Protein 6UUD (pdb70)

Nearest PDB structures (foldseek):
  6uud-assembly1_L  TM=1.005E+00  e=2.590E-44  Mus musculus
  3mxw-assembly1_L  TM=9.969E-01  e=3.767E-42  Homo sapiens
  3iu4-assembly1_L  TM=9.833E-01  e=3.767E-41  unclassified
  7ps3-assembly1_L  TM=1.002E+00  e=1.599E-39  Homo sapiens
  7o4y-assembly1_L  TM=9.789E-01  e=1.437E-39  Homo sapiens

Radius of gyration: 24.21 Å; Cα contacts (8 Å, |Δi|>4): 1210; chains: 3; bounding box: 56×44×71 Å

Solvent-accessible surface area: 19679 Å² total; per-residue (Å²): 192,37,93,5,80,3,34,20,9,62,33,12,145,75,59,42,54,10,106,0,27,0,108,6,56,49,43,97,10,37,14,64,0,0,0,0,0,9,14,99,124,83,47,29,10,77,3,0,0,0,3,0,4,126,59,41,68,51,35,52,20,128,80,15,110,60,40,5,72,6,59,36,56,123,107,38,32,9,0,60,0,65,1,129,43,3,61,94,114,6,38,5,30,1,5,0,0,6,0,145,20,48,15,1,2,17,64,31,0,80,13,1,42,0,30,20,25,58,55,95,49,85,23,12,47,18,26,15,5,28,1,37,95,80,0,56,33,86,54,54,0,0,0,0,0,8,0,19,35,0,21,1,58,47,12,85,25,43,1,45,103,42,95,34,102,77,35,38,21,48,4,63,27,28,103,24,131,85,33,39,45,10,16,6,0,1,1,39,10,73,45,105,22,35,80,115,93,66,19,52,0,28,3,32,0,90,21,30,139,31,164,48,99,56,107,5,96,58,78,161,108,8,88,11,75,1,65,52,122,126,31,83,16,41,65,44,59,160,4,65,1,50,0,108,4,74,103,59,0,36,61,12,0,8,0,3,8,22,53,68,88,99,24,3,101,12,1,0,70,70,2,63,70,103,63,126,73,12,49,118,36,4,54,10,59,30,156,11,39,73,0,44,0,15,0,48,59,1,70,20,79,1,16,4,45,0,3,0,1,0,2,94,24,28,37,3,28,20,2,62,6,0,109,1,28,2,96,82,102,68,20,42,9,41,7,2,0,1,50,11,14,111,68,2,25,182,80,35,41,0,3,0,0,0,0,0,13,43,0,25,33,106,129,33,123,21,56,7,48,6,64,123,56,111,47,110,84,40,53,71,89,14,53,10,91,10,34,55,168,53,6,3,13,0,12,8,2,27,0,55,22,55,87,76,78,7,66,75,67,106,38,0,8,0,37,0,58,9,133,31,34,128,68,70,44,70,60,34,12,50,77,82,166,155,22,8,29,137,103,0,108,90,16,33,205

B-factor: mean 33.1, std 12.99, range [13.78, 101.02]

Organism: Plasmodium falciparum (NCBI:txid5833)

GO terms:
  GO:0085017 entry into host cell by a symbiont-containing vacuole (P, IMP)

Secondary structure (DSSP, 8-state):
--SHHHHHHHH-/--EEEEPPPEEE-TTS-EEEEEEEESS-GGGS-EEEEEE-TTS-EEEEEEEETTTTEEEE-GGGTTTEEEEEEGGGTEEEEEE-S--GGG-EEEEEEEEETTEEEEEE---EEEEE-SSPPBPPEEEEE---GGGEETTEEEEEEEEEEEBSS--EEEEGGGTB-TTEEEPPPEE-TTS-EEEEEEEEEEGGGTTT---EEEEEEGGGTEEEEEE-----/---EEEE-SEEEEETT--EEEEEEESS--TT-EEEEEE-TTSPPEEEEETTTEEPTT--TTEEEEEETTEEEEEESS--GGG-EEEEEEE-SSSSPEE---EEEEEE---BPPEEEEEPPPHHHHTTTEEEEEEEEEEEBSS--EEEEEETTEEP-SSEEEEEPPPPTTT--EEEEEEEEEEHHHHHT--EEEEEEE-TTSSS-EEEEEETT-

Foldseek 3Di:
DWAWAKAAAAEAAAQAKDKIKIAIDDDQLQPWKKWKWWAAVPDDIDTAWIARQVVRDIGGDPVCVVAWDWGADNVRSMIMIMGGNDDQVPFTWMKMAIADDPRRGDHIYPTYGYGHHPDDWDFWDKDKQAWDPVQDDPQKGKIWIKTDFGDDDDKDKDKPVNPDDPAKDKDDWDQDPVRGIITMIMGIGGPVCQVPDWIKMWMAGSNVRDIDIDIHHHDD/DKAKAKDDQEAEEAFFDKDKIKIFIPWFLFQAKWKWWAAPPGDTHTADGSFFDGDPPHDPQWGKDDTTTMIMIMRRGDALLSQTWMKMWRPRDPPTDIYPTYGYAYADDFDFWDKDKDWADPVVLVVFKTKIKIKTPFGPDPDKDKWKAFLHHTDDDFKDKDKDQQDSHRRGIMMMIMGMDTSVVVVVTFKIKMWMDDPNDPDIDIDIGTVPD/DDCCVVCVVVVD

InterPro domains:
  IPR000884 Thrombospondin type-1 (TSP1) repeat [PF00090] (343-389)
  IPR000884 Thrombospondin type-1 (TSP1) repeat [PS50092] (344-390)
  IPR000884 Thrombospondin type-1 (TSP1) repeat [SM00209] (340-390)
  IPR003067 Plasmodium circumsporozoite protein [PR01303] (2-18)
  IPR003067 Plasmodium circumsporozoite protein [PR01303] (34-49)
  IPR003067 Plasmodium circumsporozoite protein [PR01303] (328-346)
  IPR003067 Plasmodium circumsporozoite protein [PR01303] (347-364)
  IPR003067 Plasmodium circumsporozoite protein [PR01303] (374-392)
  IPR003067 Plasmodium circumsporozoite protein [PR01303] (393-412)
  IPR036383 Thrombospondin type-1 repeat superfamily [G3DSA:2.20.100.10] (319-396)
  IPR036383 Thrombospondin type-1 repeat superfamily [SSF82895] (343-389)
  IPR051860 Plasmodium Circumsporozoite Invasion Protein [PTHR44826] (123-288)

Sequence (445 aa):
QVHLQQSGGEVARPGASVKLSCKASGYTFTGYGLSWVKQRTGQGLEWIGEIYPRSGNTYYNEKFKGKATLTADKSSSTAYMELRSLTSEDSAVYFCARSWGNSSFVYWGQGTLVTVSAASTKGPSVFPLAPSSKSTSGGTAALGCLVKDYFPEPVTVSWNSGALTSGVHTFPAVLQSSGLYSLSSVVTVPSSSSLGTQTYICNVNHKPSNTKVDKKVEPKSSIVMTQTPKFLLVSAGDRVTITCCCKASQSVTNDVTWYQQKPGQSPKLLIYYASNRYTGVPDRFTGSGYGTDFTFTISTVQAEDLAVYFCQQDYSSPFTFGSGTKLEIKRTVAAPSVFIFPPSDEEQLKSGTASVVCLLNNFYPREAKVQWKVDNALQSGNSQESVTEQDSKDSTYSLSSTLTLSKADYEKHKVYACCEVTHQGLSSPVTKSFNRGEEDNEKLRKPKHK

Structure (mmCIF, N/CA/C/O backbone):
data_6UUD
#
_entry.id   6UUD
#
_cell.length_a   52.601
_cell.length_b   60.901
_cell.length_c   72.435
_cell.angle_alpha   90.000
_cell.angle_beta   97.666
_cell.angle_gamma   90.000
#
_symmetry.space_group_name_H-M   'P 1 21 1'
#
loop_
_entity.id
_entity.type
_entity.pdbx_description
1 polymer '5D5 Antibody Fab, heavy chain'
2 polymer '5D5 Antibody Fab, light chain'
3 polymer 'Circumsporozoite protein'
4 branched 2-acetamido-2-deoxy-beta-D-glucopyranose-(1-4)-[alpha-L-fucopyranose-(1-6)]2-acetamido-2-deoxy-beta-D-glucopyranose
5 non-polymer 1,2-ETHANEDIOL
6 water water
#
loop_
_atom_site.group_PDB
_atom_site.id
_atom_site.type_symbol
_atom_site.label_atom_id
_atom_site.label_alt_id
_atom_site.label_comp_id
_atom_site.label_asym_id
_atom_site.label_entity_id
_atom_site.label_seq_id
_atom_site.pdbx_PDB_ins_code
_atom_site.Cartn_x
_atom_site.Cartn_y
_atom_site.Cartn_z
_atom_site.occupancy
_atom_site.B_iso_or_equiv
_atom_site.auth_seq_id
_atom_site.auth_comp_id
_atom_site.auth_asym_id
_atom_site.auth_atom_id
_atom_site.pdbx_PDB_model_num
ATOM 1 N N . GLN A 1 1 ? -12.77633 -28.96593 -6.03348 1.000 64.71991 1 GLN H N 1
ATOM 2 C CA . GLN A 1 1 ? -14.13216 -28.95870 -6.56509 1.000 56.84698 1 GLN H CA 1
ATOM 3 C C . GLN A 1 1 ? -14.79500 -27.60957 -6.31159 1.000 48.23386 1 GLN H C 1
ATOM 4 O O . GLN A 1 1 ? -16.02004 -27.47882 -6.39393 1.000 45.68757 1 GLN H O 1
ATOM 10 N N . VAL A 1 2 ? -13.96400 -26.61211 -5.99764 1.000 42.90881 2 VAL H N 1
ATOM 11 C CA . VAL A 1 2 ? -14.46153 -25.26437 -5.75689 1.000 34.92657 2 VAL H CA 1
ATOM 12 C C . VAL A 1 2 ? -15.24875 -24.78981 -6.96543 1.000 32.21527 2 VAL H C 1
ATOM 13 O O . VAL A 1 2 ? -14.80224 -24.91462 -8.11250 1.000 33.59972 2 VAL H O 1
ATOM 17 N N . HIS A 1 3 ? -16.43436 -24.24335 -6.71781 1.000 34.37669 3 HIS H N 1
ATOM 18 C CA . HIS A 1 3 ? -17.22392 -23.65981 -7.79267 1.000 33.78129 3 HIS H CA 1
ATOM 19 C C . HIS A 1 3 ? -17.96219 -22.44379 -7.26504 1.000 31.94873 3 HIS H C 1
ATOM 20 O O . HIS A 1 3 ? -18.56471 -22.50688 -6.19031 1.000 30.52999 3 HIS H O 1
ATOM 27 N N . LEU A 1 4 ? -17.90538 -21.34743 -8.02281 1.000 29.64318 4 LEU H N 1
ATOM 28 C CA . LEU A 1 4 ? -18.63114 -20.11878 -7.72577 1.000 28.41757 4 LEU H CA 1
ATOM 29 C C . LEU A 1 4 ? -19.58316 -19.85907 -8.88144 1.000 32.49797 4 LEU H C 1
ATOM 30 O O . LEU A 1 4 ? -19.13468 -19.67454 -10.01944 1.000 37.54288 4 LEU H O 1
ATOM 35 N N . GLN A 1 5 ? -20.88918 -19.84473 -8.59605 1.000 24.31884 5 GLN H N 1
ATOM 36 C CA . GLN A 1 5 ? -21.92753 -19.69261 -9.61433 1.000 24.71415 5 GLN H CA 1
ATOM 37 C C . GLN A 1 5 ? -22.61556 -18.34598 -9.43966 1.000 23.15451 5 GLN H C 1
ATOM 38 O O . GLN A 1 5 ? -23.34253 -18.13517 -8.46121 1.000 23.50131 5 GLN H O 1
ATOM 44 N N . GLN A 1 6 ? -22.40314 -17.44357 -10.39380 1.000 22.20788 6 GLN H N 1
ATOM 45 C CA . GLN A 1 6 ? -22.96184 -16.10209 -10.30264 1.000 22.53065 6 GLN H CA 1
ATOM 46 C C . GLN A 1 6 ? -24.32061 -16.01297 -10.99459 1.000 23.76809 6 GLN H C 1
ATOM 47 O O . GLN A 1 6 ? -24.63534 -16.77423 -11.91069 1.000 22.75952 6 GLN H O 1
ATOM 53 N N . SER A 1 7 ? -25.12287 -15.05196 -10.53918 1.000 22.74223 7 SER H N 1
ATOM 54 C CA . SER A 1 7 ? -26.43414 -14.79324 -11.11965 1.000 25.62977 7 SER H CA 1
ATOM 55 C C . SER A 1 7 ? -26.31865 -14.25315 -12.55075 1.000 27.70394 7 SER H C 1
ATOM 56 O O . SER A 1 7 ? -25.26278 -13.78823 -12.99705 1.000 25.83462 7 SER H O 1
ATOM 59 N N . GLY A 1 8 ? -27.43883 -14.31433 -13.27993 1.000 26.38250 8 GLY H N 1
ATOM 60 C CA . GLY A 1 8 ? -27.43468 -13.93010 -14.67553 1.000 27.49203 8 GLY H CA 1
ATOM 61 C C . GLY A 1 8 ? -27.36345 -12.41818 -14.89143 1.000 28.24153 8 GLY H C 1
ATOM 62 O O . GLY A 1 8 ? -27.57574 -11.62674 -13.96809 1.000 22.87744 8 GLY H O 1
ATOM 63 N N . GLY A 1 9 ? -27.05370 -12.04327 -16.13757 1.000 20.90178 9 GLY H N 1
ATOM 64 C CA . GLY A 1 9 ? -26.98817 -10.63027 -16.49211 1.000 19.82474 9 GLY H CA 1
ATOM 65 C C . GLY A 1 9 ? -28.31490 -9.92990 -16.26343 1.000 21.07727 9 GLY H C 1
ATOM 66 O O . GLY A 1 9 ? -29.38166 -10.55025 -16.28820 1.000 25.03133 9 GLY H O 1
ATOM 67 N N . GLU A 1 10 ? -28.24724 -8.62208 -15.99834 1.000 20.47916 10 GLU H N 1
ATOM 68 C CA . GLU A 1 10 ? -29.42872 -7.86027 -15.60878 1.000 27.92967 10 GLU H CA 1
ATOM 69 C C . GLU A 1 10 ? -29.35119 -6.45377 -16.17882 1.000 20.64795 10 GLU H C 1
ATOM 70 O O . GLU A 1 10 ? -28.27073 -5.87646 -16.29064 1.000 22.01637 10 GLU H O 1
ATOM 76 N N . VAL A 1 11 ? -30.50504 -5.90371 -16.53236 1.000 19.51250 11 VAL H N 1
ATOM 77 C CA . VAL A 1 11 ? -30.62070 -4.46662 -16.73363 1.000 21.47839 11 VAL H CA 1
ATOM 78 C C . VAL A 1 11 ? -31.10678 -3.86096 -15.41956 1.000 21.66204 11 VAL H C 1
ATOM 79 O O . VAL A 1 11 ? -31.83885 -4.49395 -14.65099 1.000 22.45324 11 VAL H O 1
ATOM 83 N N . ALA A 1 12 ? -30.65187 -2.64680 -15.12627 1.000 26.17449 12 ALA H N 1
ATOM 84 C CA . ALA A 1 12 ? -31.10012 -1.94879 -13.93012 1.000 27.44873 12 ALA H CA 1
ATOM 85 C C . ALA A 1 12 ? -31.14654 -0.46282 -14.23896 1.000 23.42235 12 ALA H C 1
ATOM 86 O O . ALA A 1 12 ? -30.35800 0.03963 -15.04232 1.000 22.41561 12 ALA H O 1
ATOM 88 N N . ARG A 1 13 ? -32.08805 0.23501 -13.60367 1.000 23.95018 13 ARG H N 1
ATOM 89 C CA . ARG A 1 13 ? -32.31105 1.62513 -13.9696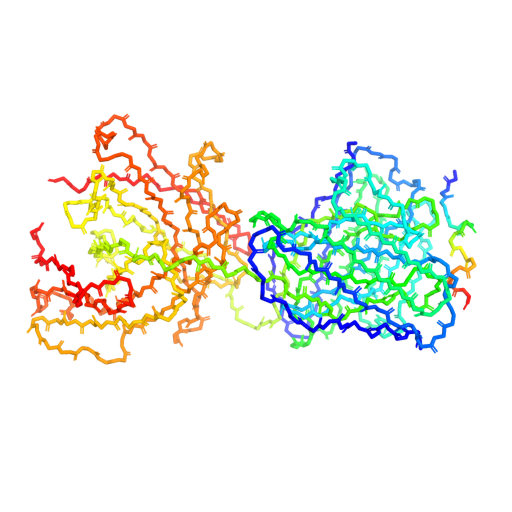7 1.000 25.09890 13 ARG H CA 1
ATOM 90 C C . ARG A 1 13 ? -31.25403 2.53794 -13.35041 1.000 25.10197 13 ARG H C 1
ATOM 91 O O . ARG A 1 13 ? -30.81767 2.31098 -12.22012 1.000 29.40701 13 ARG H O 1
ATOM 99 N N . PRO A 1 14 ? -30.85301 3.59793 -14.05444 1.000 27.41231 14 PRO H N 1
ATOM 100 C CA . PRO A 1 14 ? -30.02051 4.62679 -13.41577 1.000 29.63731 14 PRO H CA 1
ATOM 101 C C . PRO A 1 14 ? -30.66371 5.12657 -12.12886 1.000 27.02193 14 PRO H C 1
ATOM 102 O O . PRO A 1 14 ? -31.88074 5.30109 -12.04594 1.000 28.16244 14 PRO H O 1
ATOM 106 N N . GLY A 1 15 ? -29.82656 5.35933 -11.11924 1.000 30.80763 15 GLY H N 1
ATOM 107 C CA . GLY A 1 15 ? -30.27718 5.78380 -9.81536 1.000 31.42545 15 GLY H CA 1
ATOM 108 C C . GLY A 1 15 ? -30.78809 4.67519 -8.92538 1.000 31.72719 15 GLY H C 1
ATOM 109 O O . GLY A 1 15 ? -30.88426 4.87413 -7.70697 1.000 37.02326 15 GLY H O 1
ATOM 110 N N . ALA A 1 16 ? -31.11775 3.51469 -9.48650 1.000 28.11983 16 ALA H N 1
ATOM 111 C CA . ALA A 1 16 ? -31.63663 2.40063 -8.71084 1.000 37.03260 16 ALA H CA 1
ATOM 112 C C . ALA A 1 16 ? -30.47123 1.58275 -8.16077 1.000 31.07203 16 ALA H C 1
ATOM 113 O O . ALA A 1 16 ? -29.30755 1.96830 -8.27363 1.000 29.07866 16 ALA H O 1
ATOM 115 N N . SER A 1 17 ? -30.77894 0.45807 -7.52442 1.000 29.43916 17 SER H N 1
ATOM 116 C CA . SER A 1 17 ? -29.77706 -0.46756 -7.02125 1.000 28.99825 17 SER H CA 1
ATOM 117 C C . SER A 1 17 ? -29.93644 -1.81313 -7.71606 1.000 27.17929 17 SER H C 1
ATOM 118 O O . SER A 1 17 ? -30.96954 -2.10647 -8.32218 1.000 30.90873 17 SER H O 1
ATOM 121 N N . VAL A 1 18 ? -28.89919 -2.63788 -7.61163 1.000 26.50851 18 VAL H N 1
ATOM 122 C CA . VAL A 1 18 ? -28.95152 -4.00982 -8.10629 1.000 26.31876 18 VAL H CA 1
ATOM 123 C C . VAL A 1 18 ? -28.09007 -4.86239 -7.18623 1.000 26.45529 18 VAL H C 1
ATOM 124 O O . VAL A 1 18 ? -27.03882 -4.42050 -6.71745 1.000 27.61034 18 VAL H O 1
ATOM 128 N N . LYS A 1 19 ? -28.55854 -6.07274 -6.89049 1.000 23.79698 19 LYS H N 1
ATOM 129 C CA . LYS A 1 19 ? -27.86705 -6.98058 -5.98278 1.000 21.60824 19 LYS H CA 1
ATOM 130 C C . LYS A 1 19 ? -27.45873 -8.22590 -6.75869 1.000 25.93893 19 LYS H C 1
ATOM 131 O O . LYS A 1 19 ? -28.31973 -8.98334 -7.22204 1.000 27.81638 19 LYS H O 1
ATOM 137 N N . LEU A 1 20 ? -26.15684 -8.43481 -6.89249 1.000 24.38157 20 LEU H N 1
ATOM 138 C CA . LEU A 1 20 ? -25.61593 -9.59428 -7.58254 1.000 21.82531 20 LEU H CA 1
ATOM 139 C C . LEU A 1 20 ? -25.31420 -10.69400 -6.56848 1.000 23.68402 20 LEU H C 1
ATOM 140 O O . LEU A 1 20 ? -25.04525 -10.42293 -5.39834 1.000 21.62046 20 LEU H O 1
ATOM 145 N N . SER A 1 21 ? -25.37668 -11.94873 -7.01638 1.000 24.71195 21 SER H N 1
ATOM 146 C CA . SER A 1 21 ? -25.15361 -13.06272 -6.10862 1.000 23.86219 21 SER H CA 1
ATOM 147 C C . SER A 1 21 ? -24.06459 -13.98430 -6.64092 1.000 24.26274 21 SER H C 1
ATOM 148 O O . SER A 1 21 ? -23.81131 -14.05689 -7.84587 1.000 22.56247 21 SER H O 1
ATOM 151 N N . CYS A 1 22 ? -23.40892 -14.66989 -5.70648 1.000 23.44944 22 CYS H N 1
ATOM 152 C CA . CYS A 1 22 ? -22.30121 -15.58029 -5.99475 1.000 24.26830 22 CYS H CA 1
ATOM 153 C C . CYS A 1 22 ? -22.51019 -16.77390 -5.06564 1.000 25.19265 22 CYS H C 1
ATOM 154 O O . CYS A 1 22 ? -22.27552 -16.66216 -3.86158 1.000 26.38129 22 CYS H O 1
ATOM 157 N N . LYS A 1 23 ? -22.99343 -17.89055 -5.61182 1.000 22.29202 23 LYS H N 1
ATOM 158 C CA . LYS A 1 23 ? -23.26096 -19.08387 -4.81619 1.000 26.80601 23 LYS H CA 1
ATOM 159 C C . LYS A 1 23 ? -22.04320 -19.99505 -4.86043 1.000 27.29619 23 LYS H C 1
ATOM 160 O O . LYS A 1 23 ? -21.54241 -20.31985 -5.94403 1.000 26.57173 23 LYS H O 1
ATOM 166 N N . ALA A 1 24 ? -21.56979 -20.38995 -3.68409 1.000 25.16353 24 ALA H N 1
ATOM 167 C CA . ALA A 1 24 ? -20.34884 -21.16590 -3.54188 1.000 28.19809 24 ALA H CA 1
ATOM 168 C C . ALA A 1 24 ? -20.66083 -22.62283 -3.22315 1.000 29.39171 24 ALA H C 1
ATOM 169 O O . ALA A 1 24 ? -21.58095 -22.92714 -2.45589 1.000 28.27860 24 ALA H O 1
ATOM 171 N N . SER A 1 25 ? -19.87866 -23.52377 -3.80983 1.000 28.34419 25 SER H N 1
ATOM 172 C CA . SER A 1 25 ? -20.03147 -24.94594 -3.54499 1.000 32.78553 25 SER H CA 1
ATOM 173 C C . SER A 1 25 ? -18.66310 -25.60259 -3.62355 1.000 31.58565 25 SER H C 1
ATOM 174 O O . SER A 1 25 ? -17.72684 -25.05705 -4.21265 1.000 31.25516 25 SER H O 1
ATOM 177 N N . GLY A 1 26 ? -18.56050 -26.78255 -3.02074 1.000 33.44836 26 GLY H N 1
ATOM 178 C CA . GLY A 1 26 ? -17.33699 -27.55862 -3.04923 1.000 39.58731 26 GLY H CA 1
ATOM 179 C C . GLY A 1 26 ? -16.30293 -27.19315 -2.00888 1.000 40.52118 26 GLY H C 1
ATOM 180 O O . GLY A 1 26 ? -15.16290 -27.66575 -2.10424 1.000 44.04609 26 GLY H O 1
ATOM 181 N N . TYR A 1 27 ? -16.65625 -26.37368 -1.02154 1.000 32.35631 27 TYR H N 1
ATOM 182 C CA . TYR A 1 27 ? -15.74205 -26.03213 0.05983 1.000 35.30609 27 TYR H CA 1
ATOM 183 C C . TYR A 1 27 ? -16.55636 -25.41558 1.18969 1.000 37.04455 27 TYR H C 1
ATOM 184 O O . TYR A 1 27 ? -17.73877 -25.10718 1.03120 1.000 36.44515 27 TYR H O 1
ATOM 193 N N . THR A 1 28 ? -15.90577 -25.24587 2.33910 1.000 40.27780 28 THR H N 1
ATOM 194 C CA . THR A 1 28 ? -16.53920 -24.62636 3.50159 1.000 42.52485 28 THR H CA 1
ATOM 195 C C . THR A 1 28 ? -16.57662 -23.11852 3.27890 1.000 36.30538 28 THR H C 1
ATOM 196 O O . THR A 1 28 ? -15.53449 -22.45399 3.27672 1.000 33.49708 28 THR H O 1
ATOM 200 N N . PHE A 1 29 ? -17.78783 -22.59085 3.07947 1.000 35.30274 29 PHE H N 1
ATOM 201 C CA . PHE A 1 29 ? -17.98452 -21.18778 2.72504 1.000 31.16891 29 PHE H CA 1
ATOM 202 C C . PHE A 1 29 ? -17.29400 -20.24134 3.70974 1.000 29.51493 29 PHE H C 1
ATOM 203 O O . PHE A 1 29 ? -16.65360 -19.26660 3.30117 1.000 31.59425 29 PHE H O 1
ATOM 211 N N . THR A 1 30 ? -17.38707 -20.52514 5.00783 1.000 31.06616 30 THR H N 1
ATOM 212 C CA . THR A 1 30 ? -16.80090 -19.65528 6.02487 1.000 31.75511 30 THR H CA 1
ATOM 213 C C . THR A 1 30 ? -15.28086 -19.74853 6.10636 1.000 35.81089 30 THR H C 1
ATOM 214 O O . THR A 1 30 ? -14.67731 -18.99767 6.87847 1.000 31.45381 30 THR H O 1
ATOM 218 N N . GLY A 1 31 ? -14.63826 -20.61508 5.32122 1.000 35.16079 31 GLY H N 1
ATOM 219 C CA . GLY A 1 31 ? -13.20094 -20.76654 5.43772 1.000 36.67436 31 GLY H CA 1
ATOM 220 C C . GLY A 1 31 ? -12.37199 -19.67437 4.78847 1.000 33.93015 31 GLY H C 1
ATOM 221 O O . GLY A 1 31 ? -11.20190 -19.51522 5.15265 1.000 33.33940 31 GLY H O 1
ATOM 222 N N . TYR A 1 32 ? -12.93042 -18.91491 3.84023 1.000 29.96841 32 TYR H N 1
ATOM 223 C CA . TYR A 1 32 ? -12.08164 -18.06977 3.00524 1.000 30.65047 32 TYR H CA 1
ATOM 224 C C . TYR A 1 32 ? -12.71609 -16.73391 2.66265 1.000 30.37735 32 TYR H C 1
ATOM 225 O O . TYR A 1 32 ? -13.91606 -16.65078 2.38720 1.000 27.86312 32 TYR H O 1
ATOM 234 N N . GLY A 1 33 ? -11.87904 -15.69791 2.63116 1.000 30.09891 33 GLY H N 1
ATOM 235 C CA . GLY A 1 33 ? -12.31911 -14.42156 2.10789 1.000 28.52701 33 GLY H CA 1
ATOM 236 C C . GLY A 1 33 ? -12.71083 -14.51857 0.64656 1.000 30.80809 33 GLY H C 1
ATOM 237 O O . GLY A 1 33 ? -12.15304 -15.30611 -0.12546 1.000 33.01648 33 GLY H O 1
ATOM 238 N N . LEU A 1 34 ? -13.69143 -13.70391 0.27244 1.000 28.09869 34 LEU H N 1
ATOM 239 C CA . LEU A 1 34 ? -14.27057 -13.70048 -1.06503 1.000 27.94516 34 LEU H CA 1
ATOM 240 C C . LEU A 1 34 ? -14.37645 -12.25973 -1.54094 1.000 29.16363 34 LEU H C 1
ATOM 241 O O . LEU A 1 34 ? -14.92956 -11.41003 -0.83043 1.000 25.48422 34 LEU H O 1
ATOM 246 N N . SER A 1 35 ? -13.85553 -11.98485 -2.73604 1.000 27.02027 35 SER H N 1
ATOM 247 C CA . SER A 1 35 ? -13.83717 -10.63532 -3.27946 1.000 23.91350 35 SER H CA 1
ATOM 248 C C . SER A 1 35 ? -14.73622 -10.51158 -4.50449 1.000 26.08590 35 SER H C 1
ATOM 249 O O . SER A 1 35 ? -15.15884 -11.49304 -5.12127 1.000 24.78899 35 SER H O 1
ATOM 252 N N . TRP A 1 36 ? -14.98705 -9.26287 -4.87070 1.000 26.57547 36 TRP H N 1
ATOM 253 C CA . TRP A 1 36 ? -15.65988 -8.91760 -6.10876 1.000 24.41826 36 TRP H CA 1
ATOM 254 C C . TRP A 1 36 ? -14.73955 -8.03449 -6.93634 1.000 23.99532 36 TRP H C 1
ATOM 255 O O . TRP A 1 36 ? -14.01861 -7.19156 -6.38888 1.000 25.01994 36 TRP H O 1
ATOM 266 N N . VAL A 1 37 ? -14.76480 -8.24925 -8.25145 1.000 23.88968 37 VAL H N 1
ATOM 267 C CA . VAL A 1 37 ? -13.86742 -7.59804 -9.19610 1.000 23.69828 37 VAL H CA 1
ATOM 268 C C . VAL A 1 37 ? -14.68746 -7.09533 -10.37283 1.000 22.21718 37 VAL H C 1
ATOM 269 O O . VAL A 1 37 ? -15.54555 -7.81442 -10.90227 1.000 21.53111 37 VAL H O 1
ATOM 273 N N . LYS A 1 38 ? -14.41962 -5.86118 -10.77910 1.000 19.68947 38 LYS H N 1
ATOM 274 C CA . LYS A 1 38 ? -15.12570 -5.21759 -11.87806 1.000 23.81598 38 LYS H CA 1
ATOM 275 C C . LYS A 1 38 ? -14.23996 -5.21933 -13.11288 1.000 22.59546 38 LYS H C 1
ATOM 276 O O . LYS A 1 38 ? -13.05400 -4.89343 -13.02285 1.000 24.70997 38 LYS H O 1
ATOM 282 N N . GLN A 1 39 ? -14.81506 -5.58836 -14.25559 1.000 24.36743 39 GLN H N 1
ATOM 283 C CA . GLN A 1 39 ? -14.13091 -5.50424 -15.54306 1.000 27.53036 39 GLN H CA 1
ATOM 284 C C . GLN A 1 39 ? -15.02389 -4.81423 -16.55654 1.000 30.25956 39 GLN H C 1
ATOM 285 O O . GLN A 1 39 ? -16.12204 -5.29645 -16.84210 1.000 33.53051 39 GLN H O 1
ATOM 291 N N . ARG A 1 40 ? -14.54250 -3.71419 -17.12765 1.000 36.42932 40 ARG H N 1
ATOM 292 C CA . ARG A 1 40 ? -15.16160 -3.16724 -18.32828 1.000 48.19993 40 ARG H CA 1
ATOM 293 C C . ARG A 1 40 ? -14.63521 -3.92774 -19.54084 1.000 55.77485 40 ARG H C 1
ATOM 294 O O . ARG A 1 40 ? -13.42527 -4.14638 -19.66218 1.000 58.56126 40 ARG H O 1
ATOM 302 N N . THR A 1 41 ? -15.54630 -4.33608 -20.42908 1.000 58.60795 41 THR H N 1
ATOM 303 C CA . THR A 1 41 ? -15.20434 -5.24243 -21.52329 1.000 62.83897 41 THR H CA 1
ATOM 304 C C . THR A 1 41 ? -14.01117 -4.72620 -22.31695 1.000 70.63672 41 THR H C 1
ATOM 305 O O . THR A 1 41 ? -14.00693 -3.58636 -22.79111 1.000 72.86514 41 THR H O 1
ATOM 309 N N . GLY A 1 42 ? -12.99220 -5.57570 -22.44879 1.000 74.57471 42 GLY H N 1
ATOM 310 C CA . GLY A 1 42 ? -11.77546 -5.21323 -23.13940 1.000 78.23802 42 GLY H CA 1
ATOM 311 C C . GLY A 1 42 ? -10.83507 -4.33630 -22.34775 1.000 73.07751 42 GLY H C 1
ATOM 312 O O . GLY A 1 42 ? -9.72646 -4.05758 -22.82209 1.000 76.70814 42 GLY H O 1
ATOM 313 N N . GLN A 1 43 ? -11.23275 -3.89614 -21.15739 1.000 64.63765 43 GLN H N 1
ATOM 314 C CA . GLN A 1 43 ? -10.36541 -3.05614 -20.34486 1.000 66.39066 43 GLN H CA 1
ATOM 315 C C . GLN A 1 43 ? -9.92458 -3.77266 -19.07322 1.000 61.50280 43 GLN H C 1
ATOM 316 O O . GLN A 1 43 ? -9.99508 -5.00456 -18.97753 1.000 54.88151 43 GLN H O 1
ATOM 318 N N . GLY A 1 44 ? -9.48095 -2.99783 -18.08770 1.000 57.14586 44 GLY H N 1
ATOM 319 C CA . GLY A 1 44 ? -8.79154 -3.53816 -16.94166 1.000 50.02010 44 GLY H CA 1
ATOM 320 C C . GLY A 1 44 ? -9.71313 -4.08895 -15.87126 1.000 44.12581 44 GLY H C 1
ATOM 321 O O . GLY A 1 44 ? -10.93890 -3.98292 -15.92313 1.000 38.65021 44 GLY H O 1
ATOM 322 N N . LEU A 1 45 ? -9.08048 -4.69323 -14.87431 1.000 31.42017 45 LEU H N 1
ATOM 323 C CA . LEU A 1 45 ? -9.75438 -5.28390 -13.73073 1.000 31.95898 45 LEU H CA 1
ATOM 324 C C . LEU A 1 45 ? -9.50231 -4.42747 -12.49495 1.000 33.69414 45 LEU H C 1
ATOM 325 O O . LEU A 1 45 ? -8.37953 -3.96069 -12.26763 1.000 37.20871 45 LEU H O 1
ATOM 330 N N . GLU A 1 46 ? -10.56009 -4.20455 -11.71869 1.000 27.90204 46 GLU H N 1
ATOM 331 C CA . GLU A 1 46 ? -10.52891 -3.40301 -10.49912 1.000 27.40798 46 GLU H CA 1
ATOM 332 C C . GLU A 1 46 ? -11.08196 -4.21981 -9.34273 1.000 24.25410 46 GLU H C 1
ATOM 333 O O . GLU A 1 46 ? -12.19472 -4.74635 -9.43404 1.000 24.77559 46 GLU H O 1
ATOM 339 N N . TRP A 1 47 ? -10.32823 -4.29379 -8.24941 1.000 26.59048 47 TRP H N 1
ATOM 340 C CA . TRP A 1 47 ? -10.83050 -4.90430 -7.02346 1.000 23.59205 47 TRP H CA 1
ATOM 341 C C . TRP A 1 47 ? -11.84599 -3.98287 -6.35000 1.000 24.85588 47 TRP H C 1
ATOM 342 O O . TRP A 1 47 ? -11.56351 -2.80392 -6.10863 1.000 27.50470 47 TRP H O 1
ATOM 353 N N . ILE A 1 48 ? -13.01645 -4.52802 -6.02230 1.000 23.45196 48 ILE H N 1
ATOM 354 C CA . ILE A 1 48 ? -14.07355 -3.76759 -5.34364 1.000 23.56185 48 ILE H CA 1
ATOM 355 C C . ILE A 1 48 ? -13.97146 -3.89199 -3.82905 1.000 26.49608 48 ILE H C 1
ATOM 356 O O . ILE A 1 48 ? -13.96481 -2.89225 -3.10378 1.000 31.40800 48 ILE H O 1
ATOM 361 N N . GLY A 1 49 ? -13.93149 -5.11635 -3.32181 1.000 24.21121 49 GLY H N 1
ATOM 362 C CA . GLY A 1 49 ? -13.92510 -5.32343 -1.88413 1.000 26.75050 49 GLY H CA 1
ATOM 363 C C . GLY A 1 49 ? -13.88261 -6.80415 -1.57781 1.000 28.75147 49 GLY H C 1
ATOM 364 O O . GLY A 1 49 ? -13.99542 -7.65277 -2.47086 1.000 27.62147 49 GLY H O 1
ATOM 365 N N . GLU A 1 50 ? -13.72061 -7.10277 -0.29027 1.000 30.06796 50 GLU H N 1
ATOM 366 C CA . GLU A 1 50 ? -13.61697 -8.47610 0.18456 1.000 25.18771 50 GLU H CA 1
ATOM 367 C C . GLU A 1 50 ? -14.47248 -8.65244 1.42699 1.000 28.65467 50 GLU H C 1
ATOM 368 O O . GLU A 1 50 ? -14.57706 -7.73830 2.25208 1.000 28.30465 50 GLU H O 1
ATOM 374 N N . ILE A 1 51 ? -15.08121 -9.83189 1.55600 1.000 27.04469 51 ILE H N 1
ATOM 375 C CA . ILE A 1 51 ? -15.86598 -10.18436 2.73130 1.000 28.75663 51 ILE H CA 1
ATOM 376 C C . ILE A 1 51 ? -15.41301 -11.55171 3.21847 1.000 29.88943 51 ILE H C 1
ATOM 377 O O . ILE A 1 51 ? -15.02082 -12.42068 2.42946 1.000 29.21156 51 ILE H O 1
ATOM 382 N N . TYR A 1 52 ? -15.43436 -11.72222 4.53683 1.000 30.91030 52 TYR H N 1
ATOM 383 C CA . TYR A 1 52 ? -15.13145 -12.98924 5.19036 1.000 33.41410 52 TYR H CA 1
ATOM 384 C C . TYR A 1 52 ? -16.41039 -13.54916 5.79863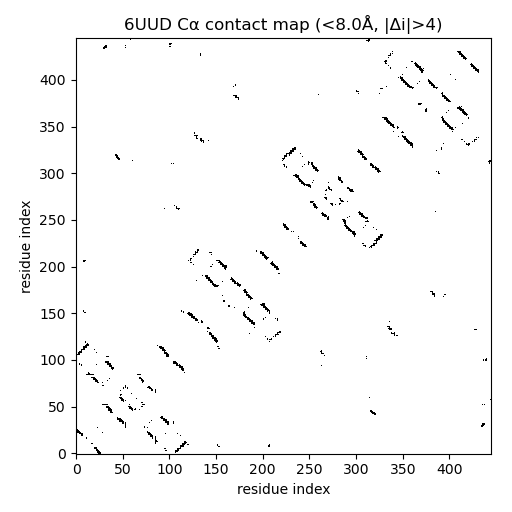 1.000 40.65288 52 TYR H C 1
ATOM 385 O O . TYR A 1 52 ? -16.87678 -13.03611 6.82797 1.000 39.08469 52 TYR H O 1
ATOM 394 N N . PRO A 1 53 A -17.01581 -14.57532 5.19493 1.000 32.15293 52 PRO H N 1
ATOM 395 C CA . PRO A 1 53 A -18.35520 -15.00943 5.63260 1.000 35.35699 52 PRO H CA 1
ATOM 396 C C . PRO A 1 53 A -18.41707 -15.54975 7.05359 1.000 36.62896 52 PRO H C 1
ATOM 397 O O . PRO A 1 53 A -19.51241 -15.60128 7.62507 1.000 37.91680 52 PRO H O 1
ATOM 401 N N . ARG A 1 54 ? -17.29100 -15.95783 7.64390 1.000 32.91823 53 ARG H N 1
ATOM 402 C CA . ARG A 1 54 ? -17.30837 -16.44017 9.02309 1.000 31.80778 53 ARG H CA 1
ATOM 403 C C . ARG A 1 54 ? -17.74750 -15.33862 9.98267 1.000 34.45153 53 ARG H C 1
ATOM 404 O O . ARG A 1 54 ? -18.54947 -15.57255 10.89672 1.000 34.50797 53 ARG H O 1
ATOM 412 N N . SER A 1 55 ? -17.23814 -14.12496 9.77546 1.000 33.45137 54 SER H N 1
ATOM 413 C CA . SER A 1 55 ? -17.47645 -12.99176 10.65497 1.000 36.45971 54 SER H CA 1
ATOM 414 C C . SER A 1 55 ? -18.38028 -11.93334 10.05123 1.000 35.43965 54 SER H C 1
ATOM 415 O O . SER A 1 55 ? -18.96863 -11.14663 10.80170 1.000 34.41278 54 SER H O 1
ATOM 418 N N . GLY A 1 56 ? -18.49153 -11.88839 8.72596 1.000 37.27491 55 GLY H N 1
ATOM 419 C CA . GLY A 1 56 ? -19.10905 -10.77815 8.03528 1.000 38.44927 55 GLY H CA 1
ATOM 420 C C . GLY A 1 56 ? -18.21783 -9.56757 7.85274 1.000 34.73894 55 GLY H C 1
ATOM 421 O O . GLY A 1 56 ? -18.68290 -8.55674 7.31435 1.000 32.08467 55 GLY H O 1
ATOM 422 N N . ASN A 1 57 ? -16.96041 -9.63281 8.28825 1.000 32.98373 56 ASN H N 1
ATOM 423 C CA . ASN A 1 57 ? -16.05953 -8.49306 8.18309 1.000 33.44545 56 ASN H CA 1
ATOM 424 C C . ASN A 1 57 ? -15.77154 -8.17235 6.72049 1.000 32.13508 56 ASN H C 1
ATOM 425 O O . ASN A 1 57 ? -15.57031 -9.07181 5.89763 1.000 31.42097 56 ASN H O 1
ATOM 430 N N . THR A 1 58 ? -15.74182 -6.87854 6.40105 1.000 33.28006 57 THR H N 1
ATOM 431 C CA . THR A 1 58 ? -15.60531 -6.41597 5.02684 1.000 32.63644 57 THR H CA 1
ATOM 432 C C . THR A 1 58 ? -14.44933 -5.43187 4.90604 1.000 33.31910 57 THR H C 1
ATOM 433 O O . THR A 1 58 ? -14.14352 -4.68400 5.83605 1.000 37.78845 57 THR H O 1
ATOM 437 N N . TYR A 1 59 ? -13.80386 -5.45058 3.74487 1.000 32.34564 58 TYR H N 1
ATOM 438 C CA . TYR A 1 59 ? -12.73661 -4.52064 3.40384 1.000 35.18364 58 TYR H CA 1
ATOM 439 C C . TYR A 1 59 ? -13.05040 -3.97602 2.02421 1.000 35.11421 58 TYR H C 1
ATOM 440 O O . TYR A 1 59 ? -13.35520 -4.74850 1.11399 1.000 34.46322 58 TYR H O 1
ATOM 449 N N . TYR A 1 60 ? -12.98137 -2.66421 1.85642 1.000 35.34554 59 TYR H N 1
ATOM 450 C CA . TYR A 1 60 ? -13.39424 -2.05943 0.60193 1.000 36.55075 59 TYR H CA 1
ATOM 451 C C . TYR A 1 60 ? -12.24847 -1.29662 -0.04106 1.000 34.79223 59 TYR H C 1
ATOM 452 O O . TYR A 1 60 ? -11.44678 -0.65312 0.64291 1.000 36.76099 59 TYR H O 1
ATOM 461 N N . ASN A 1 61 ? -12.17144 -1.39246 -1.36187 1.000 33.27734 60 ASN H N 1
ATOM 462 C CA . ASN A 1 61 ? -11.44185 -0.40275 -2.13070 1.000 34.64292 60 ASN H CA 1
ATOM 463 C C . ASN A 1 61 ? -12.08443 0.95585 -1.89645 1.000 37.07117 60 ASN H C 1
ATOM 464 O O . ASN A 1 61 ? -13.30120 1.11005 -2.04194 1.000 37.89872 60 ASN H O 1
ATOM 469 N N . GLU A 1 62 ? -11.25864 1.93994 -1.53266 1.000 37.87818 61 GLU H N 1
ATOM 470 C CA . GLU A 1 62 ? -11.77218 3.26227 -1.19521 1.000 39.84339 61 GLU H CA 1
ATOM 471 C C . GLU A 1 62 ? -12.66581 3.82406 -2.29116 1.000 42.91561 61 GLU H C 1
ATOM 472 O O . GLU A 1 62 ? -13.65781 4.50028 -1.99640 1.000 47.47161 61 GLU H O 1
ATOM 478 N N . LYS A 1 63 ? -12.34093 3.54428 -3.55807 1.000 44.14553 62 LYS H N 1
ATOM 479 C CA . LYS A 1 63 ? -13.11096 4.07698 -4.67514 1.000 43.05632 62 LYS H CA 1
ATOM 480 C C . LYS A 1 63 ? -14.53738 3.53774 -4.71977 1.000 39.19212 62 LYS H C 1
ATOM 481 O O . LYS A 1 63 ? -15.41145 4.18765 -5.30454 1.000 37.77742 62 LYS H O 1
ATOM 483 N N . PHE A 1 64 ? -14.79650 2.37787 -4.11635 1.000 32.39878 63 PHE H N 1
ATOM 484 C CA . PHE A 1 64 ? -16.11532 1.76434 -4.16487 1.000 29.72329 63 PHE H CA 1
ATOM 485 C C . PHE A 1 64 ? -16.88080 1.88892 -2.85467 1.000 34.21258 63 PHE H C 1
ATOM 486 O O . PHE A 1 64 ? -17.99994 1.37392 -2.75478 1.000 33.73144 63 PHE H O 1
ATOM 494 N N . LYS A 1 65 ? -16.31607 2.55815 -1.85370 1.000 36.32862 64 LYS H N 1
ATOM 495 C CA . LYS A 1 65 ? -17.09268 2.91602 -0.67514 1.000 41.39992 64 LYS H CA 1
ATOM 496 C C . LYS A 1 65 ? -18.21873 3.85562 -1.08133 1.000 48.15262 64 LYS H C 1
ATOM 497 O O . LYS A 1 65 ? -17.99020 4.85840 -1.76246 1.000 53.96977 64 LYS H O 1
ATOM 503 N N . GLY A 1 66 ? -19.44016 3.52524 -0.67441 1.000 47.50814 65 GLY H N 1
ATOM 504 C CA . GLY A 1 66 ? -20.59884 4.28549 -1.08050 1.000 48.78328 65 GLY H CA 1
ATOM 505 C C . GLY A 1 66 ? -21.20282 3.86549 -2.40169 1.000 47.96736 65 GLY H C 1
ATOM 506 O O . GLY A 1 66 ? -22.26961 4.37668 -2.76780 1.000 57.28009 65 GLY H O 1
ATOM 507 N N . LYS A 1 67 ? -20.55132 2.96808 -3.13802 1.000 37.57062 66 LYS H N 1
ATOM 508 C CA . LYS A 1 67 ? -21.12083 2.36336 -4.33422 1.000 30.89844 66 LYS H CA 1
ATOM 509 C C . LYS A 1 67 ? -21.54463 0.92274 -4.10692 1.000 26.23556 66 LYS H C 1
ATOM 510 O O . LYS A 1 67 ? -22.64603 0.53008 -4.50179 1.000 27.11220 66 LYS H O 1
ATOM 516 N N . ALA A 1 68 ? -20.69022 0.12710 -3.46851 1.000 26.96722 67 ALA H N 1
ATOM 517 C CA . ALA A 1 68 ? -20.86883 -1.31207 -3.34395 1.000 24.70103 67 ALA H CA 1
ATOM 518 C C . ALA A 1 68 ? -20.97532 -1.70447 -1.87960 1.000 29.36608 67 ALA H C 1
ATOM 519 O O . ALA A 1 68 ? -20.24991 -1.17384 -1.03322 1.000 30.83134 67 ALA H O 1
ATOM 521 N N . THR A 1 69 ? -21.87239 -2.64766 -1.59094 1.000 28.85626 68 THR H N 1
ATOM 522 C CA . THR A 1 69 ? -22.03022 -3.21794 -0.25758 1.000 28.35273 68 THR H CA 1
ATOM 523 C C . THR A 1 69 ? -21.98451 -4.73141 -0.38359 1.000 27.31470 68 THR H C 1
ATOM 524 O O . THR A 1 69 ? -22.80701 -5.31849 -1.09244 1.000 27.69469 68 THR H O 1
ATOM 528 N N . LEU A 1 70 ? -21.01787 -5.35544 0.28887 1.000 26.91328 69 LEU H N 1
ATOM 529 C CA . LEU A 1 70 ? -20.85062 -6.80504 0.28920 1.000 24.98693 69 LEU H CA 1
ATOM 530 C C . LEU A 1 70 ? -21.51331 -7.41719 1.52416 1.000 30.05467 69 LEU H C 1
ATOM 531 O O . LEU A 1 70 ? -21.31486 -6.93222 2.64529 1.000 27.84882 69 LEU H O 1
ATOM 536 N N . THR A 1 71 ? -22.30294 -8.47845 1.31543 1.000 28.85078 70 THR H N 1
ATOM 537 C CA . THR A 1 71 ? -22.89458 -9.26304 2.39911 1.000 30.27310 70 THR H CA 1
ATOM 538 C C . THR A 1 71 ? -22.67553 -10.74355 2.11043 1.000 27.68304 70 THR H C 1
ATOM 539 O O . THR A 1 71 ? -22.14600 -11.12446 1.05948 1.000 28.79732 70 THR H O 1
ATOM 543 N N . ALA A 1 72 ? -23.08591 -11.58963 3.05205 1.000 25.07037 71 ALA H N 1
ATOM 544 C CA . ALA A 1 72 ? -22.99185 -13.02997 2.84936 1.000 29.38160 71 ALA H CA 1
ATOM 545 C C . ALA A 1 72 ? -24.03071 -13.72699 3.71351 1.000 35.51031 71 ALA H C 1
ATOM 546 O O . ALA A 1 72 ? -24.37761 -13.25196 4.79729 1.000 40.04259 71 ALA H O 1
ATOM 548 N N . ASP A 1 73 ? -24.52496 -14.85746 3.21689 1.000 33.90280 72 ASP H N 1
ATOM 549 C CA . ASP A 1 73 ? -25.49883 -15.67908 3.92646 1.000 31.62644 72 ASP H CA 1
ATOM 550 C C . ASP A 1 73 ? -24.90091 -17.06827 4.12068 1.000 36.53492 72 ASP H C 1
ATOM 551 O O . ASP A 1 73 ? -24.74946 -17.82404 3.15251 1.000 35.69258 72 ASP H O 1
ATOM 556 N N . LYS A 1 74 ? -24.56086 -17.39686 5.37276 1.000 43.73949 73 LYS H N 1
ATOM 557 C CA . LYS A 1 74 ? -23.95376 -18.69247 5.67347 1.000 45.78153 73 LYS H CA 1
ATOM 558 C C . LYS A 1 74 ? -24.87754 -19.84668 5.30508 1.000 48.96511 73 LYS H C 1
ATOM 559 O O . LYS A 1 74 ? -24.42109 -20.87678 4.79568 1.000 55.01844 73 LYS H O 1
ATOM 565 N N . SER A 1 75 ? -26.17968 -19.69751 5.56330 1.000 45.28324 74 SER H N 1
ATOM 566 C CA . SER A 1 75 ? -27.09790 -20.82228 5.41472 1.000 47.25046 74 SER H CA 1
ATOM 567 C C . SER A 1 75 ? -27.21320 -21.27733 3.96594 1.000 44.72076 74 SER H C 1
ATOM 568 O O . SER A 1 75 ? -27.47976 -22.45772 3.70589 1.000 48.84143 74 SER H O 1
ATOM 571 N N . SER A 1 76 ? -27.02270 -20.36427 3.01508 1.000 36.87380 75 SER H N 1
ATOM 572 C CA . SER A 1 76 ? -27.13242 -20.67241 1.59733 1.000 38.81254 75 SER H CA 1
ATOM 573 C C . SER A 1 76 ? -25.79567 -20.63755 0.87166 1.000 33.74487 75 SER H C 1
ATOM 574 O O . SER A 1 76 ? -25.77404 -20.81070 -0.34971 1.000 32.61249 75 SER H O 1
ATOM 577 N N . SER A 1 77 ? -24.68981 -20.40853 1.58336 1.000 32.10377 76 SER H N 1
ATOM 578 C CA . SER A 1 77 ? -23.35979 -20.30876 0.97648 1.000 29.04716 76 SER H CA 1
ATOM 579 C C . SER A 1 77 ? -23.35350 -19.32491 -0.18690 1.000 26.77386 76 SER H C 1
ATOM 580 O O . SER A 1 77 ? -22.81400 -19.59815 -1.26050 1.000 26.48086 76 SER H O 1
ATOM 583 N N . THR A 1 78 ? -23.96946 -18.16430 0.02245 1.000 28.63310 77 THR H N 1
ATOM 584 C CA . THR A 1 78 ? -24.10775 -17.18162 -1.04235 1.000 25.87280 77 THR H CA 1
ATOM 585 C C . THR A 1 78 ? -23.52618 -15.84536 -0.61312 1.000 27.31729 77 THR H C 1
ATOM 586 O O . THR A 1 78 ? -23.81013 -15.36165 0.48971 1.000 27.42428 77 THR H O 1
ATOM 590 N N . ALA A 1 79 ? -22.70393 -15.26844 -1.48393 1.000 23.81202 78 ALA H N 1
ATOM 591 C CA . ALA A 1 79 ? -22.19623 -13.91327 -1.33566 1.000 23.46009 78 ALA H CA 1
ATOM 592 C C . ALA A 1 79 ? -22.99115 -12.97316 -2.23364 1.000 23.63365 78 ALA H C 1
ATOM 593 O O . ALA A 1 79 ? -23.38201 -13.34128 -3.34511 1.000 25.34356 78 ALA H O 1
ATOM 595 N N . TYR A 1 80 ? -23.23029 -11.76312 -1.74323 1.000 21.58593 79 TYR H N 1
ATOM 596 C CA . TYR A 1 80 ? -24.00974 -10.75614 -2.44472 1.000 19.96602 79 TYR H CA 1
ATOM 597 C C . TYR A 1 80 ? -23.20180 -9.47262 -2.54320 1.000 29.38644 79 TYR H C 1
ATOM 598 O O . TYR A 1 80 ? -22.45583 -9.12681 -1.62348 1.000 26.76173 79 TYR H O 1
ATOM 607 N N . MET A 1 81 ? -23.34758 -8.77416 -3.66576 1.000 25.30341 80 MET H N 1
ATOM 608 C CA . MET A 1 81 ? -22.86039 -7.40978 -3.80038 1.000 21.40420 80 MET H CA 1
ATOM 609 C C . MET A 1 81 ? -23.98981 -6.54503 -4.33728 1.000 24.18504 80 MET H C 1
ATOM 610 O O . MET A 1 81 ? -24.51525 -6.81021 -5.42597 1.000 26.86387 80 MET H O 1
ATOM 615 N N . GLU A 1 82 ? -24.37070 -5.52983 -3.57262 1.000 22.05725 81 GLU H N 1
ATOM 616 C CA . GLU A 1 82 ? -25.36493 -4.56324 -4.01377 1.000 23.88446 81 GLU H CA 1
ATOM 617 C C . GLU A 1 82 ? -24.66783 -3.28987 -4.48180 1.000 27.61339 81 GLU H C 1
ATOM 618 O O . GLU A 1 82 ? -23.86491 -2.70870 -3.74280 1.000 30.33781 81 GLU H O 1
ATOM 624 N N . LEU A 1 83 ? -24.97898 -2.86260 -5.70763 1.000 23.75813 82 LEU H N 1
ATOM 625 C CA . LEU A 1 83 ? -24.50986 -1.59289 -6.24452 1.000 27.20685 82 LEU H CA 1
ATOM 626 C C . LEU A 1 83 ? -25.64434 -0.58289 -6.17267 1.000 30.48694 82 LEU H C 1
ATOM 627 O O . LEU A 1 83 ? -26.75210 -0.86814 -6.63038 1.000 31.12120 82 LEU H O 1
ATOM 632 N N . ARG A 1 84 A -25.37002 0.58818 -5.60802 1.000 30.03538 82 ARG H N 1
ATOM 633 C CA . ARG A 1 84 A -26.39209 1.60793 -5.42201 1.000 30.49182 82 ARG H CA 1
ATOM 634 C C . ARG A 1 84 A -26.12629 2.82087 -6.30922 1.000 32.54526 82 ARG H C 1
ATOM 635 O O . ARG A 1 84 A -25.02148 3.01248 -6.82949 1.000 30.16152 82 ARG H O 1
ATOM 643 N N . SER A 1 85 B -27.17511 3.63184 -6.48413 1.000 30.40365 82 SER H N 1
ATOM 644 C CA . SER A 1 85 B -27.10222 4.89879 -7.20747 1.000 34.52430 82 SER H CA 1
ATOM 645 C C . SER A 1 85 B -26.44986 4.72779 -8.57747 1.000 35.76379 82 SER H C 1
ATOM 646 O O . SER A 1 85 B -25.51108 5.44223 -8.94151 1.000 31.30401 82 SER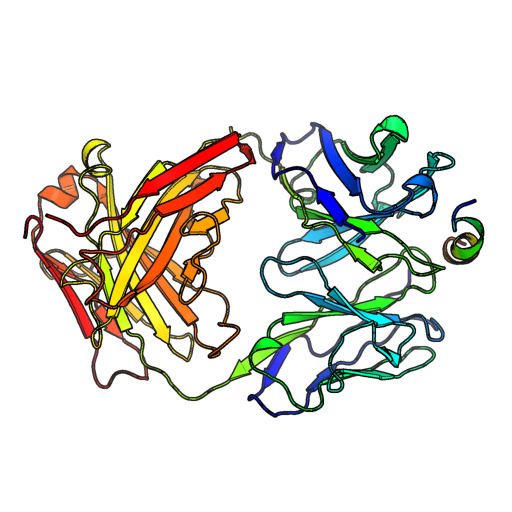 H O 1
ATOM 649 N N . LEU A 1 86 C -26.99429 3.78985 -9.35329 1.000 28.49999 82 LEU H N 1
ATOM 650 C CA . LEU A 1 86 C -26.33058 3.32354 -10.56521 1.000 29.48370 82 LEU H CA 1
ATOM 651 C C . LEU A 1 86 C -26.19188 4.42553 -11.61004 1.000 30.63658 82 LEU H C 1
ATOM 652 O O . LEU A 1 86 C -27.10393 5.23004 -11.82457 1.000 29.77912 82 LEU H O 1
ATOM 657 N N . THR A 1 87 ? -25.04073 4.43574 -12.28211 1.000 31.64506 83 THR H N 1
ATOM 658 C CA . THR A 1 87 ? -24.75464 5.34223 -13.38519 1.000 29.90400 83 THR H CA 1
ATOM 659 C C . THR A 1 87 ? -24.20918 4.53566 -14.55707 1.000 29.43487 83 THR H C 1
ATOM 660 O O . THR A 1 87 ? -23.91134 3.34731 -14.43041 1.000 24.92478 83 THR H O 1
ATOM 664 N N . SER A 1 88 ? -24.04764 5.21165 -15.70274 1.000 31.75033 84 SER H N 1
ATOM 665 C CA . SER A 1 88 ? -23.51518 4.55253 -16.89140 1.000 33.18410 84 SER H CA 1
ATOM 666 C C . SER A 1 88 ? -22.16956 3.89360 -16.62523 1.000 32.37870 84 SER H C 1
ATOM 667 O O . SER A 1 88 ? -21.85009 2.86531 -17.23813 1.000 28.26078 84 SER H O 1
ATOM 670 N N . GLU A 1 89 ? -21.37185 4.46614 -15.72012 1.000 30.69024 85 GLU H N 1
ATOM 671 C CA . GLU A 1 89 ? -20.06307 3.91824 -15.38904 1.000 33.69919 85 GLU H CA 1
ATOM 672 C C . GLU A 1 89 ? -20.14674 2.62017 -14.59413 1.000 33.49433 85 GLU H C 1
ATOM 673 O O . GLU A 1 89 ? -19.12416 1.94582 -14.42451 1.000 35.05492 85 GLU H O 1
ATOM 679 N N . ASP A 1 90 ? -21.32568 2.24682 -14.11199 1.000 25.68518 86 ASP H N 1
ATOM 680 C CA . ASP A 1 90 ? -21.46970 0.97687 -13.41952 1.000 22.22845 86 ASP H CA 1
ATOM 681 C C . ASP A 1 90 ? -21.77303 -0.18184 -14.36002 1.000 24.37959 86 ASP H C 1
ATOM 682 O O . ASP A 1 90 ? -21.72641 -1.33855 -13.92642 1.000 23.91415 86 ASP H O 1
ATOM 687 N N . SER A 1 91 ? -22.07531 0.08450 -15.63204 1.000 23.16100 87 SER H N 1
ATOM 688 C CA . SER A 1 91 ? -22.26089 -1.00523 -16.58727 1.000 20.97568 87 SER H CA 1
ATOM 689 C C . SER A 1 91 ? -20.91177 -1.66909 -16.83243 1.000 23.54103 87 SER H C 1
ATOM 690 O O . SER A 1 91 ? -19.95820 -1.00876 -17.26910 1.000 24.63720 87 SER H O 1
ATOM 693 N N . ALA A 1 92 ? -20.82463 -2.95896 -16.51830 1.000 25.21942 88 ALA H N 1
ATOM 694 C CA . ALA A 1 92 ? -19.57450 -3.71757 -16.57382 1.000 22.36385 88 ALA H CA 1
ATOM 695 C C . ALA A 1 92 ? -19.90408 -5.17123 -16.28093 1.000 22.87478 88 ALA H C 1
ATOM 696 O O . ALA A 1 92 ? -21.04478 -5.50941 -15.94711 1.000 22.38937 88 ALA H O 1
ATOM 698 N N . VAL A 1 93 ? -18.87989 -6.04321 -16.41165 1.000 23.67288 89 VAL H N 1
ATOM 699 C CA . VAL A 1 93 ? -18.94352 -7.40806 -15.89890 1.000 18.83869 89 VAL H CA 1
ATOM 700 C C . VAL A 1 93 ? -18.38635 -7.41750 -14.48295 1.000 21.92477 89 VAL H C 1
ATOM 701 O O . VAL A 1 93 ? -17.36023 -6.78373 -14.20144 1.000 23.62683 89 VAL H O 1
ATOM 705 N N . TYR A 1 94 ? -19.06946 -8.11933 -13.57969 1.000 17.23308 90 TYR H N 1
ATOM 706 C CA . TYR A 1 94 ? -18.63208 -8.24904 -12.19614 1.000 21.11578 90 TYR H CA 1
ATOM 707 C C . TYR A 1 94 ? -18.32865 -9.70936 -11.89876 1.000 18.70970 90 TYR H C 1
ATOM 708 O O . TYR A 1 94 ? -19.16963 -10.58197 -12.13915 1.000 22.95304 90 TYR H O 1
ATOM 717 N N . PHE A 1 95 ? -17.12779 -9.97163 -11.38825 1.000 19.34299 91 PHE H N 1
ATOM 718 C CA . PHE A 1 95 ? -16.74262 -11.30986 -10.96685 1.000 21.75254 91 PHE H CA 1
ATOM 719 C C . PHE A 1 95 ? -16.70491 -11.40401 -9.44757 1.000 21.87193 91 PHE H C 1
A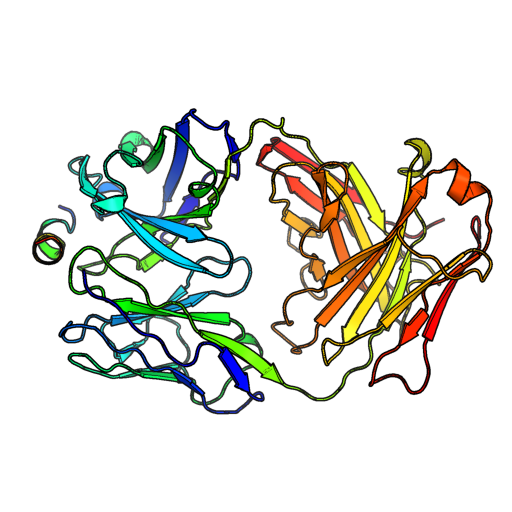TOM 720 O O . PHE A 1 95 ? -16.35058 -10.44396 -8.76039 1.000 22.91260 91 PHE H O 1
ATOM 728 N N . CYS A 1 96 ? -17.03341 -12.58284 -8.92958 1.000 21.46558 92 CYS H N 1
ATOM 729 C CA . CYS A 1 96 ? -16.59990 -12.95159 -7.59051 1.000 23.36422 92 CYS H CA 1
ATOM 730 C C . CYS A 1 96 ? -15.38447 -13.85995 -7.69771 1.000 22.16558 92 CYS H C 1
ATOM 731 O O . CYS A 1 96 ? -15.27927 -14.67061 -8.62058 1.000 25.17889 92 CYS H O 1
ATOM 734 N N . ALA A 1 97 ? -14.45653 -13.70285 -6.75784 1.000 25.78711 93 ALA H N 1
ATOM 735 C CA . ALA A 1 97 ? -13.23237 -14.48368 -6.74923 1.000 28.56737 93 ALA H CA 1
ATOM 736 C C . ALA A 1 97 ? -12.90031 -14.83063 -5.30966 1.000 31.69064 93 ALA H C 1
ATOM 737 O O . ALA A 1 97 ? -13.00548 -13.98499 -4.42068 1.000 30.36629 93 ALA H O 1
ATOM 739 N N . ARG A 1 98 ? -12.50858 -16.07691 -5.08845 1.000 33.80307 94 ARG H N 1
ATOM 740 C CA . ARG A 1 98 ? -12.29289 -16.60475 -3.75306 1.000 34.83640 94 ARG H CA 1
ATOM 741 C C . ARG A 1 98 ? -10.79678 -16.67814 -3.46345 1.000 36.92593 94 ARG H C 1
ATOM 742 O O . ARG A 1 98 ? -9.99818 -16.98348 -4.35748 1.000 28.79254 94 ARG H O 1
ATOM 750 N N . SER A 1 99 ? -10.42533 -16.37525 -2.21547 1.000 27.37102 95 SER H N 1
ATOM 751 C CA . SER A 1 99 ? -9.03452 -16.35274 -1.77973 1.000 29.13054 95 SER H CA 1
ATOM 752 C C . SER A 1 99 ? -8.53589 -17.75079 -1.40614 1.000 31.14001 95 SER H C 1
ATOM 753 O O . SER A 1 99 ? -9.29667 -18.71017 -1.28999 1.000 31.87298 95 SER H O 1
ATOM 756 N N . TRP A 1 100 ? -7.22302 -17.85144 -1.21652 1.000 33.86755 96 TRP H N 1
ATOM 757 C CA . TRP A 1 100 ? -6.58556 -19.07414 -0.74290 1.000 39.27607 96 TRP H CA 1
ATOM 758 C C . TRP A 1 100 ? -5.26260 -18.67355 -0.11253 1.000 43.43596 96 TRP H C 1
ATOM 759 O O . TRP A 1 100 ? -4.47768 -17.95322 -0.73812 1.000 43.55749 96 TRP H O 1
ATOM 770 N N . GLY A 1 101 ? -5.01768 -19.13427 1.11281 1.000 44.87098 97 GLY H N 1
ATOM 771 C CA . GLY A 1 101 ? -3.85876 -18.63623 1.83311 1.000 46.95174 97 GLY H CA 1
ATOM 772 C C . GLY A 1 101 ? -3.95112 -17.13139 1.94002 1.000 43.96576 97 GLY H C 1
ATOM 773 O O . GLY A 1 101 ? -5.02162 -16.57534 2.19412 1.000 45.03172 97 GLY H O 1
ATOM 774 N N . ASN A 1 102 ? -2.83519 -16.44835 1.70227 1.000 41.15227 98 ASN H N 1
ATOM 775 C CA . ASN A 1 102 ? -2.86482 -14.99444 1.68581 1.000 42.84786 98 ASN H CA 1
ATOM 776 C C . ASN A 1 102 ? -3.11693 -14.41957 0.29156 1.000 38.64913 98 ASN H C 1
ATOM 777 O O . ASN A 1 102 ? -3.05395 -13.19752 0.12755 1.000 39.54101 98 ASN H O 1
ATOM 782 N N . SER A 1 103 ? -3.43275 -15.26248 -0.69884 1.000 40.36727 99 SER H N 1
ATOM 783 C CA . SER A 1 103 ? -3.63973 -14.82277 -2.07994 1.000 40.40593 99 SER H CA 1
ATOM 784 C C . SER A 1 103 ? -5.10852 -14.49967 -2.33430 1.000 40.87686 99 SER H C 1
ATOM 785 O O . SER A 1 103 ? -5.99872 -15.21963 -1.87650 1.000 39.72660 99 SER H O 1
ATOM 788 N N . SER A 1 104 ? -5.35549 -13.42898 -3.10148 1.000 38.07558 100 SER H N 1
ATOM 789 C CA . SER A 1 104 ? -6.68172 -12.80877 -3.11574 1.000 36.10613 100 SER H CA 1
ATOM 790 C C . SER A 1 104 ? -7.66929 -13.51659 -4.04353 1.000 35.43004 100 SER H C 1
ATOM 791 O O . SER A 1 104 ? -8.81178 -13.77395 -3.64681 1.000 35.75817 100 SER H O 1
ATOM 794 N N . PHE A 1 105 A -7.27343 -13.79452 -5.30771 1.000 32.59069 100 PHE H N 1
ATOM 795 C CA . PHE A 1 105 A -8.22348 -14.19239 -6.36011 1.000 26.30376 100 PHE H CA 1
ATOM 796 C C . PHE A 1 105 A -7.75205 -15.49210 -7.02563 1.000 30.20412 100 PHE H C 1
ATOM 797 O O . PHE A 1 105 A -7.15537 -15.46688 -8.10041 1.000 32.20046 100 PHE H O 1
ATOM 805 N N . VAL A 1 106 ? -8.04608 -16.63059 -6.40820 1.000 30.98827 101 VAL H N 1
ATOM 806 C CA . VAL A 1 106 ? -7.57986 -17.91515 -6.91212 1.000 33.24470 101 VAL H CA 1
ATOM 807 C C . VAL A 1 106 ? -8.66637 -18.64836 -7.68944 1.000 34.88191 101 VAL H C 1
ATOM 808 O O . VAL A 1 106 ? -8.39806 -19.19794 -8.75674 1.000 34.65846 101 VAL H O 1
ATOM 812 N N . TYR A 1 107 ? -9.90104 -18.65177 -7.19479 1.000 31.55395 102 TYR H N 1
ATOM 813 C CA . TYR A 1 107 ? -11.01881 -19.29227 -7.88086 1.000 30.02074 102 TYR H CA 1
ATOM 814 C C . TYR A 1 107 ? -12.02706 -18.22570 -8.27853 1.000 28.37911 102 TYR H C 1
ATOM 815 O O . TYR A 1 107 ? -12.36878 -17.36721 -7.46083 1.000 24.09496 102 TYR H O 1
ATOM 824 N N . TRP A 1 108 ? -12.50813 -18.28110 -9.52388 1.000 28.53082 103 TRP H N 1
ATOM 825 C CA . TRP A 1 108 ? -13.32447 -17.21031 -10.08482 1.000 29.69362 103 TRP H CA 1
ATOM 826 C C . TRP A 1 108 ? -14.69309 -17.71424 -10.52166 1.000 22.48354 103 TRP H C 1
ATOM 827 O O . TRP A 1 108 ? -14.81293 -18.79970 -11.09263 1.000 23.76392 103 TRP H O 1
ATOM 838 N N . GLY A 1 109 ? -15.71514 -16.90406 -10.28256 1.000 22.06375 104 GLY H N 1
ATOM 839 C CA . GLY A 1 109 ? -17.00890 -17.12564 -10.89361 1.000 23.28361 104 GLY H CA 1
ATOM 840 C C . GLY A 1 109 ? -16.97728 -16.77174 -12.36525 1.000 25.92002 104 GLY H C 1
ATOM 841 O O . GLY A 1 109 ? -15.98883 -16.26798 -12.89487 1.000 26.07133 104 GLY H O 1
ATOM 842 N N . GLN A 1 11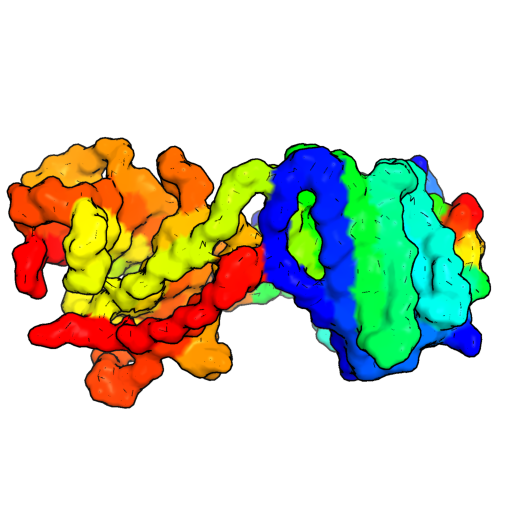0 ? -18.10361 -17.02736 -13.04106 1.000 24.47330 105 GLN H N 1
ATOM 843 C CA . GLN A 1 110 ? -18.16855 -16.84390 -14.48511 1.000 26.12040 105 GLN H CA 1
ATOM 844 C C . GLN A 1 110 ? -18.49047 -15.41253 -14.89385 1.000 24.76000 105 GLN H C 1
ATOM 845 O O . GLN A 1 110 ? -18.39601 -15.09208 -16.08412 1.000 23.38652 105 GLN H O 1
ATOM 851 N N . GLY A 1 111 ? -18.85285 -14.55308 -13.95554 1.000 22.45053 106 GLY H N 1
ATOM 852 C CA . GLY A 1 111 ? -19.10008 -13.15837 -14.25999 1.000 19.87817 106 GLY H CA 1
ATOM 853 C C . GLY A 1 111 ? -20.56816 -12.86634 -14.50355 1.000 21.16825 106 GLY H C 1
ATOM 854 O O . GLY A 1 111 ? -21.33758 -13.71746 -14.97526 1.000 20.36158 106 GLY H O 1
ATOM 855 N N . THR A 1 112 ? -20.96761 -11.64454 -14.16795 1.000 22.40633 107 THR H N 1
ATOM 856 C CA . THR A 1 112 ? -22.33663 -11.16745 -14.34636 1.000 21.84270 107 THR H CA 1
ATOM 857 C C . THR A 1 112 ? -22.28225 -9.81619 -15.03875 1.000 22.46963 107 THR H C 1
ATOM 858 O O . THR A 1 112 ? -21.63771 -8.89254 -14.53753 1.000 21.88457 107 THR H O 1
ATOM 862 N N . LEU A 1 113 ? -22.97393 -9.68868 -16.16719 1.000 20.18131 108 LEU H N 1
ATOM 863 C CA . LEU A 1 113 ? -22.99059 -8.43427 -16.90791 1.000 22.90548 108 LEU H CA 1
ATOM 864 C C . LEU A 1 113 ? -24.14627 -7.57131 -16.41559 1.000 20.42924 108 LEU H C 1
ATOM 865 O O . LEU A 1 113 ? -25.30871 -7.98835 -16.47015 1.000 21.28988 108 LEU H O 1
ATOM 870 N N . VAL A 1 114 ? -23.82702 -6.36608 -15.95997 1.000 19.41659 109 VAL H N 1
ATOM 871 C CA . VAL A 1 114 ? -24.81516 -5.38252 -15.53564 1.000 19.70652 109 VAL H CA 1
ATOM 872 C C . VAL A 1 114 ? -24.88801 -4.29729 -16.59936 1.000 28.74859 109 VAL H C 1
ATOM 873 O O . VAL A 1 114 ? -23.86301 -3.70558 -16.95862 1.000 23.82475 109 VAL H O 1
ATOM 877 N N . THR A 1 115 ? -26.09517 -4.02411 -17.09088 1.000 25.37747 110 THR H N 1
ATOM 878 C CA . THR A 1 115 ? -26.33824 -2.92318 -18.01123 1.000 23.01374 110 THR H CA 1
ATOM 879 C C . THR A 1 115 ? -27.22868 -1.89242 -17.31784 1.000 25.34892 110 THR H C 1
ATOM 880 O O . THR A 1 115 ? -28.37187 -2.19691 -16.96115 1.000 22.29599 110 THR H O 1
ATOM 884 N N . VAL A 1 116 ? -26.71669 -0.67960 -17.12750 1.000 19.58200 111 VAL H N 1
ATOM 885 C CA . VAL A 1 116 ? -27.49956 0.38355 -16.49598 1.000 20.40357 111 VAL H CA 1
ATOM 886 C C . VAL A 1 116 ? -28.28206 1.10338 -17.58936 1.000 28.57769 111 VAL H C 1
ATOM 887 O O . VAL A 1 116 ? -27.69189 1.71602 -18.48800 1.000 26.13927 111 VAL H O 1
ATOM 891 N N . SER A 1 117 ? -29.61048 1.00948 -17.52999 1.000 25.95041 112 SER H N 1
ATOM 892 C CA . SER A 1 117 ? -30.44632 1.53676 -18.60278 1.000 25.92807 112 SER H CA 1
ATOM 893 C C . SER A 1 117 ? -31.89663 1.60217 -18.13467 1.000 29.84298 112 SER H C 1
ATOM 894 O O . SER A 1 117 ? -32.34408 0.76056 -17.34897 1.000 26.87757 112 SER H O 1
ATOM 897 N N . ALA A 1 118 ? -32.62656 2.60080 -18.63710 1.000 26.40924 113 ALA H N 1
ATOM 898 C CA . ALA A 1 118 ? -34.05745 2.70561 -18.37774 1.000 27.98203 113 ALA H CA 1
ATOM 899 C C . ALA A 1 118 ? -34.90260 1.93031 -19.38542 1.000 31.29153 113 ALA H C 1
ATOM 900 O O . ALA A 1 118 ? -36.12764 1.87091 -19.22819 1.000 31.39753 113 ALA H O 1
ATOM 902 N N . ALA A 1 119 ? -34.28536 1.33107 -20.40375 1.000 29.83823 114 ALA H N 1
ATOM 903 C CA . ALA A 1 119 ? -35.03168 0.54153 -21.37327 1.000 29.46660 114 ALA H CA 1
ATOM 904 C C . ALA A 1 119 ? -35.46886 -0.79597 -20.77070 1.000 26.92813 114 ALA H C 1
ATOM 905 O O . ALA A 1 119 ? -34.79685 -1.36423 -19.91061 1.000 27.02699 114 ALA H O 1
ATOM 907 N N . SER A 1 120 ? -36.60517 -1.30154 -21.24407 1.000 27.06441 115 SER H N 1
ATOM 908 C CA . SER A 1 120 ? -37.14982 -2.55972 -20.75181 1.000 30.97116 115 SER H CA 1
ATOM 909 C C . SER A 1 120 ? -36.40762 -3.75092 -21.35161 1.000 27.63613 115 SER H C 1
ATOM 910 O O . SER A 1 120 ? -35.86696 -3.68094 -22.45563 1.000 23.92505 115 SER H O 1
ATOM 913 N N . THR A 1 121 ? -36.40233 -4.85677 -20.61345 1.000 26.70050 116 THR H N 1
ATOM 914 C CA . THR A 1 121 ? -35.82049 -6.09529 -21.11540 1.000 24.56280 116 THR H CA 1
ATOM 915 C C . THR A 1 121 ? -36.67982 -6.65517 -22.24180 1.000 27.34847 116 THR H C 1
ATOM 916 O O . THR A 1 121 ? -37.90563 -6.53578 -22.22691 1.000 27.69273 116 THR H O 1
ATOM 920 N N . LYS A 1 122 ? -36.03443 -7.27506 -23.23128 1.000 24.59638 117 LYS H N 1
ATOM 921 C CA . LYS A 1 122 ? -36.77279 -7.89562 -24.32738 1.000 25.35455 117 LYS H CA 1
ATOM 922 C C . LYS A 1 122 ? -36.07775 -9.18297 -24.73593 1.000 23.67516 117 LYS H C 1
ATOM 923 O O . LYS A 1 122 ? -34.89814 -9.15432 -25.08363 1.000 21.39105 117 LYS H O 1
ATOM 929 N N . GLY A 1 123 ? -36.80604 -10.30044 -24.69618 1.000 22.33172 118 GLY H N 1
ATOM 930 C CA . GLY A 1 123 ? -36.27906 -11.57818 -25.11929 1.000 24.05832 118 GLY H CA 1
ATOM 931 C C . GLY A 1 123 ? -36.17047 -11.69486 -26.63015 1.000 21.70220 118 GLY H C 1
ATOM 932 O O . GLY A 1 123 ? -36.89798 -11.03590 -27.38002 1.000 24.88452 118 GLY H O 1
ATOM 933 N N . PRO A 1 124 ? -35.27457 -12.56097 -27.10360 1.000 22.62694 119 PRO H N 1
ATOM 934 C CA . PRO A 1 124 ? -35.01532 -12.65486 -28.54400 1.000 18.40334 119 PRO H CA 1
ATOM 935 C C . PRO A 1 124 ? -36.00060 -13.54695 -29.27562 1.000 24.07633 119 PRO H C 1
ATOM 936 O O . PRO A 1 124 ? -36.58248 -14.47283 -28.70682 1.000 24.45700 119 PRO H O 1
ATOM 940 N N . SER A 1 125 ? -36.17192 -13.25542 -30.56920 1.000 18.93448 120 SER H N 1
ATOM 941 C CA . SER A 1 125 ? -36.76685 -14.20326 -31.50423 1.000 19.49621 120 SER H CA 1
ATOM 942 C C . SER A 1 125 ? -35.64718 -15.05029 -32.07922 1.000 23.28127 120 SER H C 1
ATOM 943 O O . SER A 1 125 ? -34.53735 -14.55622 -32.28768 1.000 22.34966 120 SER H O 1
ATOM 946 N N . VAL A 1 126 ? -35.92770 -16.32483 -32.32607 1.000 25.25006 121 VAL H N 1
ATOM 947 C CA . VAL A 1 126 ? -34.90667 -17.24945 -32.80811 1.000 23.22668 121 VAL H CA 1
ATOM 948 C C . VAL A 1 126 ? -35.37650 -17.83975 -34.12472 1.000 22.19709 121 VAL H C 1
ATOM 949 O O . VAL A 1 126 ? -36.45955 -18.43480 -34.20155 1.000 26.26155 121 VAL H O 1
ATOM 953 N N . PHE A 1 127 ? -34.56806 -17.67362 -35.15889 1.000 19.14608 122 PHE H N 1
ATOM 954 C CA . PHE A 1 127 ? -34.97046 -18.12656 -36.47337 1.000 21.09935 122 PHE H CA 1
ATOM 955 C C . PHE A 1 127 ? -33.91968 -19.07157 -37.04368 1.000 17.17697 122 PHE H C 1
ATOM 956 O O . PHE A 1 127 ? -32.72738 -18.91308 -36.76845 1.000 19.36453 122 PHE H O 1
ATOM 964 N N . PRO A 1 128 ? -34.32066 -20.07305 -37.82431 1.000 19.89570 123 PRO H N 1
ATOM 965 C CA . PRO A 1 128 ? -33.32346 -20.99795 -38.37402 1.000 21.21023 123 PRO H CA 1
ATOM 966 C C . PRO A 1 128 ? -32.57096 -20.38021 -39.53998 1.000 22.91148 123 PRO H C 1
ATOM 967 O O . PRO A 1 128 ? -33.13708 -19.65161 -40.36038 1.000 20.00017 123 PRO H O 1
ATOM 971 N N . LEU A 1 129 ? -31.27495 -20.67735 -39.59072 1.000 19.39395 124 LEU H N 1
ATOM 972 C CA . LEU A 1 129 ? -30.44077 -20.47980 -40.77570 1.000 18.87727 124 LEU H CA 1
ATOM 973 C C . LEU A 1 129 ? -30.30238 -21.85992 -41.42449 1.000 16.93389 124 LEU H C 1
ATOM 974 O O . LEU A 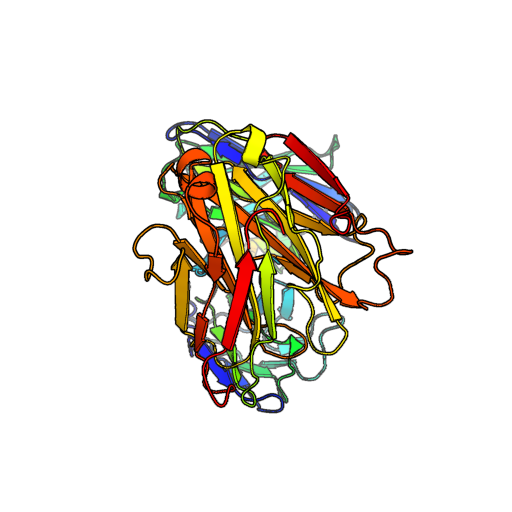1 129 ? -29.41990 -22.64220 -41.07711 1.000 16.87699 124 LEU H O 1
ATOM 979 N N . ALA A 1 130 ? -31.22046 -22.18657 -42.35681 1.000 24.01661 125 ALA H N 1
ATOM 980 C CA . ALA A 1 130 ? -31.34785 -23.56745 -42.83355 1.000 21.64354 125 ALA H CA 1
ATOM 981 C C . ALA A 1 130 ? -30.21877 -23.92674 -43.80304 1.000 19.53066 125 ALA H C 1
ATOM 982 O O . ALA A 1 130 ? -29.85736 -23.11966 -44.66076 1.000 19.17559 125 ALA H O 1
ATOM 984 N N . PRO A 1 131 ? -29.64967 -25.13058 -43.69867 1.000 20.69203 126 PRO H N 1
ATOM 985 C CA . PRO A 1 131 ? -28.67323 -25.56130 -44.70779 1.000 23.02567 126 PRO H CA 1
ATOM 986 C C . PRO A 1 131 ? -29.34441 -25.83055 -46.04554 1.000 29.15701 126 PRO H C 1
ATOM 987 O O . PRO A 1 131 ? -30.44526 -26.38354 -46.10710 1.000 27.06171 126 PRO H O 1
ATOM 991 N N . SER A 1 132 ? -28.66452 -25.44299 -47.12780 1.000 33.93699 127 SER H N 1
ATOM 992 C CA . SER A 1 132 ? -29.18473 -25.62855 -48.47963 1.000 37.21758 127 SER H CA 1
ATOM 993 C C . SER A 1 132 ? -28.01648 -25.70919 -49.45529 1.000 40.43438 127 SER H C 1
ATOM 994 O O . SER A 1 132 ? -26.85157 -25.57569 -49.07514 1.000 43.92262 127 SER H O 1
ATOM 997 N N . SER A 1 133 ? -28.33703 -25.92008 -50.73265 1.000 46.13826 128 SER H N 1
ATOM 998 C CA . SER A 1 133 ? -27.29133 -25.98679 -51.74881 1.000 48.92840 128 SER H CA 1
ATOM 999 C C . SER A 1 133 ? -26.51575 -24.67841 -51.86699 1.000 50.91489 128 SER H C 1
ATOM 1000 O O . SER A 1 133 ? -25.43088 -24.66625 -52.45707 1.000 51.86332 128 SER H O 1
ATOM 1003 N N . LYS A 1 134 ? -27.04757 -23.58089 -51.32839 1.000 45.77204 129 LYS H N 1
ATOM 1004 C CA . LYS A 1 134 ? -26.35591 -22.29869 -51.30919 1.000 40.64531 129 LYS H CA 1
ATOM 1005 C C . LYS A 1 134 ? -25.48037 -22.12970 -50.07430 1.000 35.58343 129 LYS H C 1
ATOM 1006 O O . LYS A 1 134 ? -24.83111 -21.08413 -49.91711 1.000 26.62849 129 LYS H O 1
ATOM 1012 N N . SER A 1 135 ? -25.46810 -23.11684 -49.18424 1.000 32.59472 130 SER H N 1
ATOM 1013 C CA . SER A 1 135 ? -24.60609 -23.10875 -48.01173 1.000 35.24468 130 SER H CA 1
ATOM 1014 C C . SER A 1 135 ? -23.77491 -24.39245 -47.95883 1.000 35.22190 130 SER H C 1
ATOM 1015 O O . SER A 1 135 ? -23.61421 -25.01192 -46.90416 1.000 30.06473 130 SER H O 1
ATOM 1018 N N . THR A 1 136 ? -23.20071 -24.78624 -49.10273 1.000 33.11338 131 THR H N 1
ATOM 1019 C CA . THR A 1 136 ? -22.24599 -25.88781 -49.15261 1.000 38.48392 131 THR H CA 1
ATOM 1020 C C . THR A 1 136 ? -20.88778 -25.41181 -49.65638 1.000 35.35381 131 THR H C 1
ATOM 1021 O O . THR A 1 136 ? -20.79522 -24.52671 -50.51004 1.000 33.92414 131 THR H O 1
ATOM 1025 N N . SER A 1 137 ? -19.83224 -26.02759 -49.12398 1.000 29.25428 132 SER H N 1
ATOM 1026 C CA . SER A 1 137 ? -18.46361 -25.69710 -49.50341 1.000 27.25674 132 SER H CA 1
ATOM 1027 C C . SER A 1 137 ? -17.59512 -26.92285 -49.27903 1.000 26.18953 132 SER H C 1
ATOM 1028 O O . SER A 1 137 ? -17.54546 -27.45865 -48.16464 1.000 22.96676 132 SER H O 1
ATOM 1031 N N . GLY A 1 138 ? -16.95354 -27.38486 -50.34610 1.000 27.70716 133 GLY H N 1
ATOM 1032 C CA . GLY A 1 138 ? -16.06505 -28.53966 -50.24425 1.000 32.23739 133 GLY H CA 1
ATOM 1033 C C . GLY A 1 138 ? -16.66377 -29.73505 -49.53814 1.000 34.17351 133 GLY H C 1
ATOM 1034 O O . GLY A 1 138 ? -15.97557 -30.39325 -48.74318 1.000 25.82396 133 GLY H O 1
ATOM 1035 N N . GLY A 1 139 ? -17.93336 -30.04179 -49.81244 1.000 22.47078 134 GLY H N 1
ATOM 1036 C CA . GLY A 1 139 ? -18.57686 -31.17035 -49.16262 1.000 24.12138 134 GLY H CA 1
ATOM 1037 C C . GLY A 1 139 ? -19.10963 -30.89886 -47.76869 1.000 24.79966 134 GLY H C 1
ATOM 1038 O O . GLY A 1 139 ? -19.69947 -31.80200 -47.15997 1.000 26.80992 134 GLY H O 1
ATOM 1039 N N . THR A 1 140 ? -18.90580 -29.70503 -47.22769 1.000 21.99672 135 THR H N 1
ATOM 1040 C CA . THR A 1 140 ? -19.47915 -29.34463 -45.93909 1.000 21.23158 135 THR H CA 1
ATOM 1041 C C . THR A 1 140 ? -20.70618 -28.47658 -46.16359 1.000 22.07862 135 THR H C 1
ATOM 1042 O O . THR A 1 140 ? -20.83839 -27.81038 -47.18613 1.000 25.32913 135 THR H O 1
ATOM 1046 N N . ALA A 1 141 ? -21.59938 -28.47342 -45.18334 1.000 18.50794 136 ALA H N 1
ATOM 1047 C CA . ALA A 1 141 ? -22.72686 -27.55702 -45.19618 1.000 22.59877 136 ALA H CA 1
ATOM 1048 C C . ALA A 1 141 ? -22.66118 -26.67947 -43.95536 1.000 16.43035 136 ALA H C 1
ATOM 1049 O O . ALA A 1 141 ? -22.15360 -27.08874 -42.91460 1.000 25.17811 136 ALA H O 1
ATOM 1051 N N . ALA A 1 142 ? -23.19585 -25.47265 -44.06775 1.000 16.49370 137 ALA H N 1
ATOM 1052 C CA . ALA A 1 142 ? -23.31332 -24.57794 -42.92915 1.000 20.01069 137 ALA H CA 1
ATOM 1053 C C . ALA A 1 142 ? -24.78128 -24.38950 -42.57042 1.000 18.40478 137 ALA H C 1
ATOM 1054 O O . ALA A 1 142 ? -25.65845 -24.41617 -43.43860 1.000 20.01267 137 ALA H O 1
ATOM 1056 N N . LEU A 1 143 ? -25.03274 -24.19897 -41.27717 1.000 19.10770 138 LEU H N 1
ATOM 1057 C CA . LEU A 1 143 ? -26.37399 -23.98010 -40.75320 1.000 22.36027 138 LEU H CA 1
ATOM 1058 C C . LEU A 1 143 ? -26.24132 -23.17697 -39.46806 1.000 19.61293 138 LEU H C 1
ATOM 1059 O O . LEU A 1 143 ? -25.14855 -23.02621 -38.91449 1.000 20.07819 138 LEU H O 1
ATOM 1064 N N . GLY A 1 144 ? -27.35282 -22.64343 -38.98694 1.000 19.73993 139 GLY H N 1
ATOM 1065 C CA . GLY A 1 144 ? -27.26634 -21.89161 -37.75675 1.000 13.79157 139 GLY H CA 1
ATOM 1066 C C . GLY A 1 144 ? -28.59897 -21.39056 -37.25857 1.000 19.31256 139 GLY H C 1
ATOM 1067 O O . GLY A 1 144 ? -29.66662 -21.85708 -37.67187 1.000 16.94061 139 GLY H O 1
ATOM 1068 N N . CYS A 1 145 ? -28.50383 -20.45887 -36.31051 1.000 17.91190 140 CYS H N 1
ATOM 1069 C CA . CYS A 1 145 ? -29.65266 -19.78792 -35.71856 1.000 18.42871 140 CYS H CA 1
ATOM 1070 C C . CYS A 1 145 ? -29.40655 -18.29028 -35.68124 1.000 21.02445 140 CYS H C 1
ATOM 1071 O O . CYS A 1 145 ? -28.33099 -17.84780 -35.25904 1.000 17.22817 140 CYS H O 1
ATOM 1074 N N . LEU A 1 146 ? -30.40597 -17.52050 -36.10766 1.000 16.26940 141 LEU H N 1
ATOM 1075 C CA . LEU A 1 146 ? -30.40893 -16.06857 -35.96933 1.000 19.10553 141 LEU H CA 1
ATOM 1076 C C . LEU A 1 146 ? -31.16775 -15.69292 -34.70070 1.000 17.38557 141 LEU H C 1
ATOM 1077 O O . LEU A 1 146 ? -32.30511 -16.12697 -34.50369 1.000 19.75877 141 LEU H O 1
ATOM 1082 N N . VAL A 1 147 ? -30.54068 -14.89062 -33.84482 1.000 15.35152 142 VAL H N 1
ATOM 1083 C CA . VAL A 1 147 ? -31.09046 -14.55419 -32.53047 1.000 14.04372 142 VAL H CA 1
ATOM 1084 C C . VAL A 1 147 ? -31.30220 -13.04836 -32.54222 1.000 19.42598 142 VAL H C 1
ATOM 1085 O O . VAL A 1 147 ? -30.35097 -12.29016 -32.33004 1.000 20.57417 142 VAL H O 1
ATOM 1089 N N . LYS A 1 148 ? -32.53835 -12.60487 -32.79705 1.000 20.23192 143 LYS H N 1
ATOM 1090 C CA . LYS A 1 148 ? -32.81215 -11.22365 -33.18066 1.000 24.20181 143 LYS H CA 1
ATOM 1091 C C . LYS A 1 148 ? -33.61323 -10.47332 -32.11628 1.000 24.04259 143 LYS H C 1
ATOM 1092 O O . LYS A 1 148 ? -34.51469 -11.03674 -31.48645 1.000 23.55479 143 LYS H O 1
ATOM 1098 N N . ASP A 1 149 ? -33.24619 -9.20258 -31.90770 1.000 18.93653 144 ASP H N 1
ATOM 1099 C CA . ASP A 1 149 ? -34.07122 -8.20676 -31.21884 1.000 17.35014 144 ASP H CA 1
ATOM 1100 C C . ASP A 1 149 ? -34.19539 -8.47948 -29.72842 1.000 21.69649 144 ASP H C 1
ATOM 1101 O O . ASP A 1 149 ? -35.30373 -8.68684 -29.22032 1.000 25.46631 144 ASP H O 1
ATOM 1106 N N . TYR A 1 150 ? -33.07470 -8.46329 -29.01151 1.000 19.06474 145 TYR H N 1
ATOM 1107 C CA . TYR A 1 150 ? -33.09600 -8.63673 -27.56710 1.000 20.33664 145 TYR H CA 1
ATOM 1108 C C . TYR A 1 150 ? -32.36442 -7.48497 -26.89652 1.000 23.20140 145 TYR H C 1
ATOM 1109 O O . TYR A 1 150 ? -31.57797 -6.76955 -27.52432 1.000 17.83969 145 TYR H O 1
ATOM 1118 N N . PHE A 1 151 ? -32.64844 -7.31358 -25.59928 1.000 20.08893 146 PHE H N 1
ATOM 1119 C CA . PHE A 1 151 ? -32.02226 -6.27994 -24.78328 1.000 18.82479 146 PHE H CA 1
ATOM 1120 C C . PHE A 1 151 ? -32.22665 -6.64658 -23.32664 1.000 21.48624 146 PHE H C 1
ATOM 1121 O O . PHE A 1 151 ? -33.32077 -7.10470 -22.97544 1.000 21.29505 146 PHE H O 1
ATOM 1129 N N . PRO A 1 152 ? -31.21311 -6.49146 -22.45663 1.000 24.66728 147 PRO H N 1
ATOM 1130 C CA . PRO A 1 152 ? -29.83875 -6.09418 -22.77469 1.000 27.71368 147 PRO H CA 1
ATOM 1131 C C . PRO A 1 152 ? -29.03343 -7.30193 -23.22834 1.000 27.33277 147 PRO H C 1
ATOM 1132 O O . PRO A 1 152 ? -29.60539 -8.37183 -23.40848 1.000 20.32979 147 PRO H O 1
ATOM 1136 N N . GLU A 1 153 ? -27.72281 -7.14124 -23.38411 1.000 26.70887 148 GLU H N 1
ATOM 1137 C CA . GLU A 1 153 ? -26.85858 -8.30065 -23.50672 1.000 19.94957 148 GLU H CA 1
ATOM 1138 C C . GLU A 1 153 ? -26.80070 -9.01370 -22.15342 1.000 17.51013 148 GLU H C 1
ATOM 1139 O O . GLU A 1 153 ? -27.18665 -8.44961 -21.12976 1.000 19.72274 148 GLU H O 1
ATOM 1145 N N . PRO A 1 154 ? -26.33810 -10.27055 -22.11686 1.000 19.89946 149 PRO H N 1
ATOM 1146 C CA . PRO A 1 154 ? -25.87402 -11.13332 -23.19465 1.000 17.86834 149 PRO H CA 1
ATOM 1147 C C . PRO A 1 154 ? -26.85780 -12.24217 -23.54895 1.000 18.03306 149 PRO H C 1
ATOM 1148 O O . PRO A 1 154 ? -27.73430 -12.59308 -22.76237 1.000 19.19950 149 PRO H O 1
ATOM 1152 N N . VAL A 1 155 ? -26.68305 -12.81003 -24.73128 1.000 21.71749 150 VAL H N 1
ATOM 1153 C CA . VAL A 1 155 ? -27.30196 -14.07246 -25.10388 1.000 22.41471 150 VAL H CA 1
ATOM 1154 C C . VAL A 1 155 ? -26.18817 -15.10747 -25.19162 1.000 20.90236 150 VAL H C 1
ATOM 1155 O O . VAL A 1 155 ? -25.07535 -14.78904 -25.62228 1.000 18.98648 150 VAL H O 1
ATOM 1159 N N . THR A 1 156 ? -26.46553 -16.33058 -24.75366 1.000 17.29641 151 THR H N 1
ATOM 1160 C CA . THR A 1 156 ? -25.55235 -17.43241 -25.01303 1.000 19.10277 151 THR H CA 1
ATOM 1161 C C . THR A 1 156 ? -26.24856 -18.46527 -25.88054 1.000 20.01964 151 THR H C 1
ATOM 1162 O O . THR A 1 156 ? -27.47574 -18.57400 -25.87582 1.000 18.88651 151 THR H O 1
ATOM 1166 N N . VAL A 1 157 ? -25.45614 -19.21229 -26.65289 1.000 22.70187 152 VAL H N 1
ATOM 1167 C CA . VAL A 1 157 ? -25.98231 -20.20984 -27.57531 1.000 19.33427 152 VAL H CA 1
ATOM 1168 C C . VAL A 1 157 ? -25.16845 -21.48072 -27.41582 1.000 21.14084 152 VAL H C 1
ATOM 1169 O O . VAL A 1 157 ? -23.93605 -21.43671 -27.46719 1.000 21.70226 152 VAL H O 1
ATOM 1173 N N . SER A 1 158 ? -25.84640 -22.59569 -27.18588 1.000 18.97185 153 SER H N 1
ATOM 1174 C CA . SER A 1 158 ? -25.21733 -23.90217 -27.30171 1.000 19.58116 153 SER H CA 1
ATOM 1175 C C . SER A 1 158 ? -25.90652 -24.65808 -28.42899 1.000 21.54625 153 SER H C 1
ATOM 1176 O O . SER A 1 158 ? -26.94459 -24.23273 -28.94415 1.000 20.16739 153 SER H O 1
ATOM 1179 N N . TRP A 1 159 ? -25.30870 -25.77808 -28.82961 1.000 19.29839 154 TRP H N 1
ATOM 1180 C CA . TRP A 1 159 ? -25.90080 -26.65992 -29.82362 1.000 16.84292 154 TRP H CA 1
ATOM 1181 C C . TRP A 1 159 ? -26.05445 -28.04546 -29.22263 1.000 19.71691 154 TRP H C 1
ATOM 1182 O O . TRP A 1 159 ? -25.14254 -28.54623 -28.54678 1.000 17.79822 154 TRP H O 1
ATOM 1193 N N . ASN A 1 160 ? -27.21590 -28.65390 -29.47248 1.000 20.13075 155 ASN H N 1
ATOM 1194 C CA . ASN A 1 160 ? -27.53540 -29.98561 -28.96558 1.000 16.64893 155 ASN H CA 1
ATOM 1195 C C . ASN A 1 160 ? -27.21779 -30.11305 -27.47836 1.000 22.98157 155 ASN H C 1
ATOM 1196 O O . ASN A 1 160 ? -26.62685 -31.09677 -27.02181 1.000 22.75708 155 ASN H O 1
ATOM 1201 N N . SER A 1 161 ? -27.61886 -29.09182 -26.71836 1.000 20.91160 156 SER H N 1
ATOM 1202 C CA . SER A 1 161 ? -27.50111 -29.08776 -25.26189 1.000 25.34966 156 SER H CA 1
ATOM 1203 C C . SER A 1 161 ? -26.04910 -29.20687 -24.79921 1.000 27.73586 156 SER H C 1
ATOM 1204 O O . SER A 1 161 ? -25.78013 -29.68759 -23.69894 1.000 25.77150 156 SER H O 1
ATOM 1207 N N . GLY A 1 162 ? -25.10773 -28.73720 -25.61615 1.000 25.87689 157 GLY H N 1
ATOM 1208 C CA . GLY A 1 162 ? -23.70005 -28.74687 -25.27360 1.000 23.14503 157 GLY H CA 1
ATOM 1209 C C . GLY A 1 162 ? -22.92066 -29.90295 -25.86042 1.000 24.90601 157 GLY H C 1
ATOM 1210 O O . GLY A 1 162 ? -21.68936 -29.92270 -25.74303 1.000 25.56608 157 GLY H O 1
ATOM 1211 N N . ALA A 1 163 ? -23.60040 -30.87687 -26.47275 1.000 25.38882 158 ALA H N 1
ATOM 1212 C CA . ALA A 1 163 ? -22.90221 -32.01230 -27.06700 1.000 27.49321 158 ALA H CA 1
ATOM 1213 C C . ALA A 1 163 ? -22.23438 -31.66970 -28.39311 1.000 28.29999 158 ALA H C 1
ATOM 1214 O O . ALA A 1 163 ? -21.36487 -32.42791 -28.84049 1.000 26.46621 158 ALA H O 1
ATOM 1216 N N . LEU A 1 164 ? -22.61606 -30.55868 -29.03487 1.000 22.30264 159 LEU H N 1
ATOM 1217 C CA . LEU A 1 164 ? -22.04671 -30.15184 -30.32331 1.000 23.60302 159 LEU H CA 1
ATOM 1218 C C . LEU A 1 164 ? -21.28652 -28.84432 -30.11715 1.000 22.67215 159 LEU H C 1
ATOM 1219 O O . LEU A 1 164 ? -21.88835 -27.81444 -29.79070 1.000 21.79364 159 LEU H O 1
ATOM 1224 N N . THR A 1 165 ? -19.96119 -28.89228 -30.27770 1.000 21.50493 160 THR H N 1
ATOM 1225 C CA . THR A 1 165 ? -19.13776 -27.70031 -30.09866 1.000 16.44479 160 THR H CA 1
ATOM 1226 C C . THR A 1 165 ? -18.18609 -27.47657 -31.26858 1.000 17.37093 160 THR H C 1
ATOM 1227 O O . THR A 1 165 ? -17.80710 -26.33510 -31.56551 1.000 19.06575 160 THR H O 1
ATOM 1231 N N . SER A 1 166 ? -17.74645 -28.56216 -31.89542 1.000 18.54426 161 SER H N 1
ATOM 1232 C CA . SER A 1 166 ? -16.76676 -28.44790 -32.96299 1.000 23.18633 161 SER H CA 1
ATOM 1233 C C . SER A 1 166 ? -17.33771 -27.63387 -34.11655 1.000 21.91597 161 SER H C 1
ATOM 1234 O O . SER A 1 166 ? -18.45635 -27.88634 -34.57106 1.000 18.06568 161 SER H O 1
ATOM 1237 N N . GLY A 1 167 ? -16.56853 -26.64779 -34.58851 1.000 22.56638 162 GLY H N 1
ATOM 1238 C CA . GLY A 1 167 ? -16.97960 -25.88570 -35.74879 1.000 21.93784 162 GLY H CA 1
ATOM 1239 C C . GLY A 1 167 ? -18.03146 -24.82840 -35.49176 1.000 22.73360 162 GLY H C 1
ATOM 1240 O O . GLY A 1 167 ? -18.54014 -24.23933 -36.45072 1.000 21.47449 162 GLY H O 1
ATOM 1241 N N . VAL A 1 168 ? -18.39298 -24.58162 -34.24580 1.000 19.60698 163 VAL H N 1
ATOM 1242 C CA . VAL A 1 168 ? -19.38983 -23.55295 -33.94911 1.000 18.70288 163 VAL H CA 1
ATOM 1243 C C . VAL A 1 168 ? -18.72168 -22.18997 -33.95236 1.000 19.46054 163 VAL H C 1
ATOM 1244 O O . VAL A 1 168 ? -17.60679 -22.03195 -33.44432 1.000 18.22200 163 VAL H O 1
ATOM 1248 N N . HIS A 1 169 ? -19.40804 -21.19289 -34.52177 1.000 16.74915 164 HIS H N 1
ATOM 1249 C CA . HIS A 1 169 ? -19.03968 -19.78666 -34.37045 1.000 17.34337 164 HIS H CA 1
ATOM 1250 C C . HIS A 1 169 ? -20.28144 -19.02245 -33.92175 1.000 18.71970 164 HIS H C 1
ATOM 1251 O O . HIS A 1 169 ? -21.27700 -18.95142 -34.65654 1.000 15.28760 164 HIS H O 1
ATOM 1258 N N . THR A 1 170 ? -20.24698 -18.48367 -32.71071 1.000 16.57862 165 THR H N 1
ATOM 1259 C CA . THR A 1 170 ? -21.28767 -17.57554 -32.24959 1.000 14.47129 165 THR H CA 1
ATOM 1260 C C . THR A 1 170 ? -20.74411 -16.15403 -32.30092 1.000 18.08460 165 THR H C 1
ATOM 1261 O O . THR A 1 170 ? -19.75823 -15.83787 -31.63134 1.000 17.10517 165 THR H O 1
ATOM 1265 N N . PHE A 1 171 ? -21.34429 -15.32588 -33.14134 1.000 15.86305 166 PHE H N 1
ATOM 1266 C CA . PHE A 1 171 ? -20.80324 -14.00042 -33.40739 1.000 17.76183 166 PHE H CA 1
ATOM 1267 C C . PHE A 1 171 ? -21.08710 -13.03520 -32.26129 1.000 19.13075 166 PHE H C 1
ATOM 1268 O O . PHE A 1 171 ? -22.09514 -13.17120 -31.56330 1.000 16.57167 166 PHE H O 1
ATOM 1276 N N . PRO A 1 172 ? -20.17705 -12.07892 -32.02653 1.000 19.69828 167 PRO H N 1
ATOM 1277 C CA . PRO A 1 172 ? -20.50147 -10.93661 -31.16796 1.000 18.50856 167 PRO H CA 1
ATOM 1278 C C . PRO A 1 172 ? -21.75493 -10.23503 -31.66981 1.000 19.77737 167 PRO H C 1
ATOM 1279 O O . PRO A 1 172 ? -22.00623 -10.16009 -32.87181 1.000 16.63617 167 PRO H O 1
ATOM 1283 N N . ALA A 1 173 ? -22.54619 -9.72658 -30.73140 1.000 16.69385 168 ALA H N 1
ATOM 1284 C CA . ALA A 1 173 ? -23.79498 -9.06727 -31.09151 1.000 20.73459 168 ALA H CA 1
ATOM 1285 C C . ALA A 1 173 ? -23.54273 -7.79063 -31.88762 1.000 20.24352 168 ALA H C 1
ATOM 1286 O O . ALA A 1 173 ? -22.51203 -7.13425 -31.74728 1.000 19.08679 168 ALA H O 1
ATOM 1288 N N . VAL A 1 174 ? -24.50237 -7.42792 -32.72727 1.000 14.79820 169 VAL H N 1
ATOM 1289 C CA . VAL A 1 174 ? -24.50061 -6.09275 -33.30645 1.000 22.06666 169 VAL H CA 1
ATOM 1290 C C . VAL A 1 174 ? -25.61406 -5.30505 -32.64487 1.000 21.96513 169 VAL H C 1
ATOM 1291 O O . VAL A 1 174 ? -26.61984 -5.86161 -32.18385 1.000 18.44897 169 VAL H O 1
ATOM 1295 N N . LEU A 1 175 ? -25.42036 -3.99390 -32.60730 1.000 16.91774 170 LEU H N 1
ATOM 1296 C CA . LEU A 1 175 ? -26.41487 -3.06307 -32.10390 1.000 18.60084 170 LEU H CA 1
ATOM 1297 C C . LEU A 1 175 ? -27.22212 -2.56476 -33.29720 1.000 21.85456 170 LEU H C 1
ATOM 1298 O O . LEU A 1 175 ? -26.65265 -1.99153 -34.23537 1.000 22.63425 170 LEU H O 1
ATOM 1303 N N . GLN A 1 176 ? -28.52766 -2.83494 -33.29755 1.000 20.81262 171 GLN H N 1
ATOM 1304 C CA . GLN A 1 176 ? -29.37226 -2.35764 -34.39051 1.000 20.08230 171 GLN H CA 1
ATOM 1305 C C . GLN A 1 176 ? -29.83263 -0.92642 -34.12112 1.000 20.78349 171 GLN H C 1
ATOM 1306 O O . GLN A 1 176 ? -29.73533 -0.42163 -33.00274 1.000 24.79977 171 GLN H O 1
ATOM 1312 N N . SER A 1 177 ? -30.34401 -0.27072 -35.17161 1.000 22.28774 172 SER H N 1
ATOM 1313 C CA . SER A 1 177 ? -30.80712 1.11096 -35.03164 1.000 40.00378 172 SER H CA 1
ATOM 1314 C C . SER A 1 177 ? -31.91680 1.23641 -33.99958 1.000 36.85687 172 SER H C 1
ATOM 1315 O O . SER A 1 177 ? -32.05314 2.28356 -33.35948 1.000 29.07944 172 SER H O 1
ATOM 1318 N N . SER A 1 178 ? -32.72390 0.18987 -33.83893 1.000 36.09765 173 SER H N 1
ATOM 1319 C CA . SER A 1 178 ? -33.77563 0.17160 -32.83192 1.000 31.17801 173 SER H CA 1
ATOM 1320 C C . SER A 1 178 ? -33.23618 0.20819 -31.41405 1.000 29.41761 173 SER H C 1
ATOM 1321 O O . SER A 1 178 ? -34.01549 0.43708 -30.48695 1.000 30.81732 173 SER H O 1
ATOM 1324 N N . GLY A 1 179 ? -31.93873 -0.02405 -31.21917 1.000 25.87231 174 GLY H N 1
ATOM 1325 C CA . GLY A 1 179 ? -31.36772 -0.13271 -29.89872 1.000 24.18055 174 GLY H CA 1
ATOM 1326 C C . GLY A 1 179 ? -31.38030 -1.53053 -29.31628 1.000 22.94467 174 GLY H C 1
ATOM 1327 O O . GLY A 1 179 ? -30.87259 -1.72858 -28.20370 1.000 25.91569 174 GLY H O 1
ATOM 1328 N N . LEU A 1 180 ? -31.96409 -2.49139 -30.01673 1.000 20.08533 175 LEU H N 1
ATOM 1329 C CA . LEU A 1 180 ? -31.91963 -3.89873 -29.65979 1.000 21.70349 175 LEU H CA 1
ATOM 1330 C C . LEU A 1 180 ? -30.69154 -4.56621 -30.27948 1.000 21.12325 175 LEU H C 1
ATOM 1331 O O . LEU A 1 180 ? -30.11410 -4.07935 -31.25539 1.000 22.68477 175 LEU H O 1
ATOM 1336 N N . TYR A 1 181 ? -30.30476 -5.69928 -29.70576 1.000 18.68388 176 TYR H N 1
ATOM 1337 C CA . TYR A 1 181 ? -29.16333 -6.46193 -30.19341 1.000 17.98951 176 TYR H CA 1
ATOM 1338 C C . TYR A 1 181 ? -29.60557 -7.62550 -31.07406 1.000 20.79998 176 TYR H C 1
ATOM 1339 O O . TYR A 1 181 ? -30.76410 -8.05605 -31.05885 1.000 17.97465 176 TYR H O 1
ATOM 1348 N N . SER A 1 182 ? -28.64897 -8.12839 -31.85598 1.000 19.17521 177 SER H N 1
ATOM 1349 C CA . SER A 1 182 ? -28.87805 -9.28252 -32.71500 1.000 22.88195 177 SER H CA 1
ATOM 1350 C C . SER A 1 182 ? -27.55964 -10.02181 -32.89256 1.000 17.25023 177 SER H C 1
ATOM 1351 O O . SER A 1 182 ? -26.50822 -9.38897 -33.00206 1.000 19.63093 177 SER H O 1
ATOM 1354 N N . LEU A 1 183 ? -27.61164 -11.35355 -32.88071 1.000 18.13748 178 LEU H N 1
ATOM 1355 C CA . LEU A 1 183 ? -26.44557 -12.13739 -33.27459 1.000 17.23904 178 LEU H CA 1
ATOM 1356 C C . LEU A 1 183 ? -26.90890 -13.38838 -34.00625 1.000 17.75412 178 LEU H C 1
ATOM 1357 O O . LEU A 1 183 ? -28.10083 -13.70275 -34.05967 1.000 15.96060 178 LEU H O 1
ATOM 1362 N N . SER A 1 184 ? -25.93560 -14.12606 -34.53629 1.000 18.61604 179 SER H N 1
ATOM 1363 C CA . SER A 1 184 ? -26.17449 -15.44535 -35.08990 1.000 19.32848 179 SER H CA 1
ATOM 1364 C C . SER A 1 184 ? -25.09222 -16.39220 -34.58028 1.000 20.82609 179 SER H C 1
ATOM 1365 O O . SER A 1 184 ? -24.01113 -15.97107 -34.14308 1.000 15.22230 179 SER H O 1
ATOM 1368 N N . SER A 1 185 ? -25.44263 -17.67664 -34.56439 1.000 18.60842 180 SER H N 1
ATOM 1369 C CA . SER A 1 185 ? -24.53262 -18.76508 -34.23455 1.000 15.10768 180 SER H CA 1
ATOM 1370 C C . SER A 1 185 ? -24.60062 -19.73616 -35.39860 1.000 15.43566 180 SER H C 1
ATOM 1371 O O . SER A 1 185 ? -25.69000 -20.00443 -35.91799 1.000 17.86078 180 SER H O 1
ATOM 1374 N N . VAL A 1 186 ? -23.44901 -20.21054 -35.85384 1.000 16.10335 181 VAL H N 1
ATOM 1375 C CA . VAL A 1 186 ? -23.38547 -21.03605 -37.05468 1.000 15.93625 181 VAL H CA 1
ATOM 1376 C C . VAL A 1 186 ? -22.47819 -22.22294 -36.77689 1.000 18.29059 181 VAL H C 1
ATOM 1377 O O . VAL A 1 186 ? -21.62732 -22.18377 -35.88707 1.000 15.52926 181 VAL H O 1
ATOM 1381 N N . VAL A 1 187 ? -22.64325 -23.27244 -37.58772 1.000 17.32198 182 VAL H N 1
ATOM 1382 C CA . VAL A 1 187 ? -21.78855 -24.45574 -37.51342 1.000 19.84739 182 VAL H CA 1
ATOM 1383 C C . VAL A 1 187 ? -21.66185 -25.04368 -38.91192 1.000 17.03262 182 VAL H C 1
ATOM 1384 O O . VAL A 1 187 ? -22.58917 -24.96564 -39.72858 1.000 17.50059 182 VAL H O 1
ATOM 1388 N N . THR A 1 188 ? -20.50720 -25.63993 -39.19298 1.000 18.54336 183 THR H N 1
ATOM 1389 C CA . THR A 1 188 ? -20.31106 -26.38446 -40.42892 1.000 21.05407 183 THR H CA 1
ATOM 1390 C C . THR A 1 188 ? -20.30820 -27.87435 -40.10815 1.000 21.57098 183 THR H C 1
ATOM 1391 O O . THR A 1 188 ? -19.72822 -28.30128 -39.10601 1.000 19.88601 183 THR H O 1
ATOM 1395 N N . VAL A 1 189 ? -20.99226 -28.65208 -40.94199 1.000 21.48742 184 VAL H N 1
ATOM 1396 C CA . VAL A 1 189 ? -21.25953 -30.06832 -40.68464 1.000 19.68101 184 VAL H CA 1
ATOM 1397 C C . VAL A 1 189 ? -21.06162 -30.83094 -41.98987 1.000 20.62854 184 VAL H C 1
ATOM 1398 O O . VAL A 1 189 ? -20.98570 -30.19923 -43.05481 1.000 20.31509 184 VAL H O 1
ATOM 1402 N N . PRO A 1 190 ? -20.99951 -32.16183 -41.98093 1.000 20.86296 185 PRO H N 1
ATOM 1403 C CA . PRO A 1 190 ? -20.96187 -32.89012 -43.25716 1.000 20.83222 185 PRO H CA 1
ATOM 1404 C C . PRO A 1 190 ? -22.25237 -32.66182 -44.02972 1.000 22.93923 185 PRO H C 1
ATOM 1405 O O . PRO A 1 190 ? -23.34688 -32.73209 -43.46780 1.000 20.98609 185 PRO H O 1
ATOM 1409 N N . SER A 1 191 ? -22.12513 -32.37518 -45.33109 1.000 19.02045 186 SER H N 1
ATOM 1410 C CA . SER A 1 191 ? -23.33749 -32.29728 -46.14005 1.000 20.91884 186 SER H CA 1
ATOM 1411 C C . SER A 1 191 ? -24.00350 -33.66225 -46.27838 1.000 20.72605 186 SER H C 1
ATOM 1412 O O . SER A 1 191 ? -25.21184 -33.72972 -46.51213 1.000 25.89562 186 SER H O 1
ATOM 1415 N N . SER A 1 192 ? -23.24905 -34.74878 -46.10774 1.000 19.53414 187 SER H N 1
ATOM 1416 C CA . SER A 1 192 ? -23.81124 -36.09286 -46.17694 1.000 22.31038 187 SER H CA 1
ATOM 1417 C C . SER A 1 192 ? -24.75309 -36.40057 -45.02085 1.000 29.08504 187 SER H C 1
ATOM 1418 O O . SER A 1 192 ? -25.53848 -37.34827 -45.12045 1.000 30.91277 187 SER H O 1
ATOM 1421 N N . SER A 1 193 ? -24.71060 -35.60364 -43.95670 1.000 29.27682 188 SER H N 1
ATOM 1422 C CA A SER A 1 193 ? -25.39043 -35.98298 -42.72610 0.500 32.90052 188 SER H CA 1
ATOM 1423 C CA B SER A 1 193 ? -25.32056 -35.84888 -42.65201 0.500 32.97563 188 SER H CA 1
ATOM 1424 C C . SER A 1 193 ? -26.71217 -35.25465 -42.50358 1.000 32.37108 188 SER H C 1
ATOM 1425 O O . SER A 1 193 ? -27.38827 -35.53232 -41.50557 1.000 33.97136 188 SER H O 1
ATOM 1430 N N . LEU A 1 194 ? -27.13042 -34.39431 -43.42983 1.000 24.25329 189 LEU H N 1
ATOM 1431 C CA . LEU A 1 194 ? -28.27941 -33.53231 -43.16617 1.000 25.66590 189 LEU H CA 1
ATOM 1432 C C . LEU A 1 194 ? -29.57575 -34.31267 -42.97426 1.000 28.78241 189 LEU H C 1
ATOM 1433 O O . LEU A 1 194 ? -30.46762 -33.85284 -42.25235 1.000 28.47244 189 LEU H O 1
ATOM 1438 N N . GLY A 1 195 ? -29.69134 -35.49680 -43.57397 1.000 33.36285 190 GLY H N 1
ATOM 1439 C CA . GLY A 1 195 ? -30.92640 -36.25816 -43.44807 1.000 37.46732 190 GLY H CA 1
ATOM 1440 C C . GLY A 1 195 ? -31.04976 -37.07854 -42.17799 1.000 35.68180 190 GLY H C 1
ATOM 1441 O O . GLY A 1 195 ? -32.16778 -37.44226 -41.79473 1.000 34.79346 190 GLY H O 1
ATOM 1442 N N . THR A 1 196 ? -29.93206 -37.39033 -41.51961 1.000 25.61868 191 THR H N 1
ATOM 1443 C CA . THR A 1 196 ? -29.96107 -38.25956 -40.35463 1.000 25.34051 191 THR H CA 1
ATOM 1444 C C . THR A 1 196 ? -29.60074 -37.57001 -39.04831 1.000 23.56881 191 THR H C 1
ATOM 1445 O O . THR A 1 196 ? -30.01033 -38.05636 -37.99092 1.000 23.94016 191 THR H O 1
ATOM 1449 N N . GLN A 1 197 ? -28.84417 -36.47325 -39.08181 1.000 19.47460 192 GLN H N 1
ATOM 1450 C CA . GLN A 1 197 ? -28.41707 -35.80834 -37.85555 1.000 22.45057 192 GLN H CA 1
ATOM 1451 C C . GLN A 1 197 ? -29.40033 -34.71013 -37.46961 1.000 22.77239 192 GLN H C 1
ATOM 1452 O O . GLN A 1 197 ? -30.08376 -34.13426 -38.31838 1.000 28.68307 192 GLN H O 1
ATOM 1458 N N . THR A 1 198 ? -29.47489 -34.43616 -36.17196 1.000 23.71927 193 THR H N 1
ATOM 1459 C CA . THR A 1 198 ? -30.34592 -33.40012 -35.62939 1.000 23.12136 193 THR H CA 1
ATOM 1460 C C . THR A 1 198 ? -29.48870 -32.27915 -35.06400 1.000 25.70612 193 THR H C 1
ATOM 1461 O O . THR A 1 198 ? -28.50148 -32.53610 -34.36468 1.000 26.66651 193 THR H O 1
ATOM 1465 N N . TYR A 1 199 ? -29.85972 -31.04237 -35.38419 1.000 24.63145 194 TYR H N 1
ATOM 1466 C CA . TYR A 1 199 ? -29.11945 -29.85869 -34.96314 1.000 17.54258 194 TYR H CA 1
ATOM 1467 C C . TYR A 1 199 ? -30.10379 -28.88131 -34.33500 1.000 18.78496 194 TYR H C 1
ATOM 1468 O O . TYR A 1 199 ? -30.99427 -28.35909 -35.01660 1.000 20.25207 194 TYR H O 1
ATOM 1477 N N . ILE A 1 200 ? -29.94869 -28.66269 -33.03333 1.000 20.31311 195 ILE H N 1
ATOM 1478 C CA . ILE A 1 200 ? -30.83167 -27.81648 -32.23821 1.000 17.86499 195 ILE H CA 1
ATOM 1479 C C . ILE A 1 200 ? -29.96624 -26.75800 -31.57892 1.000 18.75821 195 ILE H C 1
ATOM 1480 O O . ILE A 1 200 ? -29.00381 -27.08980 -30.87846 1.000 18.16072 195 ILE H O 1
ATOM 1485 N N . CYS A 1 201 ? -30.29237 -25.48939 -31.79450 1.000 19.07088 196 CYS H N 1
ATOM 1486 C CA . CYS A 1 201 ? -29.59434 -24.44250 -31.07123 1.000 17.00558 196 CYS H CA 1
ATOM 1487 C C . CYS A 1 201 ? -30.37460 -24.12585 -29.80066 1.000 17.86955 196 CYS H C 1
ATOM 1488 O O . CYS A 1 201 ? -31.60385 -24.06624 -29.81422 1.000 17.73472 196 CYS H O 1
ATOM 1491 N N . ASN A 1 202 ? -29.65712 -23.99076 -28.69645 1.000 17.16543 197 ASN H N 1
ATOM 1492 C CA . ASN A 1 202 ? -30.25413 -23.66932 -27.40362 1.000 20.50875 197 ASN H CA 1
ATOM 1493 C C . ASN A 1 202 ? -29.83678 -22.24440 -27.07368 1.000 19.52383 197 ASN H C 1
ATOM 1494 O O . ASN A 1 202 ? -28.64403 -21.96759 -26.90594 1.000 20.33658 197 ASN H O 1
ATOM 1499 N N . VAL A 1 203 ? -30.81760 -21.34658 -27.00316 1.000 19.67161 198 VAL H N 1
ATOM 1500 C CA . VAL A 1 203 ? -30.59864 -19.91722 -26.79121 1.000 16.68476 198 VAL H CA 1
ATOM 1501 C C . VAL A 1 203 ? -31.02879 -19.57196 -25.36977 1.000 18.47785 198 VAL H C 1
ATOM 1502 O O . VAL A 1 203 ? -32.12611 -19.95285 -24.94526 1.000 20.74339 198 VAL H O 1
ATOM 1506 N N . ASN A 1 204 ? -30.16513 -18.87000 -24.62801 1.000 19.12834 199 ASN H N 1
ATOM 1507 C CA . ASN A 1 204 ? -30.47384 -18.44424 -23.26166 1.000 21.44222 199 ASN H CA 1
ATOM 1508 C C . ASN A 1 204 ? -30.23556 -16.94695 -23.15015 1.000 22.64102 199 ASN H C 1
ATOM 1509 O O . ASN A 1 204 ? -29.11671 -16.47327 -23.37280 1.000 22.77122 199 ASN H O 1
ATOM 1514 N N . HIS A 1 205 ? -31.28478 -16.20252 -22.82039 1.000 21.96620 200 HIS H N 1
ATOM 1515 C CA . HIS A 1 205 ? -31.19153 -14.76980 -22.56167 1.000 19.04251 200 HIS H CA 1
ATOM 1516 C C . HIS A 1 205 ? -31.62941 -14.59349 -21.11219 1.000 21.67838 200 HIS H C 1
ATOM 1517 O O . HIS A 1 205 ? -32.81212 -14.37047 -20.84666 1.000 21.15640 200 HIS H O 1
ATOM 1524 N N . LYS A 1 206 ? -30.68383 -14.73904 -20.17813 1.000 20.51671 201 LYS H N 1
ATOM 1525 C CA . LYS A 1 206 ? -31.04204 -14.66916 -18.76366 1.000 24.44355 201 LYS H CA 1
ATOM 1526 C C . LYS A 1 206 ? -31.68100 -13.34450 -18.35280 1.000 18.56024 201 LYS H C 1
ATOM 1527 O O . LYS A 1 206 ? -32.57076 -13.38151 -17.48784 1.000 23.51356 201 LYS H O 1
ATOM 1533 N N . PRO A 1 207 ? -31.30183 -12.17459 -18.89004 1.000 24.48469 202 PRO H N 1
ATOM 1534 C CA . PRO A 1 207 ? -31.95929 -10.93024 -18.44588 1.000 27.17611 202 PRO H CA 1
ATOM 1535 C C . PRO A 1 207 ? -33.46981 -10.92484 -18.61641 1.000 29.45646 202 PRO H C 1
ATOM 1536 O O . PRO A 1 207 ? -34.15135 -10.20948 -17.87198 1.000 30.89029 202 PRO H O 1
ATOM 1540 N N . SER A 1 208 ? -34.02082 -11.70862 -19.54435 1.000 23.47581 203 SER H N 1
ATOM 1541 C CA . SER A 1 208 ? -35.46812 -11.82207 -19.72073 1.000 23.26609 203 SER H CA 1
ATOM 1542 C C . SER A 1 208 ? -36.00667 -13.18081 -19.30008 1.000 23.86652 203 SER H C 1
ATOM 1543 O O . SER A 1 208 ? -37.18329 -13.46227 -19.52844 1.000 27.92133 203 SER H O 1
ATOM 1546 N N . ASN A 1 209 ? -35.16919 -14.04117 -18.72423 1.000 25.60036 204 ASN H N 1
ATOM 1547 C CA . ASN A 1 209 ? -35.56008 -15.40973 -18.37473 1.000 26.71037 204 ASN H CA 1
ATOM 1548 C C . ASN A 1 209 ? -36.12344 -16.15949 -19.58127 1.000 30.49785 204 ASN H C 1
ATOM 1549 O O . ASN A 1 209 ? -37.09343 -16.90713 -19.46548 1.000 27.80743 204 ASN H O 1
ATOM 1554 N N . THR A 1 210 ? -35.50313 -15.97072 -20.74972 1.000 26.02376 205 THR H N 1
ATOM 1555 C CA . THR A 1 210 ? -35.95155 -16.58748 -21.99214 1.000 31.77944 205 THR H CA 1
ATOM 1556 C C . THR A 1 210 ? -34.98366 -17.69969 -22.37067 1.000 30.93099 205 THR H C 1
ATOM 1557 O O . THR A 1 210 ? -33.79312 -17.44318 -22.58234 1.000 29.09407 205 THR H O 1
ATOM 1561 N N . LYS A 1 211 ? -35.49520 -18.92386 -22.46557 1.000 24.25813 206 LYS H N 1
ATOM 1562 C CA . LYS A 1 211 ? -34.74848 -20.04550 -23.02058 1.000 28.92784 206 LYS H CA 1
ATOM 1563 C C . LYS A 1 211 ? -35.55099 -20.62319 -24.17403 1.000 29.84062 206 LYS H C 1
ATOM 1564 O O . LYS A 1 211 ? -36.74722 -20.89406 -24.02918 1.000 31.24161 206 LYS H O 1
ATOM 1570 N N . VAL A 1 212 ? -34.90253 -20.78097 -25.32324 1.000 25.41434 207 VAL H N 1
ATOM 1571 C CA . VAL A 1 212 ? -35.57239 -21.20670 -26.54500 1.000 28.34532 207 VAL H CA 1
ATOM 1572 C C . VAL A 1 212 ? -34.69690 -22.24580 -27.22737 1.000 28.40056 207 VAL H C 1
ATOM 1573 O O . VAL A 1 212 ? -33.48538 -22.04867 -27.35825 1.000 22.48696 207 VAL H O 1
ATOM 1577 N N . ASP A 1 213 ? -35.30338 -23.35019 -27.65390 1.000 23.82546 208 ASP H N 1
ATOM 1578 C CA . ASP A 1 213 ? -34.64344 -24.31314 -28.52565 1.000 24.78873 208 ASP H CA 1
ATOM 1579 C C . ASP A 1 213 ? -35.23444 -24.19701 -29.92096 1.000 26.73118 208 ASP H C 1
ATOM 1580 O O . ASP A 1 213 ? -36.43784 -23.97014 -30.07434 1.000 28.93952 208 ASP H O 1
ATOM 1585 N N . LYS A 1 214 ? -34.38867 -24.33889 -30.93583 1.000 23.39467 209 LYS H N 1
ATOM 1586 C CA . LYS A 1 214 ? -34.85142 -24.32107 -32.31392 1.000 22.60652 209 LYS H CA 1
ATOM 1587 C C . LYS A 1 214 ? -34.15518 -25.44231 -33.06719 1.000 22.83183 209 LYS H C 1
ATOM 1588 O O . LYS A 1 214 ? -32.92605 -25.47725 -33.12229 1.000 22.08524 209 LYS H O 1
ATOM 1594 N N . LYS A 1 215 ? -34.93671 -26.36823 -33.61666 1.000 24.00247 210 LYS H N 1
ATOM 1595 C CA . LYS A 1 215 ? -34.38575 -27.37936 -34.50491 1.000 24.43353 210 LYS H CA 1
ATOM 1596 C C . LYS A 1 215 ? -34.20656 -26.76660 -35.88605 1.000 27.91382 210 LYS H C 1
ATOM 1597 O O . LYS A 1 215 ? -35.12960 -26.13723 -36.42161 1.000 29.34752 210 LYS H O 1
ATOM 1603 N N . VAL A 1 216 ? -33.01830 -26.94052 -36.45417 1.000 23.68464 211 VAL H N 1
ATOM 1604 C CA . VAL A 1 216 ? -32.65061 -26.35832 -37.74211 1.000 23.48407 211 VAL H CA 1
ATOM 1605 C C . VAL A 1 216 ? -32.59157 -27.49452 -38.75399 1.000 27.30810 211 VAL H C 1
ATOM 1606 O O . VAL A 1 216 ? -31.68731 -28.33563 -38.69411 1.000 29.16390 211 VAL H O 1
ATOM 1610 N N . GLU A 1 217 ? -33.53450 -27.53113 -39.68614 1.000 28.27131 212 GLU H N 1
ATOM 1611 C CA . GLU A 1 217 ? -33.54857 -28.58881 -40.68482 1.000 35.48723 212 GLU H CA 1
ATOM 1612 C C . GLU A 1 217 ? -33.36738 -28.02952 -42.08987 1.000 33.88221 212 GLU H C 1
ATOM 1613 O O . GLU A 1 217 ? -33.61805 -26.84217 -42.33110 1.000 33.47792 212 GLU H O 1
ATOM 1619 N N . PRO A 1 218 ? -32.91299 -28.85480 -43.04070 1.000 33.52454 213 PRO H N 1
ATOM 1620 C CA . PRO A 1 218 ? -32.78684 -28.37631 -44.42124 1.000 34.20114 213 PRO H CA 1
ATOM 1621 C C . PRO A 1 218 ? -34.13959 -27.95239 -44.96211 1.000 40.04271 213 PRO H C 1
ATOM 1622 O O . PRO A 1 218 ? -35.17708 -28.50493 -44.59132 1.000 35.65484 213 PRO H O 1
ATOM 1626 N N . LYS A 1 219 ? -34.11776 -26.95104 -45.83885 1.000 50.74827 214 LYS H N 1
ATOM 1627 C CA . LYS A 1 219 ? -35.34748 -26.45971 -46.44626 1.000 61.47309 214 LYS H CA 1
ATOM 1628 C C . LYS A 1 219 ? -35.93073 -27.52109 -47.37320 1.000 75.07503 214 LYS H C 1
ATOM 1629 O O . LYS A 1 219 ? -35.22405 -28.07358 -48.22271 1.000 77.34153 214 LYS H O 1
ATOM 1631 N N . SER A 1 220 ? -37.22067 -27.80766 -47.20354 1.000 82.42662 215 SER H N 1
ATOM 1632 C CA . SER A 1 220 ? -37.88850 -28.87494 -47.94951 1.000 92.10317 215 SER H CA 1
ATOM 1633 C C . SER A 1 220 ? -37.81339 -28.65747 -49.45867 1.000 96.47252 215 SER H C 1
ATOM 1634 O O . SER A 1 220 ? -38.78169 -28.90432 -50.17881 1.000 100.31210 215 SER H O 1
ATOM 1637 N N . SER B 2 1 ? -2.24513 4.30595 -4.40370 1.000 66.50834 1 SER L N 1
ATOM 1638 C CA . SER B 2 1 ? -2.07166 2.85800 -4.46792 1.000 62.93833 1 SER L CA 1
ATOM 1639 C C . SER B 2 1 ? -0.97771 2.47179 -5.45912 1.000 61.52328 1 SER L C 1
ATOM 1640 O O . SER B 2 1 ? -0.48390 3.31064 -6.21545 1.000 62.90643 1 SER L O 1
ATOM 1643 N N . ILE B 2 2 ? -0.61623 1.19253 -5.45335 1.000 58.81460 2 ILE L N 1
ATOM 1644 C CA . ILE B 2 2 ? 0.46150 0.68740 -6.29730 1.000 52.13877 2 ILE L CA 1
ATOM 1645 C C . ILE B 2 2 ? -0.03636 0.54708 -7.72845 1.000 49.36376 2 ILE L C 1
ATOM 1646 O O . ILE B 2 2 ? -1.10568 -0.02351 -7.97776 1.000 51.57292 2 ILE L O 1
ATOM 1651 N N . VAL B 2 3 ? 0.74442 1.05986 -8.67540 1.000 43.92699 3 VAL L N 1
ATOM 1652 C CA . VAL B 2 3 ? 0.40472 1.03120 -10.09282 1.000 43.59417 3 VAL L CA 1
ATOM 1653 C C . VAL B 2 3 ? 1.25934 -0.02908 -10.77614 1.000 42.06742 3 VAL L C 1
ATOM 1654 O O . VAL B 2 3 ? 2.48631 -0.04733 -10.61144 1.000 43.44587 3 VAL L O 1
ATOM 1658 N N . MET B 2 4 ? 0.60965 -0.91875 -11.52769 1.000 36.45251 4 MET L N 1
ATOM 1659 C CA . MET B 2 4 ? 1.28973 -1.93729 -12.32080 1.000 34.69403 4 MET L CA 1
ATOM 1660 C C . MET B 2 4 ? 1.26993 -1.51313 -13.78472 1.000 33.34260 4 MET L C 1
ATOM 1661 O O . MET B 2 4 ? 0.19668 -1.40863 -14.38945 1.000 34.64597 4 MET L O 1
ATOM 1666 N N . THR B 2 5 ? 2.45045 -1.27268 -14.35178 1.000 38.16813 5 THR L N 1
ATOM 1667 C CA . THR B 2 5 ? 2.58189 -0.86059 -15.74622 1.000 38.26264 5 THR L CA 1
ATOM 1668 C C . THR B 2 5 ? 2.97303 -2.07481 -16.58198 1.000 37.14178 5 THR L C 1
ATOM 1669 O O . THR B 2 5 ? 4.09341 -2.58391 -16.46798 1.000 41.28735 5 THR L O 1
ATOM 1673 N N . GLN B 2 6 ? 2.05619 -2.51895 -17.43192 1.000 30.25522 6 GLN L N 1
ATOM 1674 C CA . GLN B 2 6 ? 2.22738 -3.72410 -18.22931 1.000 30.09122 6 GLN L CA 1
ATOM 1675 C C . GLN B 2 6 ? 2.55472 -3.35878 -19.67240 1.000 31.10614 6 GLN L C 1
ATOM 1676 O O . GLN B 2 6 ? 1.87161 -2.52315 -20.27416 1.000 34.62306 6 GLN L O 1
ATOM 1682 N N . THR B 2 7 ? 3.58919 -3.99003 -20.22560 1.000 33.81645 7 THR L N 1
ATOM 1683 C CA . THR B 2 7 ? 4.00458 -3.78012 -21.60866 1.000 35.70286 7 THR L CA 1
ATOM 1684 C C . THR B 2 7 ? 4.42801 -5.11133 -22.21671 1.000 37.92189 7 THR L C 1
ATOM 1685 O O . THR B 2 7 ? 4.90218 -5.99899 -21.49664 1.000 34.81893 7 THR L O 1
ATOM 1689 N N . PRO B 2 8 ? 4.25270 -5.28951 -23.54468 1.000 35.34884 8 PRO L N 1
ATOM 1690 C CA . PRO B 2 8 ? 3.58024 -4.34291 -24.44239 1.000 33.01813 8 PRO L CA 1
ATOM 1691 C C . PRO B 2 8 ? 2.07371 -4.49638 -24.32457 1.000 31.25319 8 PRO L C 1
ATOM 1692 O O . PRO B 2 8 ? 1.62623 -5.40856 -23.63105 1.000 30.48537 8 PRO L O 1
ATOM 1696 N N . LYS B 2 9 ? 1.29805 -3.63149 -24.97809 1.000 31.46703 9 LYS L N 1
ATOM 1697 C CA . LYS B 2 9 ? -0.15385 -3.76347 -24.90320 1.000 31.36725 9 LYS L CA 1
ATOM 1698 C C . LYS B 2 9 ? -0.69287 -4.85348 -25.82057 1.000 31.17073 9 LYS L C 1
ATOM 1699 O O . LYS B 2 9 ? -1.78715 -5.37724 -25.56457 1.000 29.42710 9 LYS L O 1
ATOM 1705 N N . PHE B 2 10 ? 0.03944 -5.20548 -26.87688 1.000 27.10080 10 PHE L N 1
ATOM 1706 C CA . PHE B 2 10 ? -0.37816 -6.28887 -27.75044 1.000 27.92291 10 PHE L CA 1
ATOM 1707 C C . PHE B 2 10 ? 0.84943 -6.98151 -28.31874 1.000 25.24562 10 PHE L C 1
ATOM 1708 O O . PHE B 2 10 ? 1.92922 -6.39393 -28.41944 1.000 28.25759 10 PHE L O 1
ATOM 1716 N N . LEU B 2 11 ? 0.66586 -8.24125 -28.68096 1.000 24.17575 11 LEU L N 1
ATOM 1717 C CA . LEU B 2 11 ? 1.68224 -9.04183 -29.34251 1.000 24.22068 11 LEU L CA 1
ATOM 1718 C C . LEU B 2 11 ? 1.05036 -9.71264 -30.54691 1.000 26.91558 11 LEU L C 1
ATOM 1719 O O . LEU B 2 11 ? -0.07813 -10.20254 -30.47011 1.000 26.68962 11 LEU L O 1
ATOM 1724 N N . LEU B 2 12 ? 1.76978 -9.71755 -31.66351 1.000 25.13590 12 LEU L N 1
ATOM 1725 C CA . LEU B 2 12 ? 1.35915 -10.45391 -32.85089 1.000 27.05908 12 LEU L CA 1
ATOM 1726 C C . LEU B 2 12 ? 2.50937 -11.38027 -33.20261 1.000 29.46754 12 LEU L C 1
ATOM 1727 O O . LEU B 2 12 ? 3.54274 -10.91974 -33.69735 1.000 31.09986 12 LEU L O 1
ATOM 1732 N N . VAL B 2 13 ? 2.34190 -12.67585 -32.93337 1.000 26.22552 13 VAL L N 1
ATOM 1733 C CA . VAL B 2 13 ? 3.41671 -13.64430 -33.11407 1.000 33.29396 13 VAL L CA 1
ATOM 1734 C C . VAL B 2 13 ? 2.89919 -14.84651 -33.89073 1.000 35.58401 13 VAL L C 1
ATOM 1735 O O . VAL B 2 13 ? 1.69349 -15.07464 -33.99819 1.000 33.36445 13 VAL L O 1
ATOM 1739 N N . SER B 2 14 ? 3.83648 -15.62314 -34.43506 1.000 34.81417 14 SER L N 1
ATOM 1740 C CA . SER B 2 14 ? 3.49399 -16.89138 -35.05654 1.000 33.40900 14 SER L CA 1
ATOM 1741 C C . SER B 2 14 ? 3.50986 -17.99425 -34.00962 1.000 32.59442 14 SER L C 1
ATOM 1742 O O . SER B 2 14 ? 4.25120 -17.93190 -33.02415 1.000 33.53466 14 SER L O 1
ATOM 1745 N N . ALA B 2 15 ? 2.67258 -19.00377 -34.22628 1.000 29.38826 15 ALA L N 1
ATOM 1746 C CA . ALA B 2 15 ? 2.76163 -20.22443 -33.44079 1.000 28.41771 15 ALA L CA 1
ATOM 1747 C C . ALA B 2 15 ? 4.20872 -20.69345 -33.37402 1.000 31.12788 15 ALA L C 1
ATOM 1748 O O . ALA B 2 15 ? 4.90575 -20.74151 -34.38881 1.000 30.10770 15 ALA L O 1
ATOM 1750 N N . GLY B 2 16 ? 4.66358 -21.01326 -32.16851 1.000 29.65617 16 GLY L N 1
ATOM 1751 C CA . GLY B 2 16 ? 6.01012 -21.46834 -31.93962 1.000 28.15604 16 GLY L CA 1
ATOM 1752 C C . GLY B 2 16 ? 6.96324 -20.38674 -31.47921 1.000 31.56063 16 GLY L C 1
ATOM 1753 O O . GLY B 2 16 ? 8.04475 -20.70714 -30.97966 1.000 32.42352 16 GLY L O 1
ATOM 1754 N N . ASP B 2 17 ? 6.59510 -19.12095 -31.64612 1.000 28.92854 17 ASP L N 1
ATOM 1755 C CA . ASP B 2 17 ? 7.43303 -18.02076 -31.19946 1.000 30.59255 17 ASP L CA 1
ATOM 1756 C C . ASP B 2 17 ? 7.43766 -17.92213 -29.67334 1.000 30.88029 17 ASP L C 1
ATOM 1757 O O . ASP B 2 17 ? 6.51266 -18.36125 -28.98243 1.000 30.07534 17 ASP L O 1
ATOM 1762 N N . ARG B 2 18 ? 8.49502 -17.31035 -29.15864 1.000 31.07403 18 ARG L N 1
ATOM 1763 C CA . ARG B 2 18 ? 8.60579 -16.95559 -27.75150 1.000 33.87063 18 ARG L CA 1
ATOM 1764 C C . ARG B 2 18 ? 7.97713 -15.58460 -27.53080 1.000 34.31732 18 ARG L C 1
ATOM 1765 O O . ARG B 2 18 ? 8.09654 -14.69722 -28.37721 1.000 41.54166 18 ARG L O 1
ATOM 1773 N N . VAL B 2 19 ? 7.30056 -15.40319 -26.40054 1.000 32.87901 19 VAL L N 1
ATOM 1774 C CA . VAL B 2 19 ? 6.79698 -14.08372 -26.03306 1.000 37.99513 19 VAL L CA 1
ATOM 1775 C C . VAL B 2 19 ? 7.16089 -13.79546 -24.58644 1.000 34.66614 19 VAL L C 1
ATOM 1776 O O . VAL B 2 19 ? 7.11241 -14.68591 -23.72950 1.000 30.63483 19 VAL L O 1
ATOM 1780 N N . THR B 2 20 ? 7.52970 -12.54348 -24.32414 1.000 34.01109 20 THR L N 1
ATOM 1781 C CA . THR B 2 20 ? 7.83722 -12.06133 -22.98573 1.000 35.31458 20 THR L CA 1
ATOM 1782 C C . THR B 2 20 ? 6.99914 -10.82425 -22.70690 1.000 32.86755 20 THR L C 1
ATOM 1783 O O . THR B 2 20 ? 7.00847 -9.87617 -23.49908 1.000 29.91986 20 THR L O 1
ATOM 1787 N N . ILE B 2 21 ? 6.27104 -10.83822 -21.59194 1.000 27.24855 21 ILE L N 1
ATOM 1788 C CA . ILE B 2 21 ? 5.50954 -9.68305 -21.12572 1.000 31.42820 21 ILE L CA 1
ATOM 1789 C C . ILE B 2 21 ? 6.16291 -9.14300 -19.86081 1.000 32.22579 21 ILE L C 1
ATOM 1790 O O . ILE B 2 21 ? 6.63749 -9.90655 -19.00979 1.000 32.53331 21 ILE L O 1
ATOM 1795 N N . THR B 2 22 ? 6.18418 -7.82443 -19.73767 1.000 33.09972 22 THR L N 1
ATOM 1796 C CA . THR B 2 22 ? 6.84073 -7.15224 -18.63160 1.000 36.14208 22 THR L CA 1
ATOM 1797 C C . THR B 2 22 ? 5.81948 -6.35772 -17.82527 1.000 39.64589 22 THR L C 1
ATOM 1798 O O . THR B 2 22 ? 4.85851 -5.81131 -18.37683 1.000 38.02256 22 THR L O 1
ATOM 1802 N N . CYS B 2 23 ? 6.02007 -6.33206 -16.51306 1.000 37.48544 23 CYS L N 1
ATOM 1803 C CA A CYS B 2 23 ? 5.19323 -5.54351 -15.61212 0.250 38.93099 23 CYS L CA 1
ATOM 1804 C CA B CYS B 2 23 ? 5.19330 -5.54313 -15.61228 0.250 38.93107 23 CYS L CA 1
ATOM 1805 C CA C CYS B 2 23 ? 5.17968 -5.58113 -15.59039 0.500 38.94025 23 CYS L CA 1
ATOM 1806 C C . CYS B 2 23 ? 6.08566 -4.89981 -14.57058 1.000 41.09133 23 CYS L C 1
ATOM 1807 O O . CYS B 2 23 ? 6.91895 -5.57151 -13.95620 1.000 39.98321 23 CYS L O 1
ATOM 1814 N N . LYS B 2 24 ? 5.92317 -3.59221 -14.39563 1.000 35.93273 24 LYS L N 1
ATOM 1815 C CA . LYS B 2 24 ? 6.73527 -2.81747 -13.46961 1.000 40.85452 24 LYS L CA 1
ATOM 1816 C C . LYS B 2 24 ? 5.82797 -2.16006 -12.44153 1.000 45.38897 24 LYS L C 1
ATOM 1817 O O . LYS B 2 24 ? 4.84592 -1.50015 -12.80276 1.000 44.79633 24 LYS L O 1
ATOM 1823 N N . ALA B 2 25 ? 6.14875 -2.36407 -11.16840 1.000 41.86439 25 ALA L N 1
ATOM 1824 C CA . ALA B 2 25 ? 5.36436 -1.82907 -10.06506 1.000 48.04072 25 ALA L CA 1
ATOM 1825 C C . ALA B 2 25 ? 5.91447 -0.47487 -9.63720 1.000 50.52281 25 ALA L C 1
ATOM 1826 O O . ALA B 2 25 ? 7.12769 -0.24791 -9.65962 1.000 51.65378 25 ALA L O 1
ATOM 1828 N N . SER B 2 26 ? 5.00868 0.42614 -9.25034 1.000 43.92510 26 SER L N 1
ATOM 1829 C CA . SER B 2 26 ? 5.40403 1.76213 -8.82120 1.000 45.38576 26 SER L CA 1
ATOM 1830 C C . SER B 2 26 ? 6.21598 1.74549 -7.53216 1.000 49.84386 26 SER L C 1
ATOM 1831 O O . SER B 2 26 ? 6.95494 2.69892 -7.26284 1.000 54.44130 26 SER L O 1
ATOM 1834 N N . GLN B 2 27 ? 6.07576 0.70372 -6.72005 1.000 45.50847 27 GLN L N 1
ATOM 1835 C CA . GLN B 2 27 ? 6.90813 0.52505 -5.54392 1.000 48.59964 27 GLN L CA 1
ATOM 1836 C C . GLN B 2 27 ? 7.11622 -0.96703 -5.35675 1.000 45.62246 27 GLN L C 1
ATOM 1837 O O . GLN B 2 27 ? 6.44464 -1.78623 -5.98392 1.000 42.01112 27 GLN L O 1
ATOM 1843 N N . SER B 2 28 ? 8.05619 -1.31524 -4.48423 1.000 50.99764 28 SER L N 1
ATOM 1844 C CA . SER B 2 28 ? 8.37199 -2.71915 -4.26378 1.000 51.15135 28 SER L CA 1
ATOM 1845 C C . SER B 2 28 ? 7.13475 -3.48906 -3.81540 1.000 49.52478 28 SER L C 1
ATOM 1846 O O . SER B 2 28 ? 6.32455 -2.99801 -3.02298 1.000 49.17570 28 SER L O 1
ATOM 1849 N N . VAL B 2 29 ? 6.97876 -4.69724 -4.35194 1.000 48.46322 29 VAL L N 1
ATOM 1850 C CA . VAL B 2 29 ? 5.88241 -5.57438 -3.95837 1.000 43.55251 29 VAL L CA 1
ATOM 1851 C C . VAL B 2 29 ? 6.45578 -6.95494 -3.67721 1.000 44.42863 29 VAL L C 1
ATOM 1852 O O . VAL B 2 29 ? 5.73904 -7.96039 -3.72559 1.000 39.28486 29 VAL L O 1
ATOM 1856 N N . THR B 2 30 ? 7.75168 -6.99844 -3.35440 1.000 46.11746 30 THR L N 1
ATOM 1857 C CA . THR B 2 30 ? 8.50333 -8.23596 -3.16314 1.000 49.69184 30 THR L CA 1
ATOM 1858 C C . THR B 2 30 ? 8.26315 -9.19886 -4.32426 1.000 48.87823 30 THR L C 1
ATOM 1859 O O . THR B 2 30 ? 8.56752 -8.86691 -5.47369 1.000 40.68030 30 THR L O 1
ATOM 1863 N N . ASN B 2 31 ? 7.71974 -10.38433 -4.04517 1.000 45.16388 31 ASN L N 1
ATOM 1864 C CA . ASN B 2 31 ? 7.47490 -11.38674 -5.07540 1.000 42.38947 31 ASN L CA 1
ATOM 1865 C C . ASN B 2 31 ? 5.99437 -11.67050 -5.28945 1.000 38.37331 31 ASN L C 1
ATOM 1866 O O . ASN B 2 31 ? 5.65441 -12.58088 -6.05104 1.000 36.16766 31 ASN L O 1
ATOM 1871 N N . ASP B 2 32 ? 5.10478 -10.91511 -4.64434 1.000 40.55662 32 ASP L N 1
ATOM 1872 C CA . ASP B 2 32 ? 3.67713 -11.23698 -4.64049 1.000 42.33098 32 ASP L CA 1
ATOM 1873 C C . ASP B 2 32 ? 3.01068 -10.63743 -5.88048 1.000 42.86715 32 ASP L C 1
ATOM 1874 O O . ASP B 2 32 ? 2.23865 -9.67652 -5.82727 1.000 39.15570 32 ASP L O 1
ATOM 1879 N N . VAL B 2 33 ? 3.33066 -11.23876 -7.02384 1.000 40.82474 33 VAL L N 1
ATOM 1880 C CA . VAL B 2 33 ? 2.76521 -10.86221 -8.31096 1.000 34.86649 33 VAL L CA 1
ATOM 1881 C C . VAL B 2 33 ? 2.16567 -12.10848 -8.94511 1.000 33.33952 33 VAL L C 1
ATOM 1882 O O . VAL B 2 33 ? 2.81881 -13.15747 -9.00050 1.000 33.85367 33 VAL L O 1
ATOM 1886 N N . THR B 2 34 ? 0.93281 -11.98668 -9.42765 1.000 31.35441 34 THR L N 1
ATOM 1887 C CA . THR B 2 34 ? 0.19629 -13.06912 -10.06674 1.000 33.46671 34 THR L CA 1
ATOM 1888 C C . THR B 2 34 ? -0.01909 -12.74795 -11.54362 1.000 29.35588 34 THR L C 1
ATOM 1889 O O . THR B 2 34 ? -0.19820 -11.58414 -11.91436 1.000 30.33741 34 THR L O 1
ATOM 1893 N N . TRP B 2 35 ? 0.02293 -13.77545 -12.39042 1.000 28.42292 35 TRP L N 1
ATOM 1894 C CA . TRP B 2 35 ? -0.24914 -13.63058 -13.81510 1.000 25.36163 35 TRP L CA 1
ATOM 1895 C C . TRP B 2 35 ? -1.46352 -14.46619 -14.18958 1.000 25.43969 35 TRP L C 1
ATOM 1896 O O . TRP B 2 35 ? -1.53529 -15.65492 -13.85023 1.000 25.34035 35 TRP L O 1
ATOM 1907 N N . TYR B 2 36 ? -2.39912 -13.84350 -14.91181 1.000 25.64752 36 TYR L N 1
ATOM 1908 C CA . TYR B 2 36 ? -3.65324 -14.45587 -15.32771 1.000 22.41150 36 TYR L CA 1
ATOM 1909 C C . TYR B 2 36 ? -3.76271 -14.49619 -16.84558 1.000 24.09623 36 TYR L C 1
ATOM 1910 O O . TYR B 2 36 ? -3.24544 -13.62165 -17.54416 1.000 23.52941 36 TYR L O 1
ATOM 1919 N N . GLN B 2 37 ? -4.48128 -15.50589 -17.33789 1.000 24.71670 37 GLN L N 1
ATOM 1920 C CA . GLN B 2 37 ? -4.83816 -15.65657 -18.74585 1.000 23.34026 37 GLN L CA 1
ATOM 1921 C C . GLN B 2 37 ? -6.35031 -15.55347 -18.85420 1.000 21.75491 37 GLN L C 1
ATOM 1922 O O . GLN B 2 37 ? -7.06915 -16.29365 -18.17252 1.000 23.15538 37 GLN L O 1
ATOM 1928 N N . GLN B 2 38 ? -6.84175 -14.63835 -19.68781 1.000 22.53150 38 GLN L N 1
ATOM 1929 C CA . GLN B 2 38 ? -8.28331 -14.49005 -19.88155 1.000 24.24360 38 GLN L CA 1
ATOM 1930 C C . GLN B 2 38 ? -8.60332 -14.71670 -21.35003 1.000 23.58296 38 GLN L C 1
ATOM 1931 O O . GLN B 2 38 ? -8.30222 -13.86655 -22.19795 1.000 24.64771 38 GLN L O 1
ATOM 1937 N N . LYS B 2 39 ? -9.20274 -15.85990 -21.64358 1.000 24.61224 39 LYS L N 1
ATOM 1938 C CA . LYS B 2 39 ? -9.63105 -16.17429 -22.99186 1.000 29.50873 39 LYS L CA 1
ATOM 1939 C C . LYS B 2 39 ? -10.99600 -15.54825 -23.24923 1.000 32.14458 39 LYS L C 1
ATOM 1940 O O . LYS B 2 39 ? -11.74461 -15.26237 -22.31038 1.000 33.65941 39 LYS L O 1
ATOM 1946 N N . PRO B 2 40 ? -11.32993 -15.28578 -24.51249 1.000 39.19840 40 PRO L N 1
ATOM 1947 C CA . PRO B 2 40 ? -12.58041 -14.57096 -24.80724 1.000 40.09582 40 PRO L CA 1
ATOM 1948 C C . PRO B 2 40 ? -13.79162 -15.30376 -24.24564 1.000 41.95609 40 PRO L C 1
ATOM 1949 O O . PRO B 2 40 ? -13.93097 -16.52039 -24.39904 1.000 39.97317 40 PRO L O 1
ATOM 1953 N N . GLY B 2 41 ? -14.65941 -14.54616 -23.56614 1.000 40.13586 41 GLY L N 1
ATOM 1954 C CA . GLY B 2 41 ? -15.83676 -15.07893 -22.92458 1.000 44.33827 41 GLY L CA 1
ATOM 1955 C C . GLY B 2 41 ? -15.64187 -15.54873 -21.49403 1.000 44.31544 41 GLY L C 1
ATOM 1956 O O . GLY B 2 41 ? -16.61383 -15.57729 -20.72943 1.000 47.92351 41 GLY L O 1
ATOM 1957 N N . GLN B 2 42 ? -14.41732 -15.89152 -21.10530 1.000 38.38028 42 GLN L N 1
ATOM 1958 C CA . GLN B 2 42 ? -14.13567 -16.57714 -19.85227 1.000 35.71837 42 GLN L CA 1
ATOM 1959 C C . GLN B 2 42 ? -13.72298 -15.60167 -18.75198 1.000 33.19324 42 GLN L C 1
ATOM 1960 O O . GLN B 2 42 ? -13.42817 -14.42960 -18.99164 1.000 28.96784 42 GLN L O 1
ATOM 1966 N N . SER B 2 43 ? -13.69886 -16.11562 -17.52588 1.000 35.37550 43 SER L N 1
ATOM 1967 C CA . SER B 2 43 ? -13.10673 -15.41127 -16.40147 1.000 32.93400 43 SER L CA 1
ATOM 1968 C C . SER B 2 43 ? -11.58893 -15.55530 -16.45855 1.000 27.31300 43 SER L C 1
ATOM 1969 O O . SER B 2 43 ? -11.07360 -16.43984 -17.14298 1.000 29.63468 43 SER L O 1
ATOM 1972 N N . PRO B 2 44 ? -10.84323 -14.69371 -15.76577 1.000 29.60139 44 PRO L N 1
ATOM 1973 C CA . PRO B 2 44 ? -9.38571 -14.85798 -15.75453 1.000 30.54570 44 PRO L CA 1
ATOM 1974 C C . PRO B 2 44 ? -8.99776 -16.16601 -15.08256 1.000 34.96320 44 PRO L C 1
ATOM 1975 O O . PRO B 2 44 ? -9.65856 -16.63135 -14.14677 1.000 33.72052 44 PRO L O 1
ATOM 1979 N N . LYS B 2 45 ? -7.91348 -16.76429 -15.58827 1.000 30.92858 45 LYS L N 1
ATOM 1980 C CA . LYS B 2 45 ? -7.41130 -18.05699 -15.13327 1.000 30.39529 45 LYS L CA 1
ATOM 1981 C C . LYS B 2 45 ? -6.01378 -17.85573 -14.56435 1.000 27.39915 45 LYS L C 1
ATOM 1982 O O . LYS B 2 45 ? -5.14025 -17.31373 -15.24938 1.000 27.29600 45 LYS L O 1
ATOM 1988 N N . LEU B 2 46 ? -5.80258 -18.27938 -13.31841 1.000 27.29221 46 LEU L N 1
ATOM 1989 C CA . LEU B 2 46 ? -4.50669 -18.08005 -12.67390 1.000 30.23431 46 LEU L CA 1
ATOM 1990 C C . LEU B 2 46 ? -3.47163 -19.02335 -13.28280 1.000 28.38913 46 LEU L C 1
ATOM 1991 O O . LEU B 2 46 ? -3.66371 -20.24314 -13.28106 1.000 32.83730 46 LEU L O 1
ATOM 1996 N N . LEU B 2 47 ? -2.36841 -18.46980 -13.79545 1.000 27.62137 47 LEU L N 1
ATOM 1997 C CA . LEU B 2 47 ? -1.26478 -19.28111 -14.30042 1.000 24.56502 47 LEU L CA 1
ATOM 1998 C C . LEU B 2 47 ? -0.04604 -19.28119 -13.38841 1.000 26.00443 47 LEU L C 1
ATOM 1999 O O . LEU B 2 47 ? 0.56144 -20.33153 -13.16322 1.000 28.56184 47 LEU L O 1
ATOM 2004 N N . ILE B 2 48 ? 0.36075 -18.11793 -12.89432 1.000 28.56294 48 ILE L N 1
ATOM 2005 C CA . ILE B 2 48 ? 1.61001 -17.95768 -12.15566 1.000 29.22635 48 ILE L CA 1
ATOM 2006 C C . ILE B 2 48 ? 1.31947 -17.17666 -10.87957 1.000 30.33622 48 ILE L C 1
ATOM 2007 O O . ILE B 2 48 ? 0.65589 -16.13550 -10.92680 1.000 30.77834 48 ILE L O 1
ATOM 2012 N N . TYR B 2 49 ? 1.83495 -17.65472 -9.74741 1.000 31.40450 49 TYR L N 1
ATOM 2013 C CA . TYR B 2 49 ? 1.65663 -16.95479 -8.48242 1.000 35.76930 49 TYR L CA 1
ATOM 2014 C C . TYR B 2 49 ? 3.00085 -16.82431 -7.78040 1.000 40.45070 49 TYR L C 1
ATOM 2015 O O . TYR B 2 49 ? 3.92890 -17.59586 -8.03080 1.000 42.41905 49 TYR L O 1
ATOM 2024 N N . TYR B 2 50 ? 3.08872 -15.83264 -6.88848 1.000 41.07908 50 TYR L N 1
ATOM 2025 C CA . TYR B 2 50 ? 4.34358 -15.48206 -6.22211 1.000 40.72173 50 TYR L CA 1
ATOM 2026 C C . TYR B 2 50 ? 5.46311 -15.31111 -7.24757 1.000 40.07878 50 TYR L C 1
ATOM 2027 O O . TYR B 2 50 ? 6.58207 -15.79812 -7.06485 1.000 38.38480 50 TYR L O 1
ATOM 2036 N N . ALA B 2 51 ? 5.12268 -14.64049 -8.35536 1.000 32.86091 51 ALA L N 1
ATOM 2037 C CA . ALA B 2 51 ? 6.03309 -14.20680 -9.41416 1.000 34.94210 51 ALA L CA 1
ATOM 2038 C C . ALA B 2 51 ? 6.51742 -15.33843 -10.31696 1.000 35.52284 51 ALA L C 1
ATOM 2039 O O . ALA B 2 51 ? 6.71493 -15.12163 -11.51607 1.000 33.93096 51 ALA L O 1
ATOM 2041 N N . SER B 2 52 ? 6.74186 -16.54114 -9.76616 1.000 43.42824 52 SER L N 1
ATOM 2042 C CA . SER B 2 52 ? 7.44833 -17.56497 -10.52744 1.000 46.30990 52 SER L CA 1
ATOM 2043 C C . SER B 2 52 ? 6.90189 -18.98191 -10.40039 1.000 45.92069 52 SER L C 1
ATOM 2044 O O . SER B 2 52 ? 7.47995 -19.88998 -11.00549 1.000 42.56334 52 SER L O 1
ATOM 2047 N N . ASN B 2 53 ? 5.82168 -19.20953 -9.65803 1.000 43.52324 53 ASN L N 1
ATOM 2048 C CA . ASN B 2 53 ? 5.30909 -20.55573 -9.42651 1.000 40.90175 53 ASN L CA 1
ATOM 2049 C C . ASN B 2 53 ? 4.12956 -20.83993 -10.34660 1.000 41.49569 53 ASN L C 1
ATOM 2050 O O . ASN B 2 53 ? 3.17743 -20.05698 -10.40014 1.000 37.07608 53 ASN L O 1
ATOM 2055 N N . ARG B 2 54 ? 4.20106 -21.95291 -11.07562 1.000 44.25075 54 ARG L N 1
ATOM 2056 C CA . ARG B 2 54 ? 3.08280 -22.36651 -11.91214 1.000 43.45991 54 ARG L CA 1
ATOM 2057 C C . ARG B 2 54 ? 1.95252 -22.89561 -11.04224 1.000 44.08830 54 ARG L C 1
ATOM 2058 O O . ARG B 2 54 ? 2.18189 -23.69570 -10.13050 1.000 44.17481 54 ARG L O 1
ATOM 2066 N N . TYR B 2 55 ? 0.73258 -22.44954 -11.32777 1.000 45.18650 55 TYR L N 1
ATOM 2067 C CA . TYR B 2 55 ? -0.44175 -23.05531 -10.72289 1.000 44.65312 55 TYR L CA 1
ATOM 2068 C C . TYR B 2 55 ? -0.61812 -24.48141 -11.24142 1.000 43.90589 55 TYR L C 1
ATOM 2069 O O . TYR B 2 55 ? -0.06502 -24.86873 -12.27438 1.000 38.18018 55 TYR L O 1
ATOM 2078 N N . THR B 2 56 ? -1.40071 -25.26745 -10.50197 1.000 53.35899 56 THR L N 1
ATOM 2079 C CA . THR B 2 56 ? -1.61755 -26.66723 -10.85274 1.000 54.41262 56 THR L CA 1
ATOM 2080 C C . THR B 2 56 ? -2.17673 -26.79989 -12.26547 1.000 51.90778 56 THR L C 1
ATOM 2081 O O . THR B 2 56 ? -3.13576 -26.11658 -12.63642 1.000 54.10881 56 THR L O 1
ATOM 2085 N N . GLY B 2 57 ? -1.56173 -27.67490 -13.05898 1.000 48.96916 57 GLY L N 1
ATOM 2086 C CA . GLY B 2 57 ? -2.04092 -27.96635 -14.39177 1.000 46.10601 57 GLY L CA 1
ATOM 2087 C C . GLY B 2 57 ? -1.62436 -26.98299 -15.46247 1.000 45.09134 57 GLY L C 1
ATOM 2088 O O . GLY B 2 57 ? -1.99682 -27.16941 -16.62771 1.000 44.87686 57 GLY L O 1
ATOM 2089 N N . VAL B 2 58 ? -0.88104 -25.94266 -15.11387 1.000 43.66747 58 VAL L N 1
ATOM 2090 C CA . VAL B 2 58 ? -0.41200 -24.97749 -16.11046 1.000 32.52272 58 VAL L CA 1
ATOM 2091 C C . VAL B 2 58 ? 0.72859 -25.61194 -16.90530 1.000 32.82004 58 VAL L C 1
ATOM 2092 O O . VAL B 2 58 ? 1.63255 -26.21064 -16.29863 1.000 32.10219 58 VAL L O 1
ATOM 2096 N N . PRO B 2 59 ? 0.71266 -25.52641 -18.23614 1.000 36.40475 59 PRO L N 1
ATOM 2097 C CA . PRO B 2 59 ? 1.78574 -26.13990 -19.03719 1.000 39.20681 59 PRO L CA 1
ATOM 2098 C C . PRO B 2 59 ? 3.15925 -25.56316 -18.71922 1.000 37.84994 59 PRO L C 1
ATOM 2099 O O . PRO B 2 59 ? 3.29893 -24.43216 -18.24899 1.000 38.07293 59 PRO L O 1
ATOM 2103 N N . ASP B 2 60 ? 4.18847 -26.36355 -19.02071 1.000 39.07749 60 ASP L N 1
ATOM 2104 C CA . ASP B 2 60 ? 5.57182 -25.98637 -18.73845 1.000 42.83471 60 ASP L CA 1
ATOM 2105 C C . ASP B 2 60 ? 6.02806 -24.76408 -19.52397 1.000 41.23768 60 ASP L C 1
ATOM 2106 O O . ASP B 2 60 ? 7.00127 -24.11480 -19.12113 1.000 37.99993 60 ASP L O 1
ATOM 2111 N N . ARG B 2 61 ? 5.35877 -24.43562 -20.63239 1.000 40.19719 61 ARG L N 1
ATOM 2112 C CA . ARG B 2 61 ? 5.81326 -23.32773 -21.46452 1.000 36.25345 61 ARG L CA 1
ATOM 2113 C C . ARG B 2 61 ? 5.53738 -21.96854 -20.83515 1.000 33.06827 61 ARG L C 1
ATOM 2114 O O . ARG B 2 61 ? 6.06214 -20.96607 -21.32672 1.000 32.05784 61 ARG L O 1
ATOM 2122 N N . PHE B 2 62 ? 4.76598 -21.91399 -19.75007 1.000 30.23989 62 PHE L N 1
ATOM 2123 C CA . PHE B 2 62 ? 4.49021 -20.67458 -19.03155 1.000 29.27839 62 PHE L CA 1
ATOM 2124 C C . PHE B 2 62 ? 5.45605 -20.54615 -17.86140 1.000 30.12826 62 PHE L C 1
ATOM 2125 O O . PHE B 2 62 ? 5.53027 -21.44481 -17.01765 1.000 35.96696 62 PHE L O 1
ATOM 2133 N N . THR B 2 63 ? 6.19095 -19.43561 -17.80701 1.000 34.35135 63 THR L N 1
ATOM 2134 C CA . THR B 2 63 ? 7.04130 -19.14093 -16.66189 1.000 35.14660 63 THR L CA 1
ATOM 2135 C C . THR B 2 63 ? 6.90084 -17.67356 -16.28882 1.000 35.58592 63 THR L C 1
ATOM 2136 O O . THR B 2 63 ? 6.39214 -16.85611 -17.06024 1.000 32.18104 63 THR L O 1
ATOM 2140 N N . GLY B 2 64 ? 7.34807 -17.35977 -15.06880 1.000 35.57685 64 GLY L N 1
ATOM 2141 C CA . GLY B 2 64 ? 7.47430 -15.98815 -14.62756 1.000 32.79612 64 GLY L CA 1
ATOM 2142 C C . GLY B 2 64 ? 8.70724 -15.84394 -13.75698 1.000 39.62754 64 GLY L C 1
ATOM 2143 O O . GLY B 2 64 ? 9.27757 -16.83295 -13.29266 1.000 42.36190 64 GLY L O 1
ATOM 2144 N N . SER B 2 65 ? 9.11829 -14.59552 -13.55344 1.000 34.76187 65 SER L N 1
ATOM 2145 C CA . SER B 2 65 ? 10.22755 -14.30647 -12.65834 1.000 40.68250 65 SER L CA 1
ATOM 2146 C C . SER B 2 65 ? 10.15647 -12.84255 -12.25101 1.000 43.35373 65 SER L C 1
ATOM 2147 O O . SER B 2 65 ? 9.43167 -12.04412 -12.85261 1.000 44.73195 65 SER L O 1
ATOM 2150 N N . GLY B 2 66 ? 10.91201 -12.50584 -11.21180 1.000 42.16640 66 GLY L N 1
ATOM 2151 C CA . GLY B 2 66 ? 10.99702 -11.13607 -10.73753 1.000 41.81530 66 GLY L CA 1
ATOM 2152 C C . GLY B 2 66 ? 10.88086 -11.01671 -9.23068 1.000 44.51542 66 GLY L C 1
ATOM 2153 O O . GLY B 2 66 ? 10.24396 -11.83368 -8.56142 1.000 43.63128 66 GLY L O 1
ATOM 2154 N N . TYR B 2 67 ? 11.51542 -9.98298 -8.68710 1.000 45.51284 67 TYR L N 1
ATOM 2155 C CA . TYR B 2 67 ? 11.37405 -9.64469 -7.27821 1.000 44.06477 67 TYR L CA 1
ATOM 2156 C C . TYR B 2 67 ? 11.54243 -8.14213 -7.14265 1.000 50.47526 67 TYR L C 1
ATOM 2157 O O . TYR B 2 67 ? 12.46734 -7.56704 -7.72573 1.000 59.55985 67 TYR L O 1
ATOM 2166 N N . GLY B 2 68 ? 10.65102 -7.51481 -6.38513 1.000 48.27345 68 GLY L N 1
ATOM 2167 C CA . GLY B 2 68 ? 10.74063 -6.08931 -6.15731 1.000 50.01945 68 GLY L CA 1
ATOM 2168 C C . GLY B 2 68 ? 9.78001 -5.30158 -7.01892 1.000 47.45841 68 GLY L C 1
ATOM 2169 O O . GLY B 2 68 ? 8.59712 -5.19039 -6.68869 1.000 46.74574 68 GLY L O 1
ATOM 2170 N N . THR B 2 69 ? 10.26909 -4.74829 -8.13163 1.000 47.33051 69 THR L N 1
ATOM 2171 C CA . THR B 2 69 ? 9.43386 -3.92818 -8.99586 1.000 46.61050 69 THR L CA 1
ATOM 2172 C C . THR B 2 69 ? 9.32033 -4.42418 -10.42653 1.000 46.46319 69 THR L C 1
ATOM 2173 O O . THR B 2 69 ? 8.34492 -4.07288 -11.09406 1.000 47.49322 69 THR L O 1
ATOM 2177 N N . ASP B 2 70 ? 10.26751 -5.21896 -10.91829 1.000 44.65378 70 ASP L N 1
ATOM 2178 C CA . ASP B 2 70 ? 10.29525 -5.63263 -12.31719 1.000 43.01355 70 ASP L CA 1
ATOM 2179 C C . ASP B 2 70 ? 9.97237 -7.11803 -12.41824 1.000 38.68508 70 ASP L C 1
ATOM 2180 O O . ASP B 2 70 ? 10.68061 -7.94916 -11.84124 1.000 44.34082 70 ASP L O 1
ATOM 2185 N N . PHE B 2 71 ? 8.91195 -7.44980 -13.15612 1.000 34.03463 71 PHE L N 1
ATOM 2186 C CA . PHE B 2 71 ? 8.45031 -8.82549 -13.28518 1.000 41.40480 71 PHE L CA 1
ATOM 2187 C C . PHE B 2 71 ? 8.21426 -9.14717 -14.75409 1.000 40.89507 71 PHE L C 1
ATOM 2188 O O . PHE B 2 71 ? 7.75356 -8.29359 -15.51807 1.000 42.59299 71 PHE L O 1
ATOM 2196 N N . THR B 2 72 ? 8.55305 -10.37031 -15.15698 1.000 34.68792 72 THR L N 1
ATOM 2197 C CA . THR B 2 72 ? 8.32856 -10.79890 -16.52938 1.000 35.54494 72 THR L CA 1
ATOM 2198 C C . THR B 2 72 ? 7.52540 -12.09358 -16.55423 1.000 35.03497 72 THR L C 1
ATOM 2199 O O . THR B 2 72 ? 7.53250 -12.87861 -15.60203 1.000 37.44665 72 THR L O 1
ATOM 2203 N N . PHE B 2 73 ? 6.80768 -12.28530 -17.65561 1.000 31.51065 73 PHE L N 1
ATOM 2204 C CA . PHE B 2 73 ? 6.00627 -13.47303 -17.91730 1.000 27.11000 73 PHE L CA 1
ATOM 2205 C C . PHE B 2 73 ? 6.39152 -13.97305 -19.29967 1.000 26.87035 73 PHE L C 1
ATOM 2206 O O . PHE B 2 73 ? 6.49400 -13.17932 -20.23986 1.000 33.87121 73 PHE L O 1
ATOM 2214 N N . THR B 2 74 ? 6.62592 -15.27464 -19.42401 1.000 28.89302 74 THR L N 1
ATOM 2215 C CA . THR B 2 74 ? 7.19754 -15.84054 -20.64046 1.000 26.31800 74 THR L CA 1
ATOM 2216 C C . THR B 2 74 ? 6.39052 -17.05347 -21.07725 1.000 35.82578 74 THR L C 1
ATOM 2217 O O . THR B 2 74 ? 6.07041 -17.92035 -20.25648 1.000 33.62783 74 THR L O 1
ATOM 2221 N N . ILE B 2 75 ? 6.05659 -17.10077 -22.36333 1.000 28.45615 75 ILE L N 1
ATOM 2222 C CA . ILE B 2 75 ? 5.55523 -18.29968 -23.02507 1.000 28.28817 75 ILE L CA 1
ATOM 2223 C C . ILE B 2 75 ? 6.65498 -18.74235 -23.97213 1.000 30.46189 75 ILE L C 1
ATOM 2224 O O . ILE B 2 75 ? 6.98686 -18.02255 -24.92144 1.000 33.39776 75 ILE L O 1
ATOM 2229 N N . SER B 2 76 ? 7.23571 -19.91833 -23.70835 1.000 34.59285 76 SER L N 1
ATOM 2230 C CA . SER B 2 76 ? 8.45047 -20.32567 -24.41031 1.000 35.65408 76 SER L CA 1
ATOM 2231 C C . SER B 2 76 ? 8.17177 -20.64695 -25.87088 1.000 40.58197 76 SER L C 1
ATOM 2232 O O . SER B 2 76 ? 9.01155 -20.38761 -26.74547 1.000 40.35480 76 SER L O 1
ATOM 2235 N N . THR B 2 77 ? 7.02054 -21.24224 -26.15287 1.000 35.35368 77 THR L N 1
ATOM 2236 C CA . THR B 2 77 ? 6.62581 -21.54124 -27.52359 1.000 38.12471 77 THR L CA 1
ATOM 2237 C C . THR B 2 77 ? 5.10993 -21.38514 -27.59216 1.000 34.49086 77 THR L C 1
ATOM 2238 O O . THR B 2 77 ? 4.36981 -22.20394 -27.04211 1.000 35.54816 77 THR L O 1
ATOM 2242 N N . VAL B 2 78 ? 4.65804 -20.30234 -28.22867 1.000 29.85943 78 VAL L N 1
ATOM 2243 C CA . VAL B 2 78 ? 3.23582 -19.96275 -28.25949 1.000 27.40250 78 VAL L CA 1
ATOM 2244 C C . VAL B 2 78 ? 2.46209 -21.00376 -29.05984 1.000 28.01514 78 VAL L C 1
ATOM 2245 O O . VAL B 2 78 ? 2.86452 -21.38433 -30.16595 1.000 30.85003 78 VAL L O 1
ATOM 2249 N N . GLN B 2 79 ? 1.34254 -21.47053 -28.49957 1.000 27.56420 79 GLN L N 1
ATOM 2250 C CA . GLN B 2 79 ? 0.43035 -22.38068 -29.18048 1.000 27.56838 79 GLN L CA 1
ATOM 2251 C C . GLN B 2 79 ? -0.80663 -21.62660 -29.65295 1.000 22.88835 79 GLN L C 1
ATOM 2252 O O . GLN B 2 79 ? -1.16195 -20.57458 -29.11402 1.000 22.34106 79 GLN L O 1
ATOM 2258 N N . ALA B 2 80 ? -1.48790 -22.20089 -30.65001 1.000 23.26089 80 ALA L N 1
ATOM 2259 C CA . ALA B 2 80 ? -2.72357 -21.58703 -31.13774 1.000 23.89374 80 ALA L CA 1
ATOM 2260 C C . ALA B 2 80 ? -3.69572 -21.30042 -29.99817 1.000 24.34256 80 ALA L C 1
ATOM 2261 O O . ALA B 2 80 ? -4.33843 -20.24392 -29.96571 1.000 28.55983 80 ALA L O 1
ATOM 2263 N N . GLU B 2 81 ? -3.79792 -22.21851 -29.03883 1.000 24.35792 81 GLU L N 1
ATOM 2264 C CA . GLU B 2 81 ? -4.77844 -22.06417 -27.97277 1.000 23.68348 81 GLU L CA 1
ATOM 2265 C C . GLU B 2 81 ? -4.39811 -21.00399 -26.94474 1.000 25.58439 81 GLU L C 1
ATOM 2266 O O . GLU B 2 81 ? -5.21496 -20.71615 -26.06057 1.000 28.88959 81 GLU L O 1
ATOM 2272 N N . ASP B 2 82 ? -3.20470 -20.40741 -27.03830 1.000 24.65550 82 ASP L N 1
ATOM 2273 C CA . ASP B 2 82 ? -2.76466 -19.41444 -26.06161 1.000 25.92599 82 ASP L CA 1
ATOM 2274 C C . ASP B 2 82 ? -3.27789 -18.01556 -26.37118 1.000 26.00584 82 ASP L C 1
ATOM 2275 O O . ASP B 2 82 ? -2.94028 -17.07003 -25.64636 1.000 23.49558 82 ASP L O 1
ATOM 2280 N N . LEU B 2 83 ? -4.05060 -17.86751 -27.44175 1.000 25.09660 83 LEU L N 1
ATOM 2281 C CA . LEU B 2 83 ? -4.73327 -16.62099 -27.74522 1.000 25.22606 83 LEU L CA 1
ATOM 2282 C C . LEU B 2 83 ? -5.54738 -16.16809 -26.54451 1.000 21.99790 83 LEU L C 1
ATOM 2283 O O . LEU B 2 83 ? -6.44409 -16.88667 -26.09195 1.000 24.34403 83 LEU L O 1
ATOM 2288 N N . ALA B 2 84 ? -5.24524 -14.97839 -26.03292 1.000 19.81731 84 ALA L N 1
ATOM 2289 C CA . ALA B 2 84 ? -5.88515 -14.50511 -24.80238 1.000 19.99624 84 ALA L CA 1
ATOM 2290 C C . ALA B 2 84 ? -5.38152 -13.10204 -24.48899 1.000 18.19573 84 ALA L C 1
ATOM 2291 O O . ALA B 2 84 ? -4.43894 -12.60509 -25.10961 1.000 22.69717 84 ALA L O 1
ATOM 2293 N N . VAL B 2 85 ? -6.00552 -12.47720 -23.49397 1.000 19.08997 85 VAL L N 1
ATOM 2294 C CA . VAL B 2 85 ? -5.42408 -11.32469 -22.81004 1.000 22.96634 85 V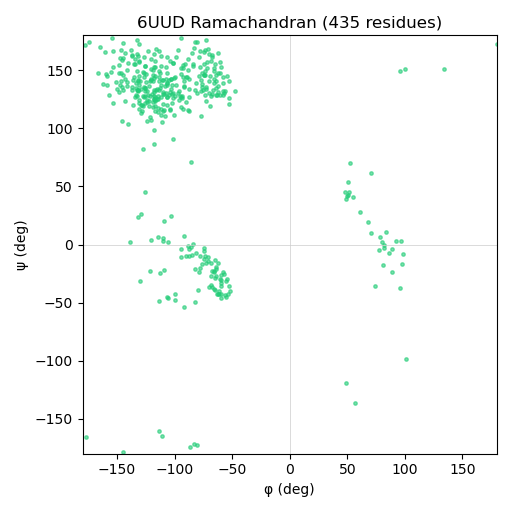AL L CA 1
ATOM 2295 C C . VAL B 2 85 ? -4.74791 -11.82756 -21.54086 1.000 24.13484 85 VAL L C 1
ATOM 2296 O O . VAL B 2 85 ? -5.35991 -12.56976 -20.76051 1.000 25.24242 85 VAL L O 1
ATOM 2300 N N . TYR B 2 86 ? -3.49759 -11.41815 -21.31865 1.000 23.72950 86 TYR L N 1
ATOM 2301 C CA . TYR B 2 86 ? -2.76436 -11.75843 -20.10306 1.000 24.82154 86 TYR L CA 1
ATOM 2302 C C . TYR B 2 86 ? -2.65346 -10.53128 -19.20993 1.000 24.83489 86 TYR L C 1
ATOM 2303 O O . TYR B 2 86 ? -2.43760 -9.41911 -19.70255 1.000 23.68625 86 TYR L O 1
ATOM 2312 N N . PHE B 2 87 ? -2.81981 -10.74386 -17.89631 1.000 25.65830 87 PHE L N 1
ATOM 2313 C CA . PHE B 2 87 ? -2.77576 -9.69095 -16.88008 1.000 26.86355 87 PHE L CA 1
ATOM 2314 C C . PHE B 2 87 ? -1.76312 -10.01632 -15.78765 1.000 29.41723 87 PHE L C 1
ATOM 2315 O O . PHE B 2 87 ? -1.74983 -11.13566 -15.26243 1.000 29.61155 87 PHE L O 1
ATOM 2323 N N . CYS B 2 88 ? -0.95315 -9.02482 -15.40633 1.000 28.43047 88 CYS L N 1
ATOM 2324 C CA . CYS B 2 88 ? -0.25427 -9.08373 -14.12789 1.000 31.14841 88 CYS L CA 1
ATOM 2325 C C . CYS B 2 88 ? -1.09483 -8.42304 -13.04132 1.000 31.70097 88 CYS L C 1
ATOM 2326 O O . CYS B 2 88 ? -1.93508 -7.55849 -13.30554 1.000 29.73500 88 CYS L O 1
ATOM 2329 N N . GLN B 2 89 ? -0.84354 -8.83772 -11.80452 1.000 30.59141 89 GLN L N 1
ATOM 2330 C CA . GLN B 2 89 ? -1.54300 -8.29387 -10.64871 1.000 29.25991 89 GLN L CA 1
ATOM 2331 C C . GLN B 2 89 ? -0.60791 -8.32475 -9.45161 1.000 32.92046 89 GLN L C 1
ATOM 2332 O O . GLN B 2 89 ? 0.00536 -9.36169 -9.17666 1.000 33.25829 89 GLN L O 1
ATOM 2338 N N . GLN B 2 90 ? -0.49738 -7.20094 -8.74024 1.000 34.16295 90 GLN L N 1
ATOM 2339 C CA . GLN B 2 90 ? 0.22794 -7.19019 -7.47787 1.000 32.87826 90 GLN L CA 1
ATOM 2340 C C . GLN B 2 90 ? -0.73499 -7.56619 -6.36284 1.000 32.16756 90 GLN L C 1
ATOM 2341 O O . GLN B 2 90 ? -1.81511 -6.97730 -6.23063 1.000 32.02699 90 GLN L O 1
ATOM 2347 N N . ASP B 2 91 ? -0.35517 -8.57141 -5.58095 1.000 30.50622 91 ASP L N 1
ATOM 2348 C CA . ASP B 2 91 ? -1.16509 -9.01662 -4.45495 1.000 37.95379 91 ASP L CA 1
ATOM 2349 C C . ASP B 2 91 ? -0.52864 -8.64959 -3.12016 1.000 35.77097 91 ASP L C 1
ATOM 2350 O O . ASP B 2 91 ? -0.87216 -9.23246 -2.08797 1.000 38.96132 91 ASP L O 1
ATOM 2355 N N . TYR B 2 92 ? 0.38002 -7.67386 -3.12183 1.000 35.20091 92 TYR L N 1
ATOM 2356 C CA . TYR B 2 92 ? 1.17766 -7.37837 -1.93667 1.000 37.92937 92 TYR L CA 1
ATOM 2357 C C . TYR B 2 92 ? 0.39751 -6.54777 -0.92418 1.000 39.64922 92 TYR L C 1
ATOM 2358 O O . TYR B 2 92 ? 0.50329 -6.78156 0.28391 1.000 41.99870 92 TYR L O 1
ATOM 2367 N N . SER B 2 93 ? -0.39371 -5.58456 -1.38755 1.000 38.84820 93 SER L N 1
ATOM 2368 C CA . SER B 2 93 ? -1.12807 -4.73012 -0.47085 1.000 44.61974 93 SER L CA 1
ATOM 2369 C C . SER B 2 93 ? -2.37345 -4.20239 -1.16059 1.000 43.32055 93 SER L C 1
ATOM 2370 O O . SER B 2 93 ? -2.40930 -4.06003 -2.38504 1.000 43.77442 93 SER L O 1
ATOM 2373 N N . SER B 2 94 ? -3.39157 -3.91186 -0.35314 1.000 46.71824 94 SER L N 1
ATOM 2374 C CA . SER B 2 94 ? -4.62357 -3.29841 -0.81781 1.000 51.97197 94 SER L CA 1
ATOM 2375 C C . SER B 2 94 ? -4.40361 -1.82166 -1.14202 1.000 55.24008 94 SER L C 1
ATOM 2376 O O . SER B 2 94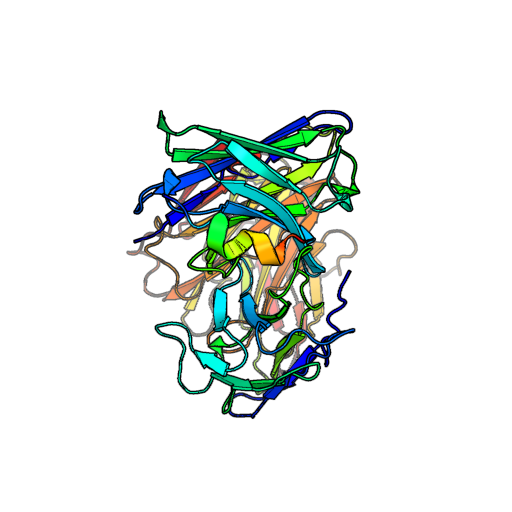 ? -3.61487 -1.14342 -0.47767 1.000 56.60988 94 SER L O 1
ATOM 2379 N N . PRO B 2 95 ? -5.10410 -1.29191 -2.15750 1.000 53.47755 95 PRO L N 1
ATOM 2380 C CA . PRO B 2 95 ? -5.99263 -2.05079 -3.04447 1.000 49.03191 95 PRO L CA 1
ATOM 2381 C C . PRO B 2 95 ? -5.18792 -2.91513 -3.99000 1.000 49.48293 95 PRO L C 1
ATOM 2382 O O . PRO B 2 95 ? -4.18614 -2.44764 -4.52619 1.000 55.58665 95 PRO L O 1
ATOM 2386 N N . PHE B 2 96 ? -5.59700 -4.16660 -4.15811 1.000 45.03072 96 PHE L N 1
ATOM 2387 C CA . PHE B 2 96 ? -4.90796 -5.05299 -5.08329 1.000 40.34165 96 PHE L CA 1
ATOM 2388 C C . PHE B 2 96 ? -5.15527 -4.57393 -6.50519 1.000 45.79379 96 PHE L C 1
ATOM 2389 O O . PHE B 2 96 ? -6.30384 -4.34680 -6.89754 1.000 55.96466 96 PHE L O 1
ATOM 2397 N N . THR B 2 97 ? -4.07937 -4.39630 -7.27418 1.000 35.81394 97 THR L N 1
ATOM 2398 C CA . THR B 2 97 ? -4.15528 -3.69902 -8.54911 1.000 30.30758 97 THR L CA 1
ATOM 2399 C C . THR B 2 97 ? -3.60463 -4.55507 -9.68041 1.000 28.90156 97 THR L C 1
ATOM 2400 O O . THR B 2 97 ? -2.59236 -5.24228 -9.52891 1.000 31.79192 97 THR L O 1
ATOM 2404 N N . PHE B 2 98 ? -4.27747 -4.49134 -10.81679 1.000 26.57394 98 PHE L N 1
ATOM 2405 C CA . PHE B 2 98 ? -3.91960 -5.25455 -11.99776 1.000 25.28820 98 PHE L CA 1
ATOM 2406 C C . PHE B 2 98 ? -3.18328 -4.36500 -12.98598 1.000 24.60692 98 PHE L C 1
ATOM 2407 O O . PHE B 2 98 ? -3.31953 -3.13784 -12.97146 1.000 27.55537 98 PHE L O 1
ATOM 2415 N N . GLY B 2 99 ? -2.39570 -5.00385 -13.84909 1.000 23.14423 99 GLY L N 1
ATOM 2416 C CA . GLY B 2 99 ? -1.93203 -4.34905 -15.05032 1.000 24.41443 99 GLY L CA 1
ATOM 2417 C C . GLY B 2 99 ? -3.05167 -4.21683 -16.07024 1.000 27.39685 99 GLY L C 1
ATOM 2418 O O . GLY B 2 99 ? -4.12076 -4.81994 -15.95945 1.000 28.17286 99 GLY L O 1
ATOM 2419 N N . SER B 2 100 ? -2.79291 -3.40497 -17.09662 1.000 32.10955 100 SER L N 1
ATOM 2420 C CA . SER B 2 100 ? -3.81698 -3.09946 -18.08511 1.000 31.81511 100 SER L CA 1
ATOM 2421 C C . SER B 2 100 ? -4.03412 -4.22270 -19.09514 1.000 29.96541 100 SER L C 1
ATOM 2422 O O . SER B 2 100 ? -5.00842 -4.16975 -19.85776 1.000 28.98476 100 SER L O 1
ATOM 2425 N N . GLY B 2 101 ? -3.17595 -5.23050 -19.11571 1.000 26.37880 101 GLY L N 1
ATOM 2426 C CA . GLY B 2 101 ? -3.38396 -6.38160 -19.96935 1.000 21.60364 101 GLY L CA 1
ATOM 2427 C C . GLY B 2 101 ? -2.56065 -6.32489 -21.24836 1.000 25.08439 101 GLY L C 1
ATOM 2428 O O . GLY B 2 101 ? -2.22270 -5.25225 -21.76239 1.000 25.69102 101 GLY L O 1
ATOM 2429 N N . THR B 2 102 ? -2.22234 -7.50653 -21.76570 1.000 23.12127 102 THR L N 1
ATOM 2430 C CA . THR B 2 102 ? -1.53514 -7.66429 -23.04655 1.000 22.79025 102 THR L CA 1
ATOM 2431 C C . THR B 2 102 ? -2.35608 -8.61117 -23.90314 1.000 25.04016 102 THR L C 1
ATOM 2432 O O . THR B 2 102 ? -2.59588 -9.75669 -23.50574 1.000 25.48443 102 THR L O 1
ATOM 2436 N N . LYS B 2 103 ? -2.77682 -8.15188 -25.07864 1.000 24.71590 103 LYS L N 1
ATOM 2437 C CA . LYS B 2 103 ? -3.52466 -9.00717 -25.98711 1.000 21.63934 103 LYS L CA 1
ATOM 2438 C C . LYS B 2 103 ? -2.54951 -9.76276 -26.88491 1.000 24.32390 103 LYS L C 1
ATOM 2439 O O . LYS B 2 103 ? -1.81915 -9.14633 -27.67169 1.000 24.75012 103 LYS L O 1
ATOM 2445 N N . LEU B 2 104 ? -2.53180 -11.09104 -26.75174 1.000 20.04961 104 LEU L N 1
ATOM 2446 C CA . LEU B 2 104 ? -1.71260 -11.96260 -27.59244 1.000 21.51024 104 LEU L CA 1
ATOM 2447 C C . LEU B 2 104 ? -2.53364 -12.42020 -28.79292 1.000 26.47277 104 LEU L C 1
ATOM 2448 O O . LEU B 2 104 ? -3.54083 -13.11829 -28.62889 1.000 23.99804 104 LEU L O 1
ATOM 2453 N N . GLU B 2 105 ? -2.09682 -12.02687 -29.99413 1.000 25.91503 105 GLU L N 1
ATOM 2454 C CA . GLU B 2 105 ? -2.72137 -12.39688 -31.25159 1.000 27.23198 105 GLU L CA 1
ATOM 2455 C C . GLU B 2 105 ? -1.74782 -13.20531 -32.10226 1.000 26.91314 105 GLU L C 1
ATOM 2456 O O . GLU B 2 105 ? -0.52776 -13.04412 -32.00890 1.000 22.47576 105 GLU L O 1
ATOM 2462 N N . ILE B 2 106 ? -2.29254 -14.04888 -32.96477 1.000 24.32974 106 ILE L N 1
ATOM 2463 C CA . ILE B 2 106 ? -1.48768 -14.97521 -33.74960 1.000 24.66259 106 ILE L CA 1
ATOM 2464 C C . ILE B 2 106 ? -1.54102 -14.58683 -35.21592 1.000 24.90411 106 ILE L C 1
ATOM 2465 O O . ILE B 2 106 ? -2.60630 -14.24832 -35.74957 1.000 22.65826 106 ILE L O 1
ATOM 2470 N N . LYS B 2 107 ? -0.38777 -14.63322 -35.86781 1.000 28.38983 107 LYS L N 1
ATOM 2471 C CA . LYS B 2 107 ? -0.31806 -14.49823 -37.31323 1.000 31.41054 107 LYS L CA 1
ATOM 2472 C C . LYS B 2 107 ? -0.10718 -15.87655 -37.92438 1.000 31.01852 107 LYS L C 1
ATOM 2473 O O . LYS B 2 107 ? 0.58819 -16.72401 -37.35334 1.000 32.81126 107 LYS L O 1
ATOM 2479 N N . ARG B 2 108 ? -0.74346 -16.11317 -39.06574 1.000 26.68698 108 ARG L N 1
ATOM 2480 C CA . ARG B 2 108 ? -0.66433 -17.41019 -39.71325 1.000 24.76934 108 ARG L CA 1
ATOM 2481 C C . ARG B 2 108 ? -0.67464 -17.19659 -41.21700 1.000 26.89259 108 ARG L C 1
ATOM 2482 O O . ARG B 2 108 ? -0.70698 -16.06410 -41.70426 1.000 24.44243 108 ARG L O 1
ATOM 2490 N N . THR B 2 109 ? -0.64163 -18.29937 -41.95323 1.000 26.70948 109 THR L N 1
ATOM 2491 C CA . THR B 2 109 ? -0.68784 -18.20396 -43.39849 1.000 24.84983 109 THR L CA 1
ATOM 2492 C C . THR B 2 109 ? -2.06355 -17.70809 -43.83899 1.000 30.30255 109 THR L C 1
ATOM 2493 O O . THR B 2 109 ? -3.05349 -17.79758 -43.09877 1.000 23.89136 109 THR L O 1
ATOM 2497 N N . VAL B 2 110 ? -2.10838 -17.15238 -45.05456 1.000 21.74140 110 VAL L N 1
ATOM 2498 C CA . VAL B 2 110 ? -3.37058 -16.69757 -45.62881 1.000 21.39805 110 VAL L CA 1
ATOM 2499 C C . VAL B 2 110 ? -4.31409 -17.88221 -45.80967 1.000 24.38232 110 VAL L C 1
ATOM 2500 O O . VAL B 2 110 ? -3.90863 -18.95680 -46.27766 1.000 23.20488 110 VAL L O 1
ATOM 2504 N N . ALA B 2 111 ? -5.58592 -17.68605 -45.44564 1.000 21.68498 111 ALA L N 1
ATOM 2505 C CA . ALA B 2 111 ? -6.63111 -18.68298 -45.64387 1.000 21.03917 111 ALA L CA 1
ATOM 2506 C C . ALA B 2 111 ? -7.85313 -18.01605 -46.25891 1.000 20.97737 111 ALA L C 1
ATOM 2507 O O . ALA B 2 111 ? -8.35531 -17.01287 -45.73297 1.000 21.66320 111 ALA L O 1
ATOM 2509 N N . ALA B 2 112 ? -8.33607 -18.57994 -47.35720 1.000 22.66262 112 ALA L N 1
ATOM 2510 C CA . ALA B 2 112 ? -9.51940 -18.03814 -48.00840 1.000 21.06767 112 ALA L CA 1
ATOM 2511 C C . ALA B 2 112 ? -10.77143 -18.38861 -47.20654 1.000 19.02556 112 ALA L C 1
ATOM 2512 O O . ALA B 2 112 ? -10.85668 -19.46638 -46.61766 1.000 22.95819 112 ALA L O 1
ATOM 2514 N N . PRO B 2 113 ? -11.76161 -17.50683 -47.18691 1.000 26.14527 113 PRO L N 1
ATOM 2515 C CA . PRO B 2 113 ? -13.03842 -17.85642 -46.56392 1.000 23.10398 113 PRO L CA 1
ATOM 2516 C C . PRO B 2 113 ? -13.83301 -18.81081 -47.43691 1.000 22.15146 113 PRO L C 1
ATOM 2517 O O . PRO B 2 113 ? -13.76159 -18.78363 -48.66731 1.000 26.09983 113 PRO L O 1
ATOM 2521 N N . SER B 2 114 ? -14.55685 -19.69896 -46.77020 1.000 21.78521 114 SER L N 1
ATOM 2522 C CA . SER B 2 114 ? -15.65870 -20.42397 -47.38209 1.000 19.25884 114 SER L CA 1
ATOM 2523 C C . SER B 2 114 ? -16.90603 -19.56891 -47.21360 1.000 23.05214 114 SER L C 1
ATOM 2524 O O . SER B 2 114 ? -17.15756 -19.05847 -46.11913 1.000 24.87757 114 SER L O 1
ATOM 2527 N N . VAL B 2 115 ? -17.68602 -19.40404 -48.27862 1.000 21.00733 115 VAL L N 1
ATOM 2528 C CA . VAL B 2 115 ? -18.77347 -18.42408 -48.26873 1.000 21.29068 115 VAL L CA 1
ATOM 2529 C C . VAL B 2 115 ? -20.10672 -19.14238 -48.41308 1.000 22.76859 115 VAL L C 1
ATOM 2530 O O . VAL B 2 115 ? -20.26009 -20.00616 -49.28622 1.000 20.80906 115 VAL L O 1
ATOM 2534 N N . PHE B 2 116 ? -21.06875 -18.77254 -47.55513 1.000 18.60515 116 PHE L N 1
ATOM 2535 C CA . PHE B 2 116 ? -22.40118 -19.35704 -47.51805 1.000 20.31798 116 PHE L CA 1
ATOM 2536 C C . PHE B 2 116 ? -23.42759 -18.22819 -47.46184 1.000 25.11329 116 PHE L C 1
ATOM 2537 O O . PHE B 2 116 ? -23.15115 -17.16297 -46.91355 1.000 20.07674 116 PHE L O 1
ATOM 2545 N N . ILE B 2 117 ? -24.61861 -18.45222 -48.02800 1.000 21.49027 117 ILE L N 1
ATOM 2546 C CA . ILE B 2 117 ? -25.69239 -17.46374 -47.95817 1.000 21.01520 117 ILE L CA 1
ATOM 2547 C C . ILE B 2 117 ? -26.97014 -18.14619 -47.47379 1.000 21.62097 117 ILE L C 1
ATOM 2548 O O . ILE B 2 117 ? -27.24712 -19.29311 -47.83454 1.000 20.32562 117 ILE L O 1
ATOM 2553 N N . PHE B 2 118 ? -27.73463 -17.44819 -46.63012 1.000 19.79255 118 PHE L N 1
ATOM 2554 C CA . PHE B 2 118 ? -28.97035 -17.97829 -46.05691 1.000 17.86974 118 PHE L CA 1
ATOM 2555 C C . PHE B 2 118 ? -30.12529 -17.03478 -46.37447 1.000 18.27833 118 PHE L C 1
ATOM 2556 O O . PHE B 2 118 ? -30.05411 -15.84452 -46.02430 1.000 19.21620 118 PHE L O 1
ATOM 2564 N N . PRO B 2 119 ? -31.19460 -17.48131 -47.02800 1.000 20.16652 119 PRO L N 1
ATOM 2565 C CA . PRO B 2 119 ? -32.37499 -16.62580 -47.17626 1.000 18.29115 119 PRO L CA 1
ATOM 2566 C C . PRO B 2 119 ? -33.08489 -16.45852 -45.84620 1.000 20.97255 119 PRO L C 1
ATOM 2567 O O . PRO B 2 119 ? -32.78206 -17.17057 -44.87865 1.000 20.24107 119 PRO L O 1
ATOM 2571 N N . PRO B 2 120 ? -34.02627 -15.52576 -45.74473 1.000 19.46005 120 PRO L N 1
ATOM 2572 C CA . PRO B 2 120 ? -34.81399 -15.43679 -44.51262 1.000 22.53018 120 PRO L CA 1
ATOM 2573 C C . PRO B 2 120 ? -35.67329 -16.67408 -44.33470 1.000 19.58475 120 PRO L C 1
ATOM 2574 O O . PRO B 2 120 ? -36.11493 -17.29602 -45.30514 1.000 22.79230 120 PRO L O 1
ATOM 2578 N N . SER B 2 121 ? -35.91568 -17.02417 -43.07541 1.000 19.55851 121 SER L N 1
ATOM 2579 C CA . SER B 2 121 ? -36.79763 -18.14428 -42.78379 1.000 20.70875 121 SER L CA 1
ATOM 2580 C C . SER B 2 121 ? -38.24931 -17.78216 -43.08826 1.000 23.95905 121 SER L C 1
ATOM 2581 O O . SER B 2 121 ? -38.65551 -16.61603 -43.01316 1.000 22.26885 121 SER L O 1
ATOM 2584 N N . ASP B 2 122 ? -39.04572 -18.80034 -43.43456 1.000 23.61480 122 ASP L N 1
ATOM 2585 C CA . ASP B 2 122 ? -40.47406 -18.55915 -43.57567 1.000 26.20713 122 ASP L CA 1
ATOM 2586 C C . ASP B 2 122 ? -41.07369 -18.04822 -42.27113 1.000 25.61269 122 ASP L C 1
ATOM 2587 O O . ASP B 2 122 ? -42.00158 -17.23448 -42.29274 1.000 27.11576 122 ASP L O 1
ATOM 2592 N N . GLU B 2 123 ? -40.54243 -18.49656 -41.12996 1.000 27.96394 123 GLU L N 1
ATOM 2593 C CA A GLU B 2 123 ? -41.07185 -18.05545 -39.84347 0.500 28.78410 123 GLU L CA 1
ATOM 2594 C CA B GLU B 2 123 ? -41.07807 -18.05230 -39.84489 0.500 28.78295 123 GLU L CA 1
ATOM 2595 C C . GLU B 2 123 ? -40.86601 -16.55818 -39.64500 1.000 27.99127 123 GLU L C 1
ATOM 2596 O O . GLU B 2 123 ? -41.76720 -15.85311 -39.17482 1.000 25.88699 123 GLU L O 1
ATOM 2607 N N . GLN B 2 124 ? -39.68445 -16.05170 -40.00093 1.000 26.12216 124 GLN L N 1
ATOM 2608 C CA . GLN B 2 124 ? -39.44025 -14.62488 -39.83264 1.000 24.85713 124 GLN L CA 1
ATOM 2609 C C . GLN B 2 124 ? -40.30586 -13.79309 -40.76861 1.000 25.36982 124 GLN L C 1
ATOM 2610 O O . GLN B 2 124 ? -40.76071 -12.70244 -40.39475 1.000 25.95445 124 GLN L O 1
ATOM 2616 N N . LEU B 2 125 ? -40.54183 -14.27784 -41.99145 1.000 25.88498 125 LEU L N 1
ATOM 2617 C CA . LEU B 2 125 ? -41.32904 -13.48920 -42.93495 1.000 30.69721 125 LEU L CA 1
ATOM 2618 C C . LEU B 2 125 ? -42.73342 -13.21595 -42.39947 1.000 36.26092 125 LEU L C 1
ATOM 2619 O O . LEU B 2 125 ? -43.32155 -12.16646 -42.70115 1.000 35.79707 125 LEU L O 1
ATOM 2624 N N . LYS B 2 126 ? -43.26744 -14.12040 -41.57083 1.000 33.37743 126 LYS L N 1
ATOM 2625 C CA . LYS B 2 126 ? -44.56905 -13.89297 -40.95190 1.000 35.75655 126 LYS L CA 1
ATOM 2626 C C . LYS B 2 126 ? -44.60881 -12.61818 -40.12057 1.000 38.84462 126 LYS L C 1
ATOM 2627 O O . LYS B 2 126 ? -45.69770 -12.08108 -39.89381 1.000 42.79417 126 LYS L O 1
ATOM 2633 N N . SER B 2 127 ? -43.45733 -12.13206 -39.65233 1.000 32.43654 127 SER L N 1
ATOM 2634 C CA . SER B 2 127 ? -43.39196 -10.97324 -38.76962 1.000 43.07216 127 SER L CA 1
ATOM 2635 C C . SER B 2 127 ? -43.15955 -9.65954 -39.50860 1.000 39.90357 127 SER L C 1
ATOM 2636 O O . SER B 2 127 ? -43.14236 -8.60526 -38.86935 1.000 37.79873 127 SER L O 1
ATOM 2639 N N . GLY B 2 128 ? -42.95631 -9.68921 -40.82226 1.000 35.51527 128 GLY L N 1
ATOM 2640 C CA . GLY B 2 128 ? -42.85464 -8.47175 -41.59945 1.000 31.67736 128 GLY L CA 1
ATOM 2641 C C . GLY B 2 128 ? -41.44578 -8.00395 -41.87058 1.000 29.52403 128 GLY L C 1
ATOM 2642 O O . GLY B 2 128 ? -41.27322 -6.94278 -42.47896 1.000 29.98805 128 GLY L O 1
ATOM 2643 N N . THR B 2 129 ? -40.44017 -8.76131 -41.43903 1.000 25.37468 129 THR L N 1
ATOM 2644 C CA . THR B 2 129 ? -39.03642 -8.43122 -41.64006 1.000 30.75457 129 THR L CA 1
ATOM 2645 C C . THR B 2 129 ? -38.33151 -9.62882 -42.26583 1.000 29.19779 129 THR L C 1
ATOM 2646 O O . THR B 2 129 ? -38.72178 -10.78002 -42.04983 1.000 27.66151 129 THR L O 1
ATOM 2650 N N . ALA B 2 130 ? -37.31005 -9.34441 -43.07618 1.000 21.61187 130 ALA L N 1
ATOM 2651 C CA . ALA B 2 130 ? -36.55127 -10.36486 -43.79306 1.000 23.97504 130 ALA L CA 1
ATOM 2652 C C . ALA B 2 130 ? -35.06870 -10.11384 -43.56550 1.000 24.15250 130 ALA L C 1
ATOM 2653 O O . ALA B 2 130 ? -34.55075 -9.06565 -43.96329 1.000 21.32032 130 ALA L O 1
ATOM 2655 N N . SER B 2 131 ? -34.39312 -11.05535 -42.91215 1.000 20.61292 131 SER L N 1
ATOM 2656 C CA . SER B 2 131 ? -32.95538 -10.97343 -42.66926 1.000 18.92188 131 SER L CA 1
ATOM 2657 C C . SER B 2 131 ? -32.25845 -11.96503 -43.59464 1.000 19.47377 131 SER L C 1
ATOM 2658 O O . SER B 2 131 ? -32.62464 -13.14298 -43.62009 1.000 20.98816 131 SER L O 1
ATOM 2661 N N . VAL B 2 132 ? -31.27711 -11.48771 -44.36192 1.000 16.86379 132 VAL L N 1
ATOM 2662 C CA . VAL B 2 132 ? -30.46737 -12.31714 -45.25326 1.000 16.45856 132 VAL L CA 1
ATOM 2663 C C . VAL B 2 132 ? -29.05832 -12.35725 -44.68127 1.000 15.76306 132 VAL L C 1
ATOM 2664 O O . VAL B 2 132 ? -28.46615 -11.30205 -44.43771 1.000 19.63339 132 VAL L O 1
ATOM 2668 N N . VAL B 2 133 ? -28.50926 -13.55279 -44.47641 1.000 18.11782 133 VAL L N 1
ATOM 2669 C CA . VAL B 2 133 ? -27.21163 -13.68758 -43.82156 1.000 15.16435 133 VAL L CA 1
ATOM 2670 C C . VAL B 2 133 ? -26.18989 -14.25117 -44.80217 1.000 21.16532 133 VAL L C 1
ATOM 2671 O O . VAL B 2 133 ? -26.41377 -15.29678 -45.42398 1.000 20.30501 133 VAL L O 1
ATOM 2675 N N . CYS B 2 134 ? -25.05914 -13.55931 -44.91957 1.000 19.10089 134 CYS L N 1
ATOM 2676 C CA . CYS B 2 134 ? -23.89999 -14.02901 -45.66240 1.000 20.10235 134 CYS L CA 1
ATOM 2677 C C . CYS B 2 134 ? -22.80657 -14.35945 -44.65438 1.000 18.67394 134 CYS L C 1
ATOM 2678 O O . CYS B 2 134 ? -22.51275 -13.55202 -43.76562 1.000 19.88230 134 CYS L O 1
ATOM 2681 N N . LEU B 2 135 ? -22.22816 -15.54852 -44.77361 1.000 16.31502 135 LEU L N 1
ATOM 2682 C CA . LEU B 2 135 ? -21.25939 -16.05745 -43.80859 1.000 17.49971 135 LEU L CA 1
ATOM 2683 C C . LEU B 2 135 ? -19.92096 -16.28406 -44.49998 1.000 16.28841 135 LEU L C 1
ATOM 2684 O O . LEU B 2 135 ? -19.86852 -16.94355 -45.53855 1.000 17.16929 135 LEU L O 1
ATOM 2689 N N . LEU B 2 136 ? -18.84659 -15.72876 -43.93102 1.000 18.49967 136 LEU L N 1
ATOM 2690 C CA . LEU B 2 136 ? -17.48146 -15.99637 -44.37816 1.000 21.28012 136 LEU L CA 1
ATOM 2691 C C . LEU B 2 136 ? -16.78846 -16.78152 -43.27171 1.000 20.43177 136 LEU L C 1
ATOM 2692 O O . LEU B 2 136 ? -16.62761 -16.27085 -42.16308 1.000 18.70172 136 LEU L O 1
ATOM 2697 N N . ASN B 2 137 ? -16.38464 -18.01559 -43.56069 1.000 19.99204 137 ASN L N 1
ATOM 2698 C CA . ASN B 2 137 ? -15.93449 -18.93117 -42.52650 1.000 18.42700 137 ASN L CA 1
ATOM 2699 C C . ASN B 2 137 ? -14.43445 -19.16594 -42.60033 1.000 19.77531 137 ASN L C 1
ATOM 2700 O O . ASN B 2 137 ? -13.91017 -19.52007 -43.66390 1.000 18.47326 137 ASN L O 1
ATOM 2705 N N . ASN B 2 138 ? -13.77063 -19.00240 -41.45235 1.000 17.29013 138 ASN L N 1
ATOM 2706 C CA . ASN B 2 138 ? -12.39037 -19.42847 -41.20310 1.000 20.71513 138 ASN L CA 1
ATOM 2707 C C . ASN B 2 138 ? -11.41660 -18.90743 -42.26703 1.000 22.69896 138 ASN L C 1
ATOM 2708 O O . ASN B 2 138 ? -10.82874 -19.66270 -43.04314 1.000 21.01055 138 ASN L O 1
ATOM 2713 N N . PHE B 2 139 ? -11.20145 -17.59285 -42.23366 1.000 21.15953 139 PHE L N 1
ATOM 2714 C CA . PHE B 2 139 ? -10.26548 -16.94706 -43.14837 1.000 20.01068 139 PHE L CA 1
ATOM 2715 C C . PHE B 2 139 ? -9.20298 -16.19209 -42.36126 1.000 21.36997 139 PHE L C 1
ATOM 2716 O O . PHE B 2 139 ? -9.31699 -15.98050 -41.15113 1.000 19.13391 139 PHE L O 1
ATOM 2724 N N . TYR B 2 140 ? -8.14077 -15.80470 -43.07554 1.000 19.64953 140 TYR L N 1
ATOM 2725 C CA . TYR B 2 140 ? -7.05259 -15.02698 -42.51446 1.000 20.70790 140 TYR L CA 1
ATOM 2726 C C . TYR B 2 140 ? -6.32203 -14.34427 -43.65893 1.000 23.91499 140 TYR L C 1
ATOM 2727 O O . TYR B 2 140 ? -6.08401 -14.99033 -44.68769 1.000 22.39174 140 TYR L O 1
ATOM 2736 N N . PRO B 2 141 ? -5.93979 -13.06166 -43.52669 1.000 26.24525 141 PRO L N 1
ATOM 2737 C CA . PRO B 2 141 ? -6.15062 -12.20646 -42.35584 1.000 22.54778 141 PRO L CA 1
ATOM 2738 C C . PRO B 2 141 ? -7.55446 -11.62004 -42.30467 1.000 21.51994 141 PRO L C 1
ATOM 2739 O O . PRO B 2 141 ? -8.41833 -11.98662 -43.09853 1.000 20.43510 141 PRO L O 1
ATOM 2743 N N . ARG B 2 142 ? -7.76286 -10.70848 -41.35692 1.000 26.58795 142 ARG L N 1
ATOM 2744 C CA . ARG B 2 142 ? -9.10722 -10.26021 -41.00908 1.000 25.59223 142 ARG L CA 1
ATOM 2745 C C . ARG B 2 142 ? -9.76100 -9.44723 -42.11873 1.000 23.15551 142 ARG L C 1
ATOM 2746 O O . ARG B 2 142 ? -10.99424 -9.40294 -42.20604 1.000 25.41079 142 ARG L O 1
ATOM 2754 N N . GLU B 2 143 ? -8.96395 -8.78724 -42.95318 1.000 23.01249 143 GLU L N 1
ATOM 2755 C CA . GLU B 2 143 ? -9.49643 -7.83075 -43.91295 1.000 24.92313 143 GLU L CA 1
ATOM 2756 C C . GLU B 2 143 ? -10.27207 -8.54935 -45.00704 1.000 26.91435 143 GLU L C 1
ATOM 2757 O O . GLU B 2 143 ? -9.77294 -9.50297 -45.61025 1.000 25.41382 143 GLU L O 1
ATOM 2763 N N . ALA B 2 144 ? -11.49019 -8.07730 -45.26718 1.000 25.52589 144 ALA L N 1
ATOM 2764 C CA . ALA B 2 144 ? -12.38177 -8.67564 -46.25123 1.000 25.58524 144 ALA L CA 1
ATOM 2765 C C . ALA B 2 144 ? -13.41855 -7.63788 -46.64243 1.000 28.81836 144 ALA L C 1
ATOM 2766 O O . ALA B 2 144 ? -13.82113 -6.81206 -45.81873 1.000 33.97352 144 ALA L O 1
ATOM 2768 N N . LYS B 2 145 ? -13.84560 -7.68115 -47.90156 1.000 23.11670 145 LYS L N 1
ATOM 2769 C CA . LYS B 2 145 ? -14.89148 -6.79183 -48.39465 1.000 21.96708 145 LYS L CA 1
ATOM 2770 C C . LYS B 2 145 ? -16.10610 -7.63428 -48.75431 1.000 25.57550 145 LYS L C 1
ATOM 2771 O O . LYS B 2 145 ? -15.99441 -8.59564 -49.52332 1.000 24.27900 145 LYS L O 1
ATOM 2777 N N . VAL B 2 146 ? -17.25348 -7.29017 -48.17747 1.000 20.79542 146 VAL L N 1
ATOM 2778 C CA . VAL B 2 146 ? -18.51639 -7.94819 -48.46530 1.000 17.88658 146 VAL L CA 1
ATOM 2779 C C . VAL B 2 146 ? -19.45725 -6.91222 -49.06327 1.000 29.43087 146 VAL L C 1
ATOM 2780 O O . VAL B 2 146 ? -19.56923 -5.79284 -48.54887 1.000 28.71790 146 VAL L O 1
ATOM 2784 N N . GLN B 2 147 ? -20.10918 -7.27271 -50.15779 1.000 22.32441 147 GLN L N 1
ATOM 2785 C CA . GLN B 2 147 ? -21.01827 -6.36952 -50.84024 1.000 28.08697 147 GLN L CA 1
ATOM 2786 C C . GLN B 2 147 ? -22.29891 -7.11739 -51.15656 1.000 27.60985 147 GLN L C 1
ATOM 2787 O O . GLN B 2 147 ? -22.25891 -8.29027 -51.54318 1.000 28.80307 147 GLN L O 1
ATOM 2793 N N . TRP B 2 148 ? -23.42773 -6.44112 -50.96955 1.000 21.69070 148 TRP L N 1
ATOM 2794 C CA . TRP B 2 148 ? -24.73809 -7.00036 -51.26230 1.000 22.58762 148 TRP L CA 1
ATOM 2795 C C . TRP B 2 148 ? -25.24155 -6.44753 -52.58534 1.000 25.04504 148 TRP L C 1
ATOM 2796 O O . TRP B 2 148 ? -25.09610 -5.25513 -52.86848 1.000 26.67667 148 TRP L O 1
ATOM 2807 N N . LYS B 2 149 ? -25.82028 -7.32535 -53.40027 1.000 21.78170 149 LYS L N 1
ATOM 2808 C CA . LYS B 2 149 ? -26.51808 -6.92691 -54.60701 1.000 27.78138 149 LYS L CA 1
ATOM 2809 C C . LYS B 2 149 ? -27.90221 -7.54175 -54.56223 1.000 29.71064 149 LYS L C 1
ATOM 2810 O O . LYS B 2 149 ? -28.05372 -8.71595 -54.20880 1.000 27.99395 149 LYS L O 1
ATOM 2816 N N . VAL B 2 150 ? -28.90457 -6.74264 -54.89623 1.000 31.05660 150 VAL L N 1
ATOM 2817 C CA . VAL B 2 150 ? -30.28482 -7.19240 -55.00138 1.000 28.16464 150 VAL L CA 1
ATOM 2818 C C . VAL B 2 150 ? -30.74180 -6.87546 -56.41488 1.000 26.64871 150 VAL L C 1
ATOM 2819 O O . VAL B 2 150 ? -30.71915 -5.71136 -56.82820 1.000 28.70357 150 VAL L O 1
ATOM 2823 N N . ASP B 2 151 ? -31.11207 -7.91202 -57.16775 1.000 35.97966 151 ASP L N 1
ATOM 2824 C CA . ASP B 2 151 ? -31.36298 -7.78965 -58.60357 1.000 39.41539 151 ASP L CA 1
ATOM 2825 C C . ASP B 2 151 ? -30.21695 -7.04185 -59.28995 1.000 37.54801 151 ASP L C 1
ATOM 2826 O O . ASP B 2 151 ? -30.42649 -6.20273 -60.16964 1.000 38.89755 151 ASP L O 1
ATOM 2831 N N . ASN B 2 152 ? -28.99209 -7.33645 -58.84927 1.000 38.42164 152 ASN L N 1
ATOM 2832 C CA . ASN B 2 152 ? -27.72657 -6.81518 -59.36690 1.000 45.02880 152 ASN L CA 1
ATOM 2833 C C . ASN B 2 152 ? -27.48918 -5.34662 -59.05137 1.000 45.86903 152 ASN L C 1
ATOM 2834 O O . ASN B 2 152 ? -26.54116 -4.75631 -59.58259 1.000 45.55408 152 ASN L O 1
ATOM 2839 N N . ALA B 2 153 ? -28.30223 -4.74022 -58.19620 1.000 44.48035 153 ALA L N 1
ATOM 2840 C CA . ALA B 2 153 ? -28.06800 -3.37827 -57.74136 1.000 41.63117 153 ALA L CA 1
ATOM 2841 C C . ALA B 2 153 ? -27.30043 -3.41635 -56.42630 1.000 36.41556 153 ALA L C 1
ATOM 2842 O O . ALA B 2 153 ? -27.71323 -4.09756 -55.48101 1.000 31.78646 153 ALA L O 1
ATOM 2844 N N . LEU B 2 154 ? -26.18375 -2.68973 -56.37671 1.000 29.71053 154 LEU L N 1
ATOM 2845 C CA . LEU B 2 154 ? -25.37101 -2.62243 -55.16814 1.000 28.95328 154 LEU L CA 1
ATOM 2846 C C . LEU B 2 154 ? -26.14183 -1.97099 -54.02430 1.000 28.90925 154 LEU L C 1
ATOM 2847 O O . LEU B 2 154 ? -26.69169 -0.87605 -54.17147 1.000 28.58814 154 LEU L O 1
ATOM 2852 N N . GLN B 2 155 ? -26.16071 -2.64011 -52.87472 1.000 28.90621 155 GLN L N 1
ATOM 2853 C CA . GLN B 2 155 ? -26.88518 -2.15809 -51.70748 1.000 27.25999 155 GLN L CA 1
ATOM 2854 C C . GLN B 2 155 ? -25.99566 -1.27787 -50.84999 1.000 32.75753 155 GLN L C 1
ATOM 2855 O O . GLN B 2 155 ? -24.79439 -1.52999 -50.71199 1.000 29.57518 155 GLN L O 1
ATOM 2861 N N . SER B 2 156 ? -26.60429 -0.25179 -50.26189 1.000 27.86035 156 SER L N 1
ATOM 2862 C CA . SER B 2 156 ? -25.94911 0.58370 -49.27509 1.000 34.57076 156 SER L CA 1
ATOM 2863 C C . SER B 2 156 ? -26.91930 0.84655 -48.13434 1.000 32.68220 156 SER L C 1
ATOM 2864 O O . SER B 2 156 ? -28.09811 1.12608 -48.36885 1.000 29.57494 156 SER L O 1
ATOM 2867 N N . GLY B 2 157 ? -26.42895 0.73246 -46.90330 1.000 29.18963 157 GLY L N 1
ATOM 2868 C CA . GLY B 2 157 ? -27.14484 1.25447 -45.75638 1.000 32.20129 157 GLY L CA 1
ATOM 2869 C C . GLY B 2 157 ? -28.07636 0.29589 -45.04241 1.000 30.80830 157 GLY L C 1
ATOM 2870 O O . GLY B 2 157 ? -28.73116 0.70553 -44.07254 1.000 32.09812 157 GLY L O 1
ATOM 2871 N N . ASN B 2 158 ? -28.14236 -0.96442 -45.45942 1.000 21.31128 158 ASN L N 1
ATOM 2872 C CA . ASN B 2 158 ? -29.11129 -1.90243 -44.89640 1.000 20.39153 158 ASN L CA 1
ATOM 2873 C C . ASN B 2 158 ? -28.44831 -3.20085 -44.44107 1.000 20.12295 158 ASN L C 1
ATOM 2874 O O . ASN B 2 158 ? -29.09998 -4.24934 -44.37127 1.000 20.72301 158 ASN L O 1
ATOM 2879 N N . SER B 2 159 ? -27.16655 -3.15775 -44.08618 1.000 21.74438 159 SER L N 1
ATOM 2880 C CA . SER B 2 159 ? -26.49328 -4.36056 -43.62381 1.000 17.23866 159 SER L CA 1
ATOM 2881 C C . SER B 2 159 ? -25.55147 -4.03736 -42.46808 1.000 19.09301 159 SER L C 1
ATOM 2882 O O . SER B 2 159 ? -25.10043 -2.90130 -42.30251 1.000 18.77712 159 SER L O 1
ATOM 2885 N N . GLN B 2 160 ? -25.26709 -5.06461 -41.65523 1.000 17.18987 160 GLN L N 1
ATOM 2886 C CA . GLN B 2 160 ? -24.36783 -4.95679 -40.51381 1.000 17.55258 160 GLN L CA 1
ATOM 2887 C C . GLN B 2 160 ? -23.44781 -6.16378 -40.47678 1.000 17.80392 160 GLN L C 1
ATOM 2888 O O . GLN B 2 160 ? -23.88590 -7.28674 -40.74238 1.000 20.03742 160 GLN L O 1
ATOM 2894 N N . GLU B 2 161 ? -22.18466 -5.93316 -40.10848 1.000 16.33873 161 GLU L N 1
ATOM 2895 C CA . GLU B 2 161 ? -21.18272 -6.99080 -40.04576 1.000 15.10262 161 GLU L CA 1
ATOM 2896 C C . GLU B 2 161 ? -20.76958 -7.27585 -38.60971 1.000 18.93870 161 GLU L C 1
ATOM 2897 O O . GLU B 2 161 ? -20.81659 -6.39780 -37.74169 1.000 20.79507 161 GLU L O 1
ATOM 2903 N N . SER B 2 162 ? -20.32867 -8.51498 -38.37572 1.000 16.44952 162 SER L N 1
ATOM 2904 C CA . SER B 2 162 ? -19.73264 -8.88554 -37.10231 1.000 15.69466 162 SER L CA 1
ATOM 2905 C C . SER B 2 162 ? -18.64992 -9.91743 -37.36295 1.000 15.14154 162 SER L C 1
ATOM 2906 O O . SER B 2 162 ? -18.87204 -10.85331 -38.12831 1.000 19.18262 162 SER L O 1
ATOM 2909 N N . VAL B 2 163 ? -17.50214 -9.76273 -36.72042 1.000 15.18362 163 VAL L N 1
ATOM 2910 C CA . VAL B 2 163 ? -16.38900 -10.68576 -36.90855 1.000 16.60698 163 VAL L CA 1
ATOM 2911 C C . VAL B 2 163 ? -16.12119 -11.36831 -35.57360 1.000 15.83614 163 VAL L C 1
ATOM 2912 O O . VAL B 2 163 ? -16.32023 -10.77285 -34.51041 1.000 16.63849 163 VAL L O 1
ATOM 2916 N N . THR B 2 164 ? -15.73470 -12.63777 -35.62662 1.000 18.52454 164 THR L N 1
ATOM 2917 C CA . THR B 2 164 ? -15.44804 -13.36240 -34.40393 1.000 21.30560 164 THR L CA 1
ATOM 2918 C C . THR B 2 164 ? -14.07791 -12.97461 -33.86542 1.000 20.31152 164 THR L C 1
ATOM 2919 O O . THR B 2 164 ? -13.24996 -12.36544 -34.54823 1.000 20.48177 164 THR L O 1
ATOM 2923 N N . GLU B 2 165 ? -13.83839 -13.35523 -32.62128 1.000 18.02431 165 GLU L N 1
ATOM 2924 C CA . GLU B 2 165 ? -12.47092 -13.43884 -32.14798 1.000 20.46851 165 GLU L CA 1
ATOM 2925 C C . GLU B 2 165 ? -11.71742 -14.48767 -32.95684 1.000 20.84972 165 GLU L C 1
ATOM 2926 O O . GLU B 2 165 ? -12.30834 -15.31908 -33.65106 1.000 17.80657 165 GLU L O 1
ATOM 2932 N N . GLN B 2 166 ? -10.39492 -14.44759 -32.84327 1.000 20.97227 166 GLN L N 1
ATOM 2933 C CA . GLN B 2 166 ? -9.54542 -15.41303 -33.52136 1.000 18.38852 166 GLN L CA 1
ATOM 2934 C C . GLN B 2 166 ? -9.78276 -16.80543 -32.94834 1.000 21.19862 166 GLN L C 1
ATOM 2935 O O . GLN B 2 166 ? -10.00181 -16.97214 -31.74831 1.000 19.54285 166 GLN L O 1
ATOM 2941 N N . ASP B 2 167 ? -9.74718 -17.80551 -33.81750 1.000 17.26346 167 ASP L N 1
ATOM 2942 C CA . ASP B 2 167 ? -10.07960 -19.16578 -33.42255 1.000 17.63330 167 ASP L CA 1
ATOM 2943 C C . ASP B 2 167 ? -8.93536 -19.79977 -32.64169 1.000 21.28971 167 ASP L C 1
ATOM 2944 O O . ASP B 2 167 ? -7.76538 -19.69128 -33.02552 1.000 21.43629 167 ASP L O 1
ATOM 2949 N N . SER B 2 168 ? -9.28133 -20.48090 -31.54542 1.000 19.83008 168 SER L N 1
ATOM 2950 C CA . SER B 2 168 ? -8.25058 -21.04344 -30.68366 1.000 20.93170 168 SER L CA 1
ATOM 2951 C C . SER B 2 168 ? -7.59208 -22.28246 -31.27800 1.000 21.71398 168 SER L C 1
ATOM 2952 O O . SER B 2 168 ? -6.53632 -22.68792 -30.78428 1.000 22.92191 168 SER L O 1
ATOM 2955 N N . LYS B 2 169 ? -8.15586 -22.86822 -32.33506 1.000 23.54945 169 LYS L N 1
ATOM 2956 C CA . LYS B 2 169 ? -7.56774 -24.04320 -32.96808 1.000 23.29851 169 LYS L CA 1
ATOM 2957 C C . LYS B 2 169 ? -6.77098 -23.72041 -34.22734 1.000 23.86957 169 LYS L C 1
ATOM 2958 O O . LYS B 2 169 ? -5.66168 -24.23776 -34.38778 1.000 24.73215 169 LYS L O 1
ATOM 2964 N N . ASP B 2 170 ? -7.31677 -22.91317 -35.14581 1.000 26.43021 170 ASP L N 1
ATOM 2965 C CA . ASP B 2 170 ? -6.65166 -22.66545 -36.42756 1.000 29.33455 170 ASP L CA 1
ATOM 2966 C C . ASP B 2 170 ? -6.32373 -21.19849 -36.68589 1.000 24.29095 170 ASP L C 1
ATOM 2967 O O . ASP B 2 170 ? -5.84531 -20.86869 -37.77900 1.000 24.20965 170 ASP L O 1
ATOM 2972 N N . SER B 2 171 ? -6.57918 -20.31759 -35.72737 1.000 20.38483 171 SER L N 1
ATOM 2973 C CA . SER B 2 171 ? -6.15318 -18.91883 -35.74501 1.000 22.75683 171 SER L CA 1
ATOM 2974 C C . SER B 2 171 ? -6.84984 -18.08748 -36.82118 1.000 22.70403 171 SER L C 1
ATOM 2975 O O . SER B 2 171 ? -6.35865 -17.01505 -37.18948 1.000 24.04297 171 SER L O 1
ATOM 2978 N N . THR B 2 172 ? -7.98345 -18.54600 -37.33803 1.000 18.79974 172 THR L N 1
ATOM 2979 C CA . THR B 2 172 ? -8.71100 -17.82431 -38.36929 1.000 19.49236 172 THR L CA 1
ATOM 2980 C C . THR B 2 172 ? -9.80014 -16.94971 -37.75199 1.000 21.27037 172 THR L C 1
ATOM 2981 O O . THR B 2 172 ? -10.06098 -16.97518 -36.54728 1.000 16.89421 172 THR L O 1
ATOM 2985 N N . TYR B 2 173 ? -10.48570 -16.21588 -38.62186 1.000 21.25779 173 TYR L N 1
ATOM 2986 C CA . TYR B 2 173 ? -11.64098 -15.40681 -38.26821 1.000 22.38570 173 TYR L CA 1
ATOM 2987 C C . TYR B 2 173 ? -12.84050 -15.88561 -39.07268 1.000 18.09817 173 TYR L C 1
ATOM 2988 O O . TYR B 2 173 ? -12.69172 -16.52018 -40.11888 1.000 17.75253 173 TYR L O 1
ATOM 2997 N N . SER B 2 174 ? -14.03559 -15.56271 -38.58427 1.000 17.13981 174 SER L N 1
ATOM 2998 C CA . SER B 2 174 ? -15.25202 -15.73724 -39.36237 1.000 15.04581 174 SER L CA 1
ATOM 2999 C C . SER B 2 174 ? -16.02792 -14.43465 -39.28205 1.000 17.63099 174 SER L C 1
ATOM 3000 O O . SER B 2 174 ? -15.81023 -13.62216 -38.38247 1.000 15.69584 174 SER L O 1
ATOM 3003 N N . LEU B 2 175 ? -16.90149 -14.21174 -40.25769 1.000 16.19107 175 LEU L N 1
ATOM 3004 C CA . LEU B 2 175 ? -17.56952 -12.92188 -40.34842 1.000 16.33832 175 LEU L CA 1
ATOM 3005 C C . LEU B 2 175 ? -18.96096 -13.13817 -40.91046 1.000 19.93302 175 LEU L C 1
ATOM 3006 O O . LEU B 2 175 ? -19.13409 -13.87181 -41.87978 1.000 19.58736 175 LEU L O 1
ATOM 3011 N N . SER B 2 176 ? -19.94130 -12.46357 -40.33262 1.000 16.97319 176 SER L N 1
ATOM 3012 C CA . SER B 2 176 ? -21.25791 -12.43462 -40.93565 1.000 15.24364 176 SER L CA 1
ATOM 3013 C C . SER B 2 176 ? -21.56978 -11.02377 -41.40602 1.000 17.17208 176 SER L C 1
ATOM 3014 O O . SER B 2 176 ? -21.10149 -10.03431 -40.83607 1.000 17.48609 176 SER L O 1
ATOM 3017 N N . SER B 2 177 ? -22.35167 -10.94851 -42.47195 1.000 16.10692 177 SER L N 1
ATOM 3018 C CA . SER B 2 177 ? -22.97534 -9.70972 -42.90762 1.000 17.02601 177 SER L CA 1
ATOM 3019 C C . SER B 2 177 ? -24.45078 -10.01483 -43.04673 1.000 19.37632 177 SER L C 1
ATOM 3020 O O . SER B 2 177 ? -24.81372 -11.01176 -43.67952 1.000 17.45441 177 SER L O 1
ATOM 3023 N N . THR B 2 178 ? -25.28991 -9.19998 -42.40876 1.000 16.68774 178 THR L N 1
ATOM 3024 C CA . THR B 2 178 ? -26.72313 -9.43794 -42.37265 1.000 18.60418 178 THR L CA 1
ATOM 3025 C C . THR B 2 178 ? -27.42778 -8.28184 -43.06325 1.000 17.98265 178 THR L C 1
ATOM 3026 O O . THR B 2 178 ? -27.30341 -7.12955 -42.63444 1.000 18.81158 178 THR L O 1
ATOM 3030 N N . LEU B 2 179 ? -28.14769 -8.59330 -44.13336 1.000 21.28763 179 LEU L N 1
ATOM 3031 C CA . LEU B 2 179 ? -28.96498 -7.62002 -44.84956 1.000 21.16023 179 LEU L CA 1
ATOM 3032 C C . LEU B 2 179 ? -30.39006 -7.68518 -44.30584 1.000 21.01735 179 LEU L C 1
ATOM 3033 O O . LEU B 2 179 ? -30.98598 -8.76187 -44.25688 1.000 20.33545 179 LEU L O 1
ATOM 3038 N N . THR B 2 180 ? -30.93558 -6.54610 -43.88762 1.000 21.66927 180 THR L N 1
ATOM 3039 C CA . THR B 2 180 ? -32.26395 -6.51275 -43.28454 1.000 22.18803 180 THR L CA 1
ATOM 3040 C C . THR B 2 180 ? -33.18120 -5.66218 -44.15455 1.000 22.55521 180 THR L C 1
ATOM 3041 O O . THR B 2 180 ? -32.86509 -4.50377 -44.44384 1.000 21.53630 180 THR L O 1
ATOM 3045 N N . LEU B 2 181 ? -34.31032 -6.24449 -44.56719 1.000 21.07534 181 LEU L N 1
ATOM 3046 C CA . LEU B 2 181 ? -35.31059 -5.58174 -45.39121 1.000 22.78575 181 LEU L CA 1
ATOM 3047 C C . LEU B 2 181 ? -36.69451 -5.87231 -44.83334 1.000 25.36839 181 LEU L C 1
ATOM 3048 O O . LEU B 2 181 ? -36.92017 -6.88860 -44.17601 1.000 25.75919 181 LEU L O 1
ATOM 3053 N N . SER B 2 182 ? -37.63482 -4.98038 -45.11951 1.000 28.38196 182 SER L N 1
ATOM 3054 C CA . SER B 2 182 ? -39.01967 -5.31422 -44.84239 1.000 26.82571 182 SER L CA 1
ATOM 3055 C C . SER B 2 182 ? -39.43513 -6.47938 -45.73316 1.000 26.82635 182 SER L C 1
ATOM 3056 O O . SER B 2 182 ? -38.85191 -6.71458 -46.79201 1.000 28.76067 182 SER L O 1
ATOM 3059 N N . LYS B 2 183 ? -40.44618 -7.23027 -45.28326 1.000 28.10581 183 LYS L N 1
ATOM 3060 C CA . LYS B 2 183 ? -40.95758 -8.32333 -46.10510 1.000 27.48669 183 LYS L CA 1
ATOM 3061 C C . LYS B 2 183 ? -41.40006 -7.81936 -47.47051 1.000 28.01134 183 LYS L C 1
ATOM 3062 O O . LYS B 2 183 ? -41.10179 -8.44033 -48.49943 1.000 32.34260 183 LYS L O 1
ATOM 3068 N N . ALA B 2 184 ? -42.10100 -6.68501 -47.49976 1.000 29.00072 184 ALA L N 1
ATOM 3069 C CA . ALA B 2 184 ? -42.60182 -6.15195 -48.76399 1.000 30.87900 184 ALA L CA 1
ATOM 3070 C C . ALA B 2 184 ? -41.45955 -5.86391 -49.73215 1.000 35.20781 184 ALA L C 1
ATOM 3071 O O . ALA B 2 184 ? -41.52813 -6.22303 -50.91276 1.000 36.75491 184 ALA L O 1
ATOM 3073 N N . ASP B 2 185 ? -40.39571 -5.21420 -49.24962 1.000 32.33863 185 ASP L N 1
ATOM 3074 C CA . ASP B 2 185 ? -39.22766 -4.99469 -50.09710 1.000 30.72288 185 ASP L CA 1
ATOM 3075 C C . ASP B 2 185 ? -38.60952 -6.31245 -50.53183 1.000 29.14304 185 ASP L C 1
ATOM 3076 O O . ASP B 2 185 ? -38.20090 -6.46058 -51.68825 1.000 31.18660 185 ASP L O 1
ATOM 3081 N N . TYR B 2 186 ? -38.50549 -7.27513 -49.60854 1.000 30.58737 186 TYR L N 1
ATOM 3082 C CA . TYR B 2 186 ? -37.91940 -8.56393 -49.95880 1.000 31.25920 186 TYR L CA 1
ATOM 3083 C C . TYR B 2 186 ? -38.71261 -9.23845 -51.07017 1.000 34.72229 186 TYR L C 1
ATOM 3084 O O . TYR B 2 186 ? -38.13115 -9.77882 -52.01861 1.000 35.84336 186 TYR L O 1
ATOM 3093 N N . GLU B 2 187 ? -40.04489 -9.18391 -50.99009 1.000 35.60346 187 GLU L N 1
ATOM 3094 C CA . GLU B 2 187 ? -40.89129 -9.83083 -51.98563 1.000 37.34892 187 GLU L CA 1
ATOM 3095 C C . GLU B 2 187 ? -40.87053 -9.13201 -53.34221 1.000 41.66299 187 GLU L C 1
ATOM 3096 O O . GLU B 2 187 ? -41.33564 -9.72314 -54.32343 1.000 42.38787 187 GLU L O 1
ATOM 3102 N N . LYS B 2 188 ? -40.35856 -7.90383 -53.43154 1.000 42.62366 188 LYS L N 1
ATOM 3103 C CA . LYS B 2 188 ? -40.32279 -7.18036 -54.70064 1.000 41.22961 188 LYS L CA 1
ATOM 3104 C C . LYS B 2 188 ? -39.09589 -7.50342 -55.54202 1.000 33.77164 188 LYS L C 1
ATOM 3105 O O . LYS B 2 188 ? -38.96602 -6.96842 -56.64534 1.000 40.39438 188 LYS L O 1
ATOM 3107 N N . HIS B 2 189 ? -38.18480 -8.34509 -55.05542 1.000 33.90858 189 HIS L N 1
ATOM 3108 C CA . HIS B 2 189 ? -36.96945 -8.65986 -55.79086 1.000 35.89876 189 HIS L CA 1
ATOM 3109 C C . HIS B 2 189 ? -36.74931 -10.16451 -55.80913 1.000 34.23220 189 HIS L C 1
ATOM 3110 O O . HIS B 2 189 ? -37.35073 -10.91323 -55.03798 1.000 30.28665 189 HIS L O 1
ATOM 3117 N N . LYS B 2 190 ? -35.88083 -10.60263 -56.71576 1.000 33.20123 190 LYS L N 1
ATOM 3118 C CA . LYS B 2 190 ? -35.66777 -12.02103 -56.95277 1.000 33.36924 190 LYS L CA 1
ATOM 3119 C C . LYS B 2 190 ? -34.27756 -12.48808 -56.55469 1.000 31.78154 190 LYS L C 1
ATOM 3120 O O . LYS B 2 190 ? -34.14494 -13.49217 -55.84984 1.000 28.29385 190 LYS L O 1
ATOM 3126 N N . VAL B 2 191 ? -33.23494 -11.78314 -56.97726 1.000 28.99942 191 VAL L N 1
ATOM 3127 C CA . VAL B 2 191 ? -31.86396 -12.26667 -56.85323 1.000 32.77584 191 VAL L CA 1
ATOM 3128 C C . VAL B 2 191 ? -31.19639 -11.56145 -55.68234 1.000 30.27812 191 VAL L C 1
ATOM 3129 O O . VAL B 2 191 ? -31.09763 -10.32828 -55.66230 1.000 33.89513 191 VAL L O 1
ATOM 3133 N N . TYR B 2 192 ? -30.72615 -12.34778 -54.71620 1.000 24.96987 192 TYR L N 1
ATOM 3134 C CA . TYR B 2 192 ? -30.02292 -11.84955 -53.54021 1.000 24.79649 192 TYR L CA 1
ATOM 3135 C C . TYR B 2 192 ? -28.62749 -12.44320 -53.55039 1.000 29.22285 192 TYR L C 1
ATOM 3136 O O . TYR B 2 192 ? -28.47669 -13.66656 -53.58455 1.000 27.99980 192 TYR L O 1
ATOM 3145 N N . ALA B 2 193 ? -27.61374 -11.58385 -53.53439 1.000 27.57918 193 ALA L N 1
ATOM 3146 C CA . ALA B 2 193 ? -26.25201 -12.04007 -53.73254 1.000 20.59592 193 ALA L CA 1
ATOM 3147 C C . ALA B 2 193 ? -25.31741 -11.28328 -52.81430 1.000 25.87456 193 ALA L C 1
ATOM 3148 O O . ALA B 2 193 ? -25.45934 -10.07055 -52.63229 1.000 23.34789 193 ALA L O 1
ATOM 3150 N N . CYS B 2 194 ? -24.35260 -12.00789 -52.25816 1.000 22.04533 194 CYS L N 1
ATOM 3151 C CA A CYS B 2 194 ? -23.26475 -11.46109 -51.46214 0.500 23.63364 194 CYS L CA 1
ATOM 3152 C CA C CYS B 2 194 ? -23.26938 -11.38346 -51.51191 0.500 23.55645 194 CYS L CA 1
ATOM 3153 C C . CYS B 2 194 ? -21.95758 -11.69026 -52.21515 1.000 25.63822 194 CYS L C 1
ATOM 3154 O O . CYS B 2 194 ? -21.70942 -12.81734 -52.66533 1.000 23.65310 194 CYS L O 1
ATOM 3159 N N . GLU B 2 195 ? -21.14391 -10.64864 -52.37046 1.000 23.53578 195 GLU L N 1
ATOM 3160 C CA . GLU B 2 195 ? -19.90343 -10.73970 -53.12959 1.000 24.38663 195 GLU L CA 1
ATOM 3161 C C . GLU B 2 195 ? -18.74147 -10.47119 -52.18685 1.000 25.54882 195 GLU L C 1
ATOM 3162 O O . GLU B 2 195 ? -18.71278 -9.43938 -51.50770 1.000 24.99072 195 GLU L O 1
ATOM 3168 N N . VAL B 2 196 ? -17.80104 -11.40961 -52.13351 1.000 25.26258 196 VAL L N 1
ATOM 3169 C CA . VAL B 2 196 ? -16.75708 -11.43572 -51.12006 1.000 19.99839 196 VAL L CA 1
ATOM 3170 C C . VAL B 2 196 ? -15.39941 -11.27353 -51.79404 1.000 21.47719 196 VAL L C 1
ATOM 3171 O O . VAL B 2 196 ? -15.01958 -12.08864 -52.64525 1.000 20.44898 196 VAL L O 1
ATOM 3175 N N . THR B 2 197 ? -14.64881 -10.26439 -51.36515 1.000 23.21780 197 THR L N 1
ATOM 3176 C CA . THR B 2 197 ? -13.27159 -10.05128 -51.78670 1.000 23.49959 197 THR L CA 1
ATOM 3177 C C . THR B 2 197 ? -12.33649 -10.32528 -50.61085 1.000 22.49060 197 THR L C 1
ATOM 3178 O O . THR B 2 197 ? -12.56374 -9.82766 -49.50144 1.000 24.64519 197 THR L O 1
ATOM 3182 N N . HIS B 2 198 ? -11.29466 -11.11911 -50.85104 1.000 23.77786 198 HIS L N 1
ATOM 3183 C CA . HIS B 2 198 ? -10.34187 -11.47001 -49.80810 1.000 18.53604 198 HIS L CA 1
ATOM 3184 C C . HIS B 2 198 ? -9.03925 -11.91818 -50.46097 1.000 23.02861 198 HIS L C 1
ATOM 3185 O O . HIS B 2 198 ? -9.05154 -12.55823 -51.51079 1.000 24.19207 198 HIS L O 1
ATOM 3192 N N . GLN B 2 199 ? -7.92247 -11.59171 -49.80273 1.000 25.16511 199 GLN L N 1
ATOM 3193 C CA . GLN B 2 199 ? -6.58860 -11.87459 -50.33674 1.000 31.85199 199 GLN L CA 1
ATOM 3194 C C . GLN B 2 199 ? -6.39594 -13.34714 -50.69186 1.000 28.19994 199 GLN L C 1
ATOM 3195 O O . GLN B 2 199 ? -5.60261 -13.67042 -51.58436 1.000 25.62463 199 GLN L O 1
ATOM 3201 N N . GLY B 2 200 ? -7.08139 -14.25513 -50.00066 1.000 25.61355 200 GLY L N 1
ATOM 3202 C CA . GLY B 2 200 ? -6.89155 -15.66760 -50.28720 1.000 23.26778 200 GLY L CA 1
ATOM 3203 C C . GLY B 2 200 ? -7.66816 -16.19775 -51.46985 1.000 25.58736 200 GLY L C 1
ATOM 3204 O O . GLY B 2 200 ? -7.47857 -17.35711 -51.85899 1.000 24.66870 200 GLY L O 1
ATOM 3205 N N . LEU B 2 201 ? -8.55214 -15.38390 -52.03055 1.000 23.55114 201 LEU L N 1
ATOM 3206 C CA . LEU B 2 201 ? -9.33833 -15.74300 -53.19917 1.000 22.25348 201 LEU L CA 1
ATOM 3207 C C . LEU B 2 201 ? -8.68380 -15.14428 -54.43142 1.000 22.75741 201 LEU L C 1
ATOM 3208 O O . LEU B 2 201 ? -8.26729 -13.98366 -54.41022 1.000 30.60624 201 LEU L O 1
ATOM 3213 N N . SER B 2 202 ? -8.60874 -15.92720 -55.51286 1.000 24.97902 202 SER L N 1
ATOM 3214 C CA . SER B 2 202 ? -8.00659 -15.39328 -56.73178 1.000 28.36721 202 SER L CA 1
ATOM 3215 C C . SER B 2 202 ? -8.86927 -14.29987 -57.36106 1.000 30.37221 202 SER L C 1
ATOM 3216 O O . SER B 2 202 ? -8.33351 -13.33863 -57.92969 1.000 30.78697 202 SER L O 1
ATOM 3219 N N . SER B 2 203 ? -10.18892 -14.42274 -57.27197 1.000 29.23966 203 SER L N 1
ATOM 3220 C CA . SER B 2 203 ? -11.11508 -13.39407 -57.72521 1.000 29.91705 203 SER L CA 1
ATOM 3221 C C . SER B 2 203 ? -12.30980 -13.38723 -56.78272 1.000 27.58080 203 SER L C 1
ATOM 3222 O O . SER B 2 203 ? -12.54118 -14.37066 -56.07151 1.000 24.07992 203 SER L O 1
ATOM 3225 N N . PRO B 2 204 ? -13.08372 -12.29434 -56.74729 1.000 23.65247 204 PRO L N 1
ATOM 3226 C CA . PRO B 2 204 ? -14.20341 -12.22340 -55.79760 1.000 21.73629 204 PRO L CA 1
ATOM 3227 C C . PRO B 2 204 ? -15.18538 -13.36673 -56.00756 1.000 27.79695 204 PRO L C 1
ATOM 3228 O O . PRO B 2 204 ? -15.40739 -13.81849 -57.13311 1.000 33.20210 204 PRO L O 1
ATOM 3232 N N . VAL B 2 205 ? -15.75536 -13.85569 -54.90610 1.000 24.45342 205 VAL L N 1
ATOM 3233 C CA . VAL B 2 205 ? -16.72707 -14.93918 -54.94961 1.000 26.04057 205 VAL L CA 1
ATOM 3234 C C . VAL B 2 205 ? -18.10298 -14.35519 -54.68229 1.000 27.74468 205 VAL L C 1
ATOM 3235 O O . VAL B 2 205 ? -18.26048 -13.47333 -53.83100 1.000 26.22873 205 VAL L O 1
ATOM 3239 N N . THR B 2 206 ? -19.09342 -14.83640 -55.42189 1.000 24.44537 206 THR L N 1
ATOM 3240 C CA . THR B 2 206 ? -20.47751 -14.43516 -55.22764 1.000 25.69651 206 THR L CA 1
ATOM 3241 C C . THR B 2 206 ? -21.28470 -15.67276 -54.86877 1.000 23.76773 206 THR L C 1
ATOM 3242 O O . THR B 2 206 ? -21.17624 -16.70787 -55.53639 1.000 26.24104 206 THR L O 1
ATOM 3246 N N . LYS B 2 207 ? -22.05419 -15.57449 -53.79485 1.000 19.66274 207 LYS L N 1
ATOM 3247 C CA . LYS B 2 207 ? -23.06256 -16.56320 -53.44174 1.000 23.80582 207 LYS L CA 1
ATOM 3248 C C . LYS B 2 207 ? -24.41618 -15.88797 -53.57339 1.000 24.55739 207 LYS L C 1
ATOM 3249 O O . LYS B 2 207 ? -24.59931 -14.76681 -53.09306 1.000 24.03088 207 LYS L O 1
ATOM 3255 N N . SER B 2 208 ? -25.35695 -16.55010 -54.22884 1.000 24.69073 208 SER L N 1
ATOM 3256 C CA . SER B 2 208 ? -26.64028 -15.91098 -54.45013 1.000 27.09701 208 SER L CA 1
ATOM 3257 C C . SER B 2 208 ? -27.73600 -16.95601 -54.40343 1.000 28.68577 208 SER L C 1
ATOM 3258 O O . SER B 2 208 ? -27.48909 -18.14699 -54.58366 1.000 29.54345 208 SER L O 1
ATOM 3261 N N . PHE B 2 209 ? -28.95534 -16.49643 -54.15295 1.000 26.98378 209 PHE L N 1
ATOM 3262 C CA . PHE B 2 209 ? -30.12200 -17.34281 -54.32426 1.000 24.46888 209 PHE L CA 1
ATOM 3263 C C . PHE B 2 209 ? -31.21466 -16.54076 -55.01330 1.000 25.68068 209 PHE L C 1
ATOM 3264 O O . PHE B 2 209 ? -31.17950 -15.30747 -55.05685 1.000 25.27082 209 PHE L O 1
ATOM 3272 N N . ASN B 2 210 ? -32.18924 -17.26004 -55.55700 1.000 27.42962 210 ASN L N 1
ATOM 3273 C CA . ASN B 2 210 ? -33.40541 -16.66114 -56.08782 1.000 35.27028 210 ASN L CA 1
ATOM 3274 C C . ASN B 2 210 ? -34.50859 -16.84629 -55.06166 1.000 36.75865 210 ASN L C 1
ATOM 3275 O O . ASN B 2 210 ? -34.71094 -17.95877 -54.56543 1.000 43.65835 210 ASN L O 1
ATOM 3280 N N . ARG B 2 211 ? -35.20949 -15.76156 -54.74321 1.000 33.83518 211 ARG L N 1
ATOM 3281 C CA . ARG B 2 211 ? -36.29003 -15.83464 -53.77007 1.000 35.23493 211 ARG L CA 1
ATOM 3282 C C . ARG B 2 211 ? -37.32232 -16.85626 -54.22519 1.000 42.06109 211 ARG L C 1
ATOM 3283 O O . ARG B 2 211 ? -37.77018 -16.83245 -55.37466 1.000 47.08101 211 ARG L O 1
ATOM 3291 N N . GLY B 2 212 ? -37.66957 -17.77918 -53.33031 1.000 46.79915 212 GLY L N 1
ATOM 3292 C CA . GLY B 2 212 ? -38.58732 -18.84953 -53.66892 1.000 59.95320 212 GLY L CA 1
ATOM 3293 C C . GLY B 2 212 ? -37.90198 -20.13819 -54.08054 1.000 68.47764 212 GLY L C 1
ATOM 3294 O O . GLY B 2 212 ? -38.37455 -21.23052 -53.75026 1.000 71.40971 212 GLY L O 1
ATOM 3295 N N . GLU B 2 213 ? -36.78729 -20.02725 -54.79840 1.000 70.85224 213 GLU L N 1
ATOM 3296 C CA . GLU B 2 213 ? -36.06674 -21.19834 -55.28798 1.000 79.07459 213 GLU L CA 1
ATOM 3297 C C . GLU B 2 213 ? -35.04386 -21.69320 -54.27183 1.000 78.89553 213 GLU L C 1
ATOM 3298 O O . GLU B 2 213 ? -35.36805 -22.48624 -53.38473 1.000 80.09420 213 GLU L O 1
ATOM 3304 N N . GLU C 3 1 ? -11.78703 -21.36388 11.73504 1.000 57.12063 81 GLU A N 1
ATOM 3305 C CA . GLU C 3 1 ? -11.12615 -20.11097 11.38809 1.000 54.73807 81 GLU A CA 1
ATOM 3306 C C . GLU C 3 1 ? -11.02258 -19.93753 9.87990 1.000 49.24646 81 GLU A C 1
ATOM 3307 O O . GLU C 3 1 ? -11.05030 -20.91307 9.12813 1.000 45.30863 81 GLU A O 1
ATOM 3313 N N . ASP C 3 2 ? -10.90905 -18.68404 9.44355 1.000 42.36317 82 ASP A N 1
ATOM 3314 C CA . ASP C 3 2 ? -10.70412 -18.35968 8.04473 1.000 38.14425 82 ASP A CA 1
ATOM 3315 C C . ASP C 3 2 ? -9.28841 -17.80416 7.86164 1.000 38.21815 82 ASP A C 1
ATOM 3316 O O . ASP C 3 2 ? -8.43153 -17.95540 8.74472 1.000 41.32459 82 ASP A O 1
ATOM 3321 N N . ASN C 3 3 ? -9.03910 -17.16428 6.71680 1.000 38.57702 83 ASN A N 1
ATOM 3322 C CA . ASN C 3 3 ? -7.72171 -16.61434 6.43226 1.000 37.83695 83 ASN A CA 1
ATOM 3323 C C . ASN C 3 3 ? -7.65940 -15.10067 6.61908 1.000 41.45998 83 ASN A C 1
ATOM 3324 O O . ASN C 3 3 ? -6.78788 -14.44575 6.03394 1.000 39.74595 83 ASN A O 1
ATOM 3329 N N . GLU C 3 4 ? -8.53913 -14.53149 7.45018 1.000 40.12851 84 GLU A N 1
ATOM 3330 C CA . GLU C 3 4 ? -8.50792 -13.08574 7.62517 1.000 37.46576 84 GLU A CA 1
ATOM 3331 C C . GLU C 3 4 ? -7.21786 -12.63932 8.29973 1.000 43.79903 84 GLU A C 1
ATOM 3332 O O . GLU C 3 4 ? -6.65563 -11.59700 7.94198 1.000 43.88770 84 GLU A O 1
ATOM 3338 N N . LYS C 3 5 ? -6.72564 -13.42106 9.26657 1.000 46.23146 85 LYS A N 1
ATOM 3339 C CA . LYS C 3 5 ? -5.49638 -13.04627 9.95781 1.000 49.94708 85 LYS A CA 1
ATOM 3340 C C . LYS C 3 5 ? -4.30635 -13.06382 9.00506 1.000 47.61713 85 LYS A C 1
ATOM 3341 O O . LYS C 3 5 ? -3.44178 -12.18246 9.06951 1.000 50.31855 85 LYS A O 1
ATOM 3347 N N . LEU C 3 6 ? -4.25901 -14.04613 8.09676 1.000 43.37629 86 LEU A N 1
ATOM 3348 C CA . LEU C 3 6 ? -3.18669 -14.09761 7.10786 1.000 45.58733 86 LEU A CA 1
ATOM 3349 C C . LEU C 3 6 ? -3.20544 -12.87246 6.20524 1.000 46.11698 86 LEU A C 1
ATOM 3350 O O . LEU C 3 6 ? -2.15183 -12.30547 5.88950 1.000 46.11568 86 LEU A O 1
ATOM 3355 N N . ARG C 3 7 ? -4.39283 -12.45492 5.77344 1.000 41.77719 87 ARG A N 1
ATOM 3356 C CA . ARG C 3 7 ? -4.52037 -11.39958 4.78265 1.000 43.08832 87 ARG A CA 1
ATOM 3357 C C . ARG C 3 7 ? -4.60672 -10.01108 5.39574 1.000 44.26614 87 ARG A C 1
ATOM 3358 O O . ARG C 3 7 ? -4.53025 -9.02208 4.65984 1.000 45.21312 87 ARG A O 1
ATOM 3366 N N . LYS C 3 8 ? -4.75203 -9.91941 6.71755 1.000 44.10612 88 LYS A N 1
ATOM 3367 C CA . LYS C 3 8 ? -4.82523 -8.61868 7.37942 1.000 47.77101 88 LYS A CA 1
ATOM 3368 C C . LYS C 3 8 ? -3.63054 -7.72195 7.07706 1.000 50.17813 88 LYS A C 1
ATOM 3369 O O . LYS C 3 8 ? -3.84454 -6.53058 6.79185 1.000 49.68748 88 LYS A O 1
ATOM 3375 N N . PRO C 3 9 ? -2.37593 -8.19327 7.12240 1.000 51.90253 89 PRO A N 1
ATOM 3376 C CA . PRO C 3 9 ? -1.26069 -7.28557 6.80777 1.000 53.62605 89 PRO A CA 1
ATOM 3377 C C . PRO C 3 9 ? -1.33951 -6.69647 5.41281 1.000 52.25992 89 PRO A C 1
ATOM 3378 O O . PRO C 3 9 ? -0.80959 -5.60399 5.17735 1.000 52.82968 89 PRO A O 1
ATOM 3382 N N . LYS C 3 10 ? -1.98696 -7.38466 4.47395 1.000 48.32422 90 LYS A N 1
ATOM 3383 C CA . LYS C 3 10 ? -2.10396 -6.84311 3.12885 1.000 47.88883 90 LYS A CA 1
ATOM 3384 C C . LYS C 3 10 ? -3.08625 -5.68265 3.05911 1.000 49.38017 90 LYS A C 1
ATOM 3385 O O . LYS C 3 10 ? -3.06908 -4.93031 2.07998 1.000 53.57582 90 LYS A O 1
ATOM 3391 N N . HIS C 3 11 ? -3.93222 -5.51210 4.07016 1.000 45.81371 91 HIS A N 1
ATOM 3392 C CA . HIS C 3 11 ? -4.90662 -4.43202 4.05656 1.000 48.96671 91 HIS A CA 1
ATOM 3393 C C . HIS C 3 11 ? -4.41867 -3.18188 4.77780 1.000 54.21372 91 HIS A C 1
ATOM 3394 O O . HIS C 3 11 ? -5.06144 -2.13374 4.66278 1.000 55.33246 91 HIS A O 1
ATOM 3401 N N . LYS C 3 12 ? -3.30391 -3.25754 5.50171 1.000 60.42226 92 LYS A N 1
ATOM 3402 C CA . LYS C 3 12 ? -2.70838 -2.06885 6.10998 1.000 65.74542 92 LYS A CA 1
ATOM 3403 C C . LYS C 3 12 ? -1.80412 -1.36474 5.10334 1.000 70.94241 92 LYS A C 1
ATOM 3404 O O . LYS C 3 12 ? -2.18524 -0.35730 4.50712 1.000 74.87657 92 LYS A O 1
#